Protein AF-A0A813HPD3-F1 (afdb_monomer_lite)

Foldseek 3Di:
DDDDDDDDPDDPVPCDPCVVLVVQLVVLLLDLALVSLVVSLVVCVVVVNCVPPSSVSSVVLSVLSVVLVVQLVCLLLDLFLVSLVVSLVSCVVNVLDDPCVVVPPDDDPPPPDDDDDPDPDDRPCVVSNVSSVVSSVVSVVLLVQLQVLLVDLPLVSLVVSLVVCVVSVVDDPVCVRRVSSVSSVVSSVVSVVVVVVVCVVVVVPPPPPPPDPPPPDDDDDDDDDDDDPDDDDDPVVVVVVVVVVPPVVVVVVVVVVVVVVVVVVVVVVVVVVVPPDDDDDDDDDDDDDDDDDDDDDPDPPDDPDDDDDDDDDDDDDDDDDDDDDPDDDDDDDDDDDDDDDDDPDPPPDDDFDDDPNDTDPPVVPDDPDQPPDDDDPVRVVVLVVVVVVLVVCCVPLLVVVVVCVPCVPVLVVLLVVLLVVVVVVVVVVVVVPQPLDPPCVVRVVNVVVVVVVVVLLVVLLVVLLVVQCVVHPVSSVVLVVVVVCLVVVVVCVQVDQVVVVDPDPVLSVLRWHQADPPLVVLSVSLSNLRDPDPSSSSSNSNSSSSNVNCCVVPRPDDRTDRPPCVVVVVVVVVVVVVVVD

pLDDT: mean 70.39, std 23.06, range [25.84, 97.88]

Organism: Polarella glacialis (NCBI:txid89957)

Radius of gyration: 39.76 Å; chains: 1; bounding box: 135×77×120 Å

Secondary structure (DSSP, 8-state):
-------PPP-GGGGSS-HHHHHHHHHHHHS--HHHHHHHHHHHHHTTGGG-HHHHHHHHHHHHHHHHHHHHHHGGG---HHHHHHHHHHHHHTTS--SGGGTTTS-----------S-----TTHHHHHHHHHHHHHHHHHHHHHHHHHHSS-HHHHHHHHHHHHHTT--SS-GGG-HHHHHHHHHHHHHHHHHHHHHHHTT--S---TT-----------------S--PPPPHHHHHHHHHT-HHHHHHHHHHHHHHHHHHHHHHHHHHHTT----------------------------S----------------------------SPPP-------------PPPEEETTEEE-GGGTS-----TTPPPHHHHHHHHHHHHHHHHHHHHHS-HHHHHHH-HHHHHHHHHHHHHHHHHHHHHHHHHT----S-GGG-HHHHHHHHHHHHHHHHHHHHHHHHHHHT-HHHHHHHHHHHHHHHHHHHHHHHS-HHHH-S-HHHHHTT-EE---THHHHHHHHHT--SSSHHHHHHHHHHHHHHHHHHHHH-S--SEE---THHHHHHHHHHHHTT--

Structure (mmCIF, N/CA/C/O backbone):
data_AF-A0A813HPD3-F1
#
_entry.id   AF-A0A813HPD3-F1
#
loop_
_atom_site.group_PDB
_atom_site.id
_atom_site.type_symbol
_atom_site.label_atom_id
_atom_site.label_alt_id
_atom_site.label_comp_id
_atom_site.label_asym_id
_atom_site.label_entity_id
_atom_site.label_seq_id
_atom_site.pdbx_PDB_ins_code
_atom_site.Cartn_x
_atom_site.Cartn_y
_atom_site.Cartn_z
_atom_site.occupancy
_atom_site.B_iso_or_equiv
_atom_site.auth_seq_id
_atom_site.auth_comp_id
_atom_site.auth_asym_id
_atom_site.auth_atom_id
_atom_site.pdbx_PDB_model_num
ATOM 1 N N . ALA A 1 1 ? 5.729 -23.368 -19.779 1.00 35.75 1 ALA A N 1
ATOM 2 C CA . ALA A 1 1 ? 6.103 -24.340 -20.822 1.00 35.75 1 ALA A CA 1
ATOM 3 C C . ALA A 1 1 ? 6.342 -23.584 -22.127 1.00 35.75 1 ALA A C 1
ATOM 5 O O . ALA A 1 1 ? 5.404 -23.368 -22.875 1.00 35.75 1 ALA A O 1
ATOM 6 N N . PHE A 1 2 ? 7.566 -23.107 -22.361 1.00 37.12 2 PHE A N 1
ATOM 7 C CA . PHE A 1 2 ? 7.979 -22.575 -23.664 1.00 37.12 2 PHE A CA 1
ATOM 8 C C . PHE A 1 2 ? 8.884 -23.633 -24.293 1.00 37.12 2 PHE A C 1
ATOM 10 O O . PHE A 1 2 ? 10.033 -23.792 -23.887 1.00 37.12 2 PHE A O 1
ATOM 17 N N . GLY A 1 3 ? 8.307 -24.446 -25.182 1.00 34.12 3 GLY A N 1
ATOM 18 C CA . GLY A 1 3 ? 9.034 -25.456 -25.945 1.00 34.12 3 GLY A CA 1
ATOM 19 C C . GLY A 1 3 ? 9.962 -24.782 -26.951 1.00 34.12 3 GLY A C 1
ATOM 20 O O . GLY A 1 3 ? 9.572 -23.815 -27.601 1.00 34.12 3 GLY A O 1
ATOM 21 N N . GLY A 1 4 ? 11.200 -25.267 -27.041 1.00 37.78 4 GLY A N 1
ATOM 22 C CA . GLY A 1 4 ? 12.208 -24.734 -27.950 1.00 37.78 4 GLY A CA 1
ATOM 23 C C . GLY A 1 4 ? 11.751 -24.810 -29.405 1.00 37.78 4 GLY A C 1
ATOM 24 O O . GLY A 1 4 ? 11.544 -25.900 -29.937 1.00 37.78 4 GLY A O 1
ATOM 25 N N . CYS A 1 5 ? 11.622 -23.648 -30.047 1.00 38.19 5 CYS A N 1
ATOM 26 C CA . CYS A 1 5 ? 11.426 -23.549 -31.487 1.00 38.19 5 CYS A CA 1
ATOM 27 C C . CYS A 1 5 ? 12.664 -24.095 -32.206 1.00 38.19 5 CYS A C 1
ATOM 29 O O . CYS A 1 5 ? 13.734 -23.484 -32.191 1.00 38.19 5 CYS A O 1
ATOM 31 N N . VAL A 1 6 ? 12.506 -25.246 -32.855 1.00 41.12 6 VAL A N 1
ATOM 32 C CA . VAL A 1 6 ? 13.448 -25.746 -33.857 1.00 41.12 6 VAL A CA 1
ATOM 33 C C . VAL A 1 6 ? 13.418 -24.764 -35.027 1.00 41.12 6 VAL A C 1
ATOM 35 O O . VAL A 1 6 ? 12.379 -24.577 -35.657 1.00 41.12 6 VAL A O 1
ATOM 38 N N . ALA A 1 7 ? 14.540 -24.094 -35.287 1.00 44.16 7 ALA A N 1
ATOM 39 C CA . ALA A 1 7 ? 14.651 -23.136 -36.379 1.00 44.16 7 ALA A CA 1
ATOM 40 C C . ALA A 1 7 ? 14.441 -23.853 -37.722 1.00 44.16 7 ALA A C 1
ATOM 42 O O . ALA A 1 7 ? 15.271 -24.658 -38.147 1.00 44.16 7 ALA A O 1
ATOM 43 N N . ALA A 1 8 ? 13.317 -23.570 -38.383 1.00 53.66 8 ALA A N 1
ATOM 44 C CA . ALA A 1 8 ? 13.066 -24.029 -39.741 1.00 53.66 8 ALA A CA 1
ATOM 45 C C . ALA A 1 8 ? 14.143 -23.462 -40.692 1.00 53.66 8 ALA A C 1
ATOM 47 O O . ALA A 1 8 ? 14.583 -22.322 -40.507 1.00 53.66 8 ALA A O 1
ATOM 48 N N . PRO A 1 9 ? 14.585 -24.226 -41.709 1.00 56.00 9 PRO A N 1
ATOM 49 C CA . PRO A 1 9 ? 15.618 -23.783 -42.638 1.00 56.00 9 PRO A CA 1
ATOM 50 C C . PRO A 1 9 ? 15.192 -22.484 -43.331 1.00 56.00 9 PRO A C 1
ATOM 52 O O . PRO A 1 9 ? 14.139 -22.412 -43.969 1.00 56.00 9 PRO A O 1
ATOM 55 N N . ALA A 1 10 ? 16.017 -21.446 -43.187 1.00 53.72 10 ALA A N 1
ATOM 56 C CA . ALA A 1 10 ? 15.775 -20.138 -43.774 1.00 53.72 10 ALA A CA 1
ATOM 57 C C . ALA A 1 10 ? 15.666 -20.270 -45.299 1.00 53.72 10 ALA A C 1
ATOM 59 O O . ALA A 1 10 ? 16.620 -20.685 -45.952 1.00 53.72 10 ALA A O 1
ATOM 60 N N . GLN A 1 11 ? 14.511 -19.921 -45.871 1.00 66.31 11 GLN A N 1
ATOM 61 C CA . GLN A 1 11 ? 14.329 -19.861 -47.321 1.00 66.31 11 GLN A CA 1
ATOM 62 C C . GLN A 1 11 ? 14.744 -18.471 -47.839 1.00 66.31 11 GLN A C 1
ATOM 64 O O . GLN A 1 11 ? 13.987 -17.509 -47.674 1.00 66.31 11 GLN A O 1
ATOM 69 N N . PRO A 1 12 ? 15.925 -18.321 -48.470 1.00 62.22 12 PRO A N 1
ATOM 70 C CA . PRO A 1 12 ? 16.477 -17.015 -48.839 1.00 62.22 12 PRO A CA 1
ATOM 71 C C . PRO A 1 12 ? 15.663 -16.277 -49.918 1.00 62.22 12 PRO A C 1
ATOM 73 O O . PRO A 1 12 ? 15.743 -15.056 -50.010 1.00 62.22 12 PRO A O 1
ATOM 76 N N . HIS A 1 13 ? 14.815 -16.972 -50.685 1.00 65.75 13 HIS A N 1
ATOM 77 C CA . HIS A 1 13 ? 13.970 -16.358 -51.721 1.00 65.75 13 HIS A CA 1
ATOM 78 C C . HIS A 1 13 ? 12.679 -15.705 -51.196 1.00 65.75 13 HIS A C 1
ATOM 80 O O . HIS A 1 13 ? 12.025 -14.970 -51.934 1.00 65.75 13 HIS A O 1
ATOM 86 N N . ARG A 1 14 ? 12.327 -15.909 -49.919 1.00 66.50 14 ARG A N 1
ATOM 87 C CA . ARG A 1 14 ? 11.075 -15.416 -49.315 1.00 66.50 14 ARG A CA 1
ATOM 88 C C . ARG A 1 14 ? 10.998 -13.884 -49.211 1.00 66.50 14 ARG A C 1
ATOM 90 O O . ARG A 1 14 ? 9.912 -13.317 -49.188 1.00 66.50 14 ARG A O 1
ATOM 97 N N . TRP A 1 15 ? 12.148 -13.210 -49.184 1.00 70.06 15 TRP A N 1
ATOM 98 C CA . TRP A 1 15 ? 12.265 -11.795 -48.813 1.00 70.06 15 TRP A CA 1
ATOM 99 C C . TRP A 1 15 ? 12.262 -10.813 -49.987 1.00 70.06 15 TRP A C 1
ATOM 101 O O . TRP A 1 15 ? 12.151 -9.613 -49.761 1.00 70.06 15 TRP A O 1
ATOM 111 N N . GLY A 1 16 ? 12.405 -11.285 -51.230 1.00 79.44 16 GLY A N 1
ATOM 112 C CA . GLY A 1 16 ? 12.624 -10.406 -52.385 1.00 79.44 16 GLY A CA 1
ATOM 113 C C . GLY A 1 16 ? 11.393 -9.581 -52.769 1.00 79.44 16 GLY A C 1
ATOM 114 O O . GLY A 1 16 ? 11.421 -8.356 -52.709 1.00 79.44 16 GLY A O 1
ATOM 115 N N . ALA A 1 17 ? 10.303 -10.252 -53.150 1.00 84.50 17 ALA A N 1
ATOM 116 C CA . ALA A 1 17 ? 9.098 -9.593 -53.666 1.00 84.50 17 ALA A CA 1
ATOM 117 C C . ALA A 1 17 ? 8.052 -9.258 -52.584 1.00 84.50 17 ALA A C 1
ATOM 119 O O . ALA A 1 17 ? 7.204 -8.402 -52.806 1.00 84.50 17 ALA A O 1
ATOM 120 N N . LEU A 1 18 ? 8.115 -9.912 -51.417 1.00 92.75 18 LEU A N 1
ATOM 121 C CA . LEU A 1 18 ? 7.070 -9.860 -50.380 1.00 92.75 18 LEU A CA 1
ATOM 122 C C . LEU A 1 18 ? 7.525 -9.171 -49.081 1.00 92.75 18 LEU A C 1
ATOM 124 O O . LEU A 1 18 ? 6.917 -9.339 -48.023 1.00 92.75 18 LEU A O 1
ATOM 128 N N . LYS A 1 19 ? 8.615 -8.392 -49.142 1.00 92.62 19 LYS A N 1
ATOM 129 C CA . LYS A 1 19 ? 9.214 -7.729 -47.971 1.00 92.62 19 LYS A CA 1
ATOM 130 C C . LYS A 1 19 ? 8.235 -6.800 -47.251 1.00 92.62 19 LYS A C 1
ATOM 132 O O . LYS A 1 19 ? 8.245 -6.733 -46.022 1.00 92.62 19 LYS A O 1
ATOM 137 N N . VAL A 1 20 ? 7.420 -6.078 -48.020 1.00 94.31 20 VAL A N 1
ATOM 138 C CA . VAL A 1 20 ? 6.455 -5.101 -47.497 1.00 94.31 20 VAL A CA 1
ATOM 139 C C . VAL A 1 20 ? 5.363 -5.815 -46.708 1.00 94.31 20 VAL A C 1
ATOM 141 O O . VAL A 1 20 ? 5.173 -5.503 -45.541 1.00 94.31 20 VAL A O 1
ATOM 144 N N . GLN A 1 21 ? 4.732 -6.838 -47.288 1.00 95.88 21 GLN A N 1
ATOM 145 C CA . GLN A 1 21 ? 3.676 -7.621 -46.638 1.00 95.88 21 GLN A CA 1
ATOM 146 C C . GLN A 1 21 ? 4.197 -8.326 -45.385 1.00 95.88 21 GLN A C 1
ATOM 148 O O . GLN A 1 21 ? 3.524 -8.352 -44.360 1.00 95.88 21 GLN A O 1
ATOM 153 N N . PHE A 1 22 ? 5.425 -8.845 -45.436 1.00 94.06 22 PHE A N 1
ATOM 154 C CA . PHE A 1 22 ? 6.060 -9.450 -44.271 1.00 94.06 22 PHE A CA 1
ATOM 155 C C . PHE A 1 22 ? 6.296 -8.437 -43.141 1.00 94.06 22 PHE A C 1
ATOM 157 O O . PHE A 1 22 ? 6.003 -8.718 -41.982 1.00 94.06 22 PHE A O 1
ATOM 164 N N . THR A 1 23 ? 6.788 -7.239 -43.470 1.00 94.12 23 THR A N 1
ATOM 165 C CA . THR A 1 23 ? 7.029 -6.183 -42.476 1.00 94.12 23 THR A CA 1
ATOM 166 C C . THR A 1 23 ? 5.713 -5.647 -41.911 1.00 94.12 23 THR A C 1
ATOM 168 O O . THR A 1 23 ? 5.619 -5.458 -40.704 1.00 94.12 23 THR A O 1
ATOM 171 N N . ASN A 1 24 ? 4.680 -5.489 -42.746 1.00 95.38 24 ASN A N 1
ATOM 172 C CA . ASN A 1 24 ? 3.331 -5.118 -42.313 1.00 95.38 24 ASN A CA 1
ATOM 173 C C . ASN A 1 24 ? 2.736 -6.165 -41.365 1.00 95.38 24 ASN A C 1
ATOM 175 O O . ASN A 1 24 ? 2.133 -5.799 -40.362 1.00 95.38 24 ASN A O 1
ATOM 179 N N . LEU A 1 25 ? 2.925 -7.459 -41.647 1.00 96.56 25 LEU A N 1
ATOM 180 C CA . LEU A 1 25 ? 2.464 -8.540 -40.777 1.00 96.56 25 LEU A CA 1
ATOM 181 C C . LEU A 1 25 ? 3.168 -8.505 -39.419 1.00 96.56 25 LEU A C 1
ATOM 183 O O . LEU A 1 25 ? 2.503 -8.589 -38.390 1.00 96.56 25 LEU A O 1
ATOM 187 N N . LEU A 1 26 ? 4.494 -8.334 -39.405 1.00 95.12 26 LEU A N 1
ATOM 188 C CA . LEU A 1 26 ? 5.250 -8.217 -38.158 1.00 95.12 26 LEU A CA 1
ATOM 189 C C . LEU A 1 26 ? 4.851 -6.972 -37.356 1.00 95.12 26 LEU A C 1
ATOM 191 O O . LEU A 1 26 ? 4.590 -7.078 -36.158 1.00 95.12 26 LEU A O 1
ATOM 195 N N . ASP A 1 27 ? 4.736 -5.812 -38.002 1.00 93.88 27 ASP A N 1
ATOM 196 C CA . ASP A 1 27 ? 4.286 -4.582 -37.343 1.00 93.88 27 ASP A CA 1
ATOM 197 C C . ASP A 1 27 ? 2.874 -4.762 -36.765 1.00 93.88 27 ASP A C 1
ATOM 199 O O . ASP A 1 27 ? 2.633 -4.492 -35.585 1.00 93.88 27 ASP A O 1
ATOM 203 N N . ALA A 1 28 ? 1.961 -5.357 -37.538 1.00 93.75 28 ALA A N 1
ATOM 204 C CA . ALA A 1 28 ? 0.611 -5.660 -37.086 1.00 93.75 28 ALA A CA 1
ATOM 205 C C . ALA A 1 28 ? 0.583 -6.657 -35.915 1.00 93.75 28 ALA A C 1
ATOM 207 O O . ALA A 1 28 ? -0.201 -6.464 -34.988 1.00 93.75 28 ALA A O 1
ATOM 208 N N . THR A 1 29 ? 1.451 -7.677 -35.888 1.00 93.94 29 THR A N 1
ATOM 209 C CA . THR A 1 29 ? 1.528 -8.623 -34.753 1.00 93.94 29 THR A CA 1
ATOM 210 C C . THR A 1 29 ? 1.977 -7.960 -33.454 1.00 93.94 29 THR A C 1
ATOM 212 O O . THR A 1 29 ? 1.568 -8.385 -32.373 1.00 93.94 29 THR A O 1
ATOM 215 N N . SER A 1 30 ? 2.781 -6.897 -33.556 1.00 90.44 30 SER A N 1
ATOM 216 C CA . SER A 1 30 ? 3.223 -6.102 -32.409 1.00 90.44 30 SER A CA 1
ATOM 217 C C . SER A 1 30 ? 2.186 -5.069 -31.952 1.00 90.44 30 SER A C 1
ATOM 219 O O . SER A 1 30 ? 2.256 -4.574 -30.827 1.00 90.44 30 SER A O 1
ATOM 221 N N . CYS A 1 31 ? 1.199 -4.756 -32.797 1.00 90.06 31 CYS A N 1
ATOM 222 C CA . CYS A 1 31 ? 0.155 -3.792 -32.486 1.00 90.06 31 CYS A CA 1
ATOM 223 C C . CYS A 1 31 ? -1.043 -4.442 -31.766 1.00 90.06 31 CYS A C 1
ATOM 225 O O . CYS A 1 31 ? -1.205 -5.662 -31.718 1.00 90.06 31 CYS A O 1
ATOM 227 N N . CYS A 1 32 ? -1.906 -3.603 -31.191 1.00 91.44 32 CYS A N 1
ATOM 228 C CA . CYS A 1 32 ? -3.118 -4.034 -30.482 1.00 91.44 32 CYS A CA 1
ATOM 229 C C . CYS A 1 32 ? -4.405 -3.741 -31.267 1.00 91.44 32 CYS A C 1
ATOM 231 O O . CYS A 1 32 ? -5.478 -3.692 -30.683 1.00 91.44 32 CYS A O 1
ATOM 233 N N . SER A 1 33 ? -4.313 -3.488 -32.576 1.00 94.19 33 SER A N 1
ATOM 234 C CA . SER A 1 33 ? -5.475 -3.197 -33.423 1.00 94.19 33 SER A CA 1
ATOM 235 C C . SER A 1 33 ? -5.916 -4.464 -34.151 1.00 94.19 33 SER A C 1
ATOM 237 O O . SER A 1 33 ? -5.171 -4.991 -34.980 1.00 94.19 33 SER A O 1
ATOM 239 N N . THR A 1 34 ? -7.132 -4.939 -33.864 1.00 95.88 34 THR A N 1
ATOM 240 C CA . THR A 1 34 ? -7.707 -6.102 -34.560 1.00 95.88 34 THR A CA 1
ATOM 241 C C . THR A 1 34 ? -7.888 -5.820 -36.049 1.00 95.88 34 THR A C 1
ATOM 243 O O . THR A 1 34 ? -7.606 -6.686 -36.872 1.00 95.88 34 THR A O 1
ATOM 246 N N . GLU A 1 35 ? -8.266 -4.589 -36.402 1.00 95.69 35 GLU A N 1
ATOM 247 C CA . GLU A 1 35 ? -8.422 -4.131 -37.785 1.00 95.69 35 GLU A CA 1
ATOM 248 C C . GLU A 1 35 ? -7.102 -4.189 -38.565 1.00 95.69 35 GLU A C 1
ATOM 250 O O . GLU A 1 35 ? -7.045 -4.814 -39.622 1.00 95.69 35 GLU A O 1
ATOM 255 N N . LYS A 1 36 ? -6.014 -3.615 -38.029 1.00 94.75 36 LYS A N 1
ATOM 256 C CA . LYS A 1 36 ? -4.698 -3.666 -38.692 1.00 94.75 36 LYS A CA 1
ATOM 257 C C . LYS A 1 36 ? -4.209 -5.097 -38.885 1.00 94.75 36 LYS A C 1
ATOM 259 O O . LYS A 1 36 ? -3.653 -5.419 -39.932 1.00 94.75 36 LYS A O 1
ATOM 264 N N . LEU A 1 37 ? -4.426 -5.951 -37.887 1.00 96.38 37 LEU A N 1
ATOM 265 C CA . LEU A 1 37 ? -4.032 -7.354 -37.940 1.00 96.38 37 LEU A CA 1
ATOM 266 C C . LEU A 1 37 ? -4.848 -8.132 -38.981 1.00 96.38 37 LEU A C 1
ATOM 268 O O . LEU A 1 37 ? -4.279 -8.915 -39.737 1.00 96.38 37 LEU A O 1
ATOM 272 N N . LEU A 1 38 ? -6.151 -7.862 -39.085 1.00 97.62 38 LEU A N 1
ATOM 273 C CA . LEU A 1 38 ? -7.021 -8.439 -40.108 1.00 97.62 38 LEU A CA 1
ATOM 274 C C . LEU A 1 38 ? -6.626 -7.988 -41.524 1.00 97.62 38 LEU A C 1
ATOM 276 O O . LEU A 1 38 ? -6.572 -8.820 -42.432 1.00 97.62 38 LEU A O 1
ATOM 280 N N . ILE A 1 39 ? -6.310 -6.701 -41.713 1.00 96.81 39 ILE A N 1
ATOM 281 C CA . ILE A 1 39 ? -5.826 -6.160 -42.994 1.00 96.81 39 ILE A CA 1
ATOM 282 C C . ILE A 1 39 ? -4.513 -6.845 -43.389 1.00 96.81 39 ILE A C 1
ATOM 284 O O . ILE A 1 39 ? -4.426 -7.399 -44.483 1.00 96.81 39 ILE A O 1
ATOM 288 N N . ALA A 1 40 ? -3.528 -6.896 -42.486 1.00 97.12 40 ALA A N 1
ATOM 289 C CA . ALA A 1 40 ? -2.232 -7.519 -42.760 1.00 97.12 40 ALA A CA 1
ATOM 290 C C . ALA A 1 40 ? -2.354 -9.022 -43.071 1.00 97.12 40 ALA A C 1
ATOM 292 O O . ALA A 1 40 ? -1.730 -9.513 -44.012 1.00 97.12 40 ALA A O 1
ATOM 293 N N . LEU A 1 41 ? -3.197 -9.754 -42.334 1.00 97.88 41 LEU A N 1
ATOM 294 C CA . LEU A 1 41 ? -3.502 -11.157 -42.628 1.00 97.88 41 LEU A CA 1
ATOM 295 C C . LEU A 1 41 ? -4.143 -11.313 -44.014 1.00 97.88 41 LEU A C 1
ATOM 297 O O . LEU A 1 41 ? -3.764 -12.203 -44.771 1.00 97.88 41 LEU A O 1
ATOM 301 N N . THR A 1 42 ? -5.073 -10.434 -44.386 1.00 97.69 42 THR A N 1
ATOM 302 C CA . THR A 1 42 ? -5.733 -10.483 -45.701 1.00 97.69 42 THR A CA 1
ATOM 303 C C . THR A 1 42 ? -4.743 -10.210 -46.838 1.00 97.69 42 THR A C 1
ATOM 305 O O . THR A 1 42 ? -4.726 -10.946 -47.825 1.00 97.69 42 THR A O 1
ATOM 308 N N . GLU A 1 43 ? -3.868 -9.211 -46.685 1.00 96.88 43 GLU A N 1
ATOM 309 C CA . GLU A 1 43 ? -2.805 -8.894 -47.650 1.00 96.88 43 GLU A CA 1
ATOM 310 C C . GLU A 1 43 ? -1.826 -10.062 -47.832 1.00 96.88 43 GLU A C 1
ATOM 312 O O . GLU A 1 43 ? -1.483 -10.417 -48.962 1.00 96.88 43 GLU A O 1
ATOM 317 N N . VAL A 1 44 ? -1.399 -10.692 -46.733 1.00 96.50 44 VAL A N 1
ATOM 318 C CA . VAL A 1 44 ? -0.486 -11.844 -46.769 1.00 96.50 44 VAL A CA 1
ATOM 319 C C . VAL A 1 44 ? -1.163 -13.073 -47.376 1.00 96.50 44 VAL A C 1
ATOM 321 O O . VAL A 1 44 ? -0.539 -13.798 -48.152 1.00 96.50 44 VAL A O 1
ATOM 324 N N . HIS A 1 45 ? -2.444 -13.299 -47.084 1.00 96.81 45 HIS A N 1
ATOM 325 C CA . HIS A 1 45 ? -3.210 -14.383 -47.693 1.00 96.81 45 HIS A CA 1
ATOM 326 C C . HIS A 1 45 ? -3.335 -14.202 -49.214 1.00 96.81 45 HIS A C 1
ATOM 328 O O . HIS A 1 45 ? -3.110 -15.152 -49.963 1.00 96.81 45 HIS A O 1
ATOM 334 N N . ALA A 1 46 ? -3.597 -12.975 -49.679 1.00 96.75 46 ALA A N 1
ATOM 335 C CA . ALA A 1 46 ? -3.743 -12.655 -51.100 1.00 96.75 46 ALA A CA 1
ATOM 336 C C . ALA A 1 46 ? -2.468 -12.917 -51.925 1.00 96.75 46 ALA A C 1
ATOM 338 O O . ALA A 1 46 ? -2.559 -13.262 -53.102 1.00 96.75 46 ALA A O 1
ATOM 339 N N . VAL A 1 47 ? -1.283 -12.801 -51.317 1.00 95.69 47 VAL A N 1
ATOM 340 C CA . VAL A 1 47 ? 0.008 -13.108 -51.966 1.00 95.69 47 VAL A CA 1
ATOM 341 C C . VAL A 1 47 ? 0.465 -14.562 -51.770 1.00 95.69 47 VAL A C 1
ATOM 343 O O . VAL A 1 47 ? 1.605 -14.896 -52.087 1.00 95.69 47 VAL A O 1
ATOM 346 N N . GLY A 1 48 ? -0.399 -15.436 -51.238 1.00 95.06 48 GLY A N 1
ATOM 347 C CA . GLY A 1 48 ? -0.092 -16.850 -50.996 1.00 95.06 48 GLY A CA 1
ATOM 348 C C . GLY A 1 48 ? 0.800 -17.106 -49.775 1.00 95.06 48 GLY A C 1
ATOM 349 O O . GLY A 1 48 ? 1.404 -18.170 -49.661 1.00 95.06 48 GLY A O 1
ATOM 350 N N . GLY A 1 49 ? 0.901 -16.149 -48.848 1.00 94.31 49 GLY A N 1
ATOM 351 C CA . GLY A 1 49 ? 1.717 -16.242 -47.636 1.00 94.31 49 GLY A CA 1
ATOM 352 C C . GLY A 1 49 ? 1.063 -16.984 -46.466 1.00 94.31 49 GLY A C 1
ATOM 353 O O . GLY A 1 49 ? 1.529 -16.865 -45.341 1.00 94.31 49 GLY A O 1
ATOM 354 N N . SER A 1 50 ? -0.009 -17.752 -46.677 1.00 96.12 50 SER A N 1
ATOM 355 C CA . SER A 1 50 ? -0.703 -18.464 -45.589 1.00 96.12 50 SER A CA 1
ATOM 356 C C . SER A 1 50 ? 0.115 -19.593 -44.956 1.00 96.12 50 SER A C 1
ATOM 358 O O . SER A 1 50 ? -0.184 -20.012 -43.846 1.00 96.12 50 SER A O 1
ATOM 360 N N . SER A 1 51 ? 1.149 -20.095 -45.638 1.00 94.06 51 SER A N 1
ATOM 361 C CA . SER A 1 51 ? 2.059 -21.124 -45.110 1.00 94.06 51 SER A CA 1
ATOM 362 C C . SER A 1 51 ? 3.196 -20.551 -44.251 1.00 94.06 51 SER A C 1
ATOM 364 O O . SER A 1 51 ? 4.163 -21.247 -43.946 1.00 94.06 51 SER A O 1
ATOM 366 N N . TRP A 1 52 ? 3.155 -19.254 -43.955 1.00 93.50 52 TRP A N 1
ATOM 367 C CA . TRP A 1 52 ? 4.170 -18.555 -43.180 1.00 93.50 52 TRP A CA 1
ATOM 368 C C . TRP A 1 52 ? 3.977 -18.816 -41.680 1.00 93.50 52 TRP A C 1
ATOM 370 O O . TRP A 1 52 ? 2.861 -18.646 -41.197 1.00 93.50 52 TRP A O 1
ATOM 38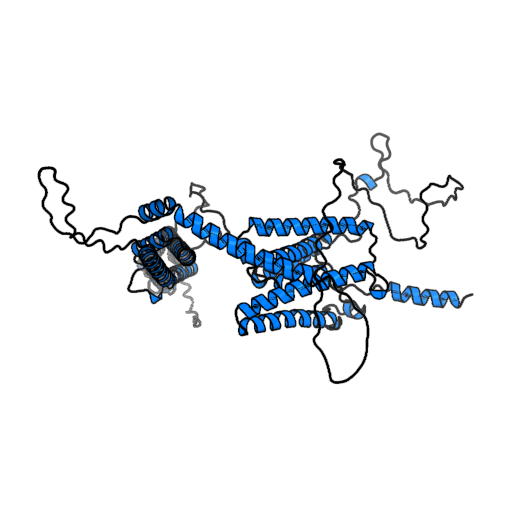0 N N . PRO A 1 53 ? 5.028 -19.145 -40.906 1.00 94.31 53 PRO A N 1
ATOM 381 C CA . PRO A 1 53 ? 4.878 -19.322 -39.459 1.00 94.31 53 PRO A CA 1
ATOM 382 C C . PRO A 1 53 ? 4.394 -18.037 -38.767 1.00 94.31 53 PRO A C 1
ATOM 384 O O . PRO A 1 53 ? 3.601 -18.081 -37.835 1.00 94.31 53 PRO A O 1
ATOM 387 N N . GLU A 1 54 ? 4.794 -16.867 -39.268 1.00 95.19 54 GLU A N 1
ATOM 388 C CA . GLU A 1 54 ? 4.344 -15.568 -38.765 1.00 95.19 54 GLU A CA 1
ATOM 389 C C . GLU A 1 54 ? 2.851 -15.314 -39.040 1.00 95.19 54 GLU A C 1
ATOM 391 O O . GLU A 1 54 ? 2.219 -14.559 -38.304 1.00 95.19 54 GLU A O 1
ATOM 396 N N . PHE A 1 55 ? 2.272 -15.950 -40.068 1.00 96.25 55 PHE A N 1
ATOM 397 C CA . PHE A 1 55 ? 0.838 -15.856 -40.360 1.00 96.25 55 PHE A CA 1
ATOM 398 C C . PHE A 1 55 ? 0.013 -16.579 -39.293 1.00 96.25 55 PHE A C 1
ATOM 400 O O . PHE A 1 55 ? -0.976 -16.027 -38.818 1.00 96.25 55 PHE A O 1
ATOM 407 N N . GLU A 1 56 ? 0.445 -17.769 -38.866 1.00 96.50 56 GLU A N 1
ATOM 408 C CA . GLU A 1 56 ? -0.194 -18.514 -37.774 1.00 96.50 56 GLU A CA 1
ATOM 409 C C . GLU A 1 56 ? -0.124 -17.726 -36.458 1.00 96.50 56 GLU A C 1
ATOM 411 O O . GLU A 1 56 ? -1.149 -17.507 -35.813 1.00 96.50 56 GLU A O 1
ATOM 416 N N . VAL A 1 57 ? 1.049 -17.168 -36.129 1.00 95.69 57 VAL A N 1
ATOM 417 C CA . VAL A 1 57 ? 1.233 -16.301 -34.950 1.00 95.69 57 VAL A CA 1
ATOM 418 C C . VAL A 1 57 ? 0.317 -15.071 -35.001 1.00 95.69 57 VAL A C 1
ATOM 420 O O . VAL A 1 57 ? -0.309 -14.716 -34.000 1.00 95.69 57 VAL A O 1
ATOM 423 N N . ALA A 1 58 ? 0.202 -14.420 -36.162 1.00 96.44 58 ALA A N 1
ATOM 424 C CA . ALA A 1 58 ? -0.704 -13.291 -36.359 1.00 96.44 58 ALA A CA 1
ATOM 425 C C . ALA A 1 58 ? -2.179 -13.692 -36.212 1.00 96.44 58 ALA A C 1
ATOM 427 O O . ALA A 1 58 ? -2.969 -12.946 -35.632 1.00 96.44 58 ALA A O 1
ATOM 428 N N . GLN A 1 59 ? -2.560 -14.876 -36.690 1.00 97.81 59 GLN A N 1
ATOM 429 C CA . GLN A 1 59 ? -3.922 -15.380 -36.579 1.00 97.81 59 GLN A CA 1
ATOM 430 C C . GLN A 1 59 ? -4.287 -15.722 -35.128 1.00 97.81 59 GLN A C 1
ATOM 432 O O . GLN A 1 59 ? -5.360 -15.339 -34.660 1.00 97.81 59 GLN A O 1
ATOM 437 N N . ASP A 1 60 ? -3.389 -16.375 -34.393 1.00 97.12 60 ASP A N 1
ATOM 438 C CA . ASP A 1 60 ? -3.560 -16.663 -32.966 1.00 97.12 60 ASP A CA 1
ATOM 439 C C . ASP A 1 60 ? -3.689 -15.375 -32.154 1.00 97.12 60 ASP A C 1
ATOM 441 O O . ASP A 1 60 ? -4.572 -15.241 -31.301 1.00 97.12 60 ASP A O 1
ATOM 445 N N . ARG A 1 61 ? -2.855 -14.382 -32.477 1.00 95.75 61 ARG A N 1
ATOM 446 C CA . ARG A 1 61 ? -2.916 -13.055 -31.871 1.00 95.75 61 ARG A CA 1
ATOM 447 C C . ARG A 1 61 ? -4.254 -12.363 -32.134 1.00 95.75 61 ARG A C 1
ATOM 449 O O . ARG A 1 61 ? -4.805 -11.767 -31.209 1.00 95.75 61 ARG A O 1
ATOM 456 N N . LEU A 1 62 ? -4.797 -12.467 -33.349 1.00 97.31 62 LEU A N 1
ATOM 457 C CA . LEU A 1 62 ? -6.108 -11.910 -33.693 1.00 97.31 62 LEU A CA 1
ATOM 458 C C . LEU A 1 62 ? -7.222 -12.561 -32.870 1.00 97.31 62 LEU A C 1
ATOM 460 O O . LEU A 1 62 ? -8.026 -11.840 -32.281 1.00 97.31 62 LEU A O 1
ATOM 464 N N . ARG A 1 63 ? -7.232 -13.898 -32.766 1.00 97.75 63 ARG A N 1
ATOM 465 C CA . ARG A 1 63 ? -8.218 -14.623 -31.943 1.00 97.75 63 ARG A CA 1
ATOM 466 C C . ARG A 1 63 ? -8.130 -14.211 -30.475 1.00 97.75 63 ARG A C 1
ATOM 468 O O . ARG A 1 63 ? -9.155 -13.978 -29.841 1.00 97.75 63 ARG A O 1
ATOM 475 N N . ALA A 1 64 ? -6.916 -14.062 -29.945 1.00 96.12 64 ALA A N 1
ATOM 476 C CA . ALA A 1 64 ? -6.710 -13.621 -28.570 1.00 96.12 64 ALA A CA 1
ATOM 477 C C . ALA A 1 64 ? -7.224 -12.188 -28.334 1.00 96.12 64 ALA A C 1
ATOM 479 O O . ALA A 1 64 ? -7.850 -11.927 -27.310 1.00 96.12 64 ALA A O 1
ATOM 480 N N . LEU A 1 65 ? -6.997 -11.262 -29.276 1.00 96.19 65 LEU A N 1
ATOM 481 C CA . LEU A 1 65 ? -7.490 -9.883 -29.169 1.00 96.19 65 LEU A CA 1
ATOM 482 C C . LEU A 1 65 ? -9.020 -9.811 -29.301 1.00 96.19 65 LEU A C 1
ATOM 484 O O . LEU A 1 65 ? -9.656 -9.038 -28.590 1.00 96.19 65 LEU A O 1
ATOM 488 N N . GLN A 1 66 ? -9.625 -10.632 -30.162 1.00 97.00 66 GLN A N 1
ATOM 489 C CA . GLN A 1 66 ? -11.084 -10.741 -30.279 1.00 97.00 66 GLN A CA 1
ATOM 490 C C . GLN A 1 66 ? -11.713 -11.293 -28.993 1.00 97.00 66 GLN A C 1
ATOM 492 O O . GLN A 1 66 ? -12.631 -10.676 -28.460 1.00 97.00 66 GLN A O 1
ATOM 497 N N . SER A 1 67 ? -11.150 -12.368 -28.433 1.00 96.69 67 SER A N 1
ATOM 498 C CA . SER A 1 67 ? -11.556 -12.905 -27.127 1.00 96.69 67 SER A CA 1
ATOM 499 C C . SER A 1 67 ? -11.423 -11.858 -26.017 1.00 96.69 67 SER A C 1
ATOM 501 O O . SER A 1 67 ? -12.345 -11.683 -25.227 1.00 96.69 67 SER A O 1
ATOM 503 N N . LEU A 1 68 ? -10.323 -11.098 -25.985 1.00 96.25 68 LEU A N 1
ATOM 504 C CA . LEU A 1 68 ? -10.147 -10.015 -25.017 1.00 96.25 68 LEU A CA 1
ATOM 505 C C . LEU A 1 68 ? -11.211 -8.916 -25.181 1.00 96.25 68 LEU A C 1
ATOM 507 O O . LEU A 1 68 ? -11.684 -8.361 -24.193 1.00 96.25 68 LEU A O 1
ATOM 511 N N . LYS A 1 69 ? -11.589 -8.584 -26.420 1.00 96.00 69 LYS A N 1
ATOM 512 C CA . LYS A 1 69 ? -12.616 -7.575 -26.712 1.00 96.00 69 LYS A CA 1
ATOM 513 C C . LYS A 1 69 ? -13.984 -8.018 -26.200 1.00 96.00 69 LYS A C 1
ATOM 515 O O . LYS A 1 69 ? -14.695 -7.211 -25.603 1.00 96.00 69 LYS A O 1
ATOM 520 N N . GLU A 1 70 ? -14.334 -9.283 -26.406 1.00 96.25 70 GLU A N 1
ATOM 521 C CA . GLU A 1 70 ? -15.561 -9.888 -25.882 1.00 96.25 70 GLU A CA 1
ATOM 522 C C . GLU A 1 70 ? -15.561 -9.900 -24.347 1.00 96.25 70 GLU A C 1
ATOM 524 O O . GLU A 1 70 ? -16.516 -9.420 -23.741 1.00 96.25 70 GLU A O 1
ATOM 529 N N . GLU A 1 71 ? -14.461 -10.327 -23.715 1.00 96.25 71 GLU A N 1
ATOM 530 C CA . GLU A 1 71 ? -14.305 -10.322 -22.252 1.00 96.25 71 GLU A CA 1
ATOM 531 C C . GLU A 1 71 ? -14.422 -8.909 -21.658 1.00 96.25 71 GLU A C 1
ATOM 533 O O . GLU A 1 71 ? -15.165 -8.694 -20.702 1.00 96.25 71 GLU A O 1
ATOM 538 N N . LEU A 1 72 ? -13.749 -7.914 -22.245 1.00 95.00 72 LEU A N 1
ATOM 539 C CA . LEU A 1 72 ? -13.836 -6.520 -21.796 1.00 95.00 72 LEU A CA 1
ATOM 540 C C . LEU A 1 72 ? -15.228 -5.911 -22.005 1.00 95.00 72 LEU A C 1
ATOM 542 O O . LEU A 1 72 ? -15.635 -5.035 -21.243 1.00 95.00 72 LEU A O 1
ATOM 546 N N . THR A 1 73 ? -15.961 -6.362 -23.023 1.00 94.88 73 THR A N 1
ATOM 547 C CA . THR A 1 73 ? -17.348 -5.932 -23.249 1.00 94.88 73 THR A CA 1
ATOM 548 C C . THR A 1 73 ? -18.281 -6.572 -22.220 1.00 94.88 73 THR A C 1
ATOM 550 O O . THR A 1 73 ? -19.143 -5.888 -21.670 1.00 94.88 73 THR A O 1
ATOM 553 N N . ALA A 1 74 ? -18.068 -7.851 -21.895 1.00 94.06 74 ALA A N 1
ATOM 554 C CA . ALA A 1 74 ? -18.823 -8.571 -20.871 1.00 94.06 74 ALA A CA 1
ATOM 555 C C . ALA A 1 74 ? -18.578 -8.018 -19.454 1.00 94.06 74 ALA A C 1
ATOM 557 O O . ALA A 1 74 ? -19.500 -7.973 -18.644 1.00 94.06 74 ALA A O 1
ATOM 558 N N . ILE A 1 75 ? -17.372 -7.517 -19.162 1.00 91.44 75 ILE A N 1
ATOM 559 C CA . ILE A 1 75 ? -17.017 -6.910 -17.864 1.00 91.44 75 ILE A CA 1
ATOM 560 C C . ILE A 1 75 ? -17.933 -5.773 -17.439 1.00 91.44 75 ILE A C 1
ATOM 562 O O . ILE A 1 75 ? -18.140 -5.587 -16.242 1.00 91.44 75 ILE A O 1
ATOM 566 N N . ALA A 1 76 ? -18.507 -5.024 -18.382 1.00 81.50 76 ALA A N 1
ATOM 567 C CA . ALA A 1 76 ? -19.458 -3.971 -18.042 1.00 81.50 76 ALA A CA 1
ATOM 568 C C . ALA A 1 76 ? -20.655 -4.496 -17.221 1.00 81.50 76 ALA A C 1
ATOM 570 O O . ALA A 1 76 ? -21.298 -3.712 -16.529 1.00 81.50 76 ALA A O 1
ATOM 571 N N . GLN A 1 77 ? -20.922 -5.804 -17.283 1.00 86.12 77 GLN A N 1
ATOM 572 C CA . GLN A 1 77 ? -21.986 -6.503 -16.565 1.00 86.12 77 GLN A CA 1
ATOM 573 C C . GLN A 1 77 ? -21.468 -7.383 -15.414 1.00 86.12 77 GLN A C 1
ATOM 575 O O . GLN A 1 77 ? -22.268 -7.935 -14.666 1.00 86.12 77 GLN A O 1
ATOM 580 N N . LEU A 1 78 ? -20.149 -7.537 -15.244 1.00 85.69 78 LEU A N 1
ATOM 581 C CA . LEU A 1 78 ? -19.598 -8.347 -14.157 1.00 85.69 78 LEU A CA 1
ATOM 582 C C . LEU A 1 78 ? -19.647 -7.593 -12.822 1.00 85.69 78 LEU A C 1
ATOM 584 O O . LEU A 1 78 ? -19.361 -6.396 -12.732 1.00 85.69 78 LEU A O 1
ATOM 588 N N . THR A 1 79 ? -19.957 -8.335 -11.761 1.00 87.19 79 THR A N 1
ATOM 589 C CA . THR A 1 79 ? -20.049 -7.845 -10.374 1.00 87.19 79 THR A CA 1
ATOM 590 C C . THR A 1 79 ? -18.833 -8.224 -9.522 1.00 87.19 79 THR A C 1
ATOM 592 O O . THR A 1 79 ? -18.718 -7.803 -8.372 1.00 87.19 79 THR A O 1
ATOM 595 N N . SER A 1 80 ? -17.900 -9.005 -10.069 1.00 91.69 80 SER A N 1
ATOM 596 C CA . SER A 1 80 ? -16.705 -9.487 -9.372 1.00 91.69 80 SER A CA 1
ATOM 597 C C . SER A 1 80 ? -15.510 -8.568 -9.622 1.00 91.69 80 SER A C 1
ATOM 599 O O . SER A 1 80 ? -15.026 -8.443 -10.746 1.00 91.69 80 SER A O 1
ATOM 601 N N . VAL A 1 81 ? -14.997 -7.935 -8.562 1.00 91.38 81 VAL A N 1
ATOM 602 C CA . VAL A 1 81 ? -13.808 -7.062 -8.632 1.00 91.38 81 VAL A CA 1
ATOM 603 C C . VAL A 1 81 ? -12.577 -7.828 -9.126 1.00 91.38 81 VAL A C 1
ATOM 605 O O . VAL A 1 81 ? -11.770 -7.278 -9.880 1.00 91.38 81 VAL A O 1
ATOM 608 N N . GLU A 1 82 ? -12.438 -9.091 -8.720 1.00 91.50 82 GLU A N 1
ATOM 609 C CA . GLU A 1 82 ? -11.286 -9.918 -9.074 1.00 91.50 82 GLU A CA 1
ATOM 610 C C . GLU A 1 82 ? -11.316 -10.322 -10.551 1.00 91.50 82 GLU A C 1
ATOM 612 O O . GLU A 1 82 ? -10.291 -10.218 -11.221 1.00 91.50 82 GLU A O 1
ATOM 617 N N . ASP A 1 83 ? -12.483 -10.659 -11.104 1.00 92.75 83 ASP A N 1
ATOM 618 C CA . ASP A 1 83 ? -12.599 -10.998 -12.529 1.00 92.75 83 ASP A CA 1
ATOM 619 C C . ASP A 1 83 ? -12.272 -9.789 -13.414 1.00 92.75 83 ASP A C 1
ATOM 621 O O . ASP A 1 83 ? -11.521 -9.900 -14.386 1.00 92.75 83 ASP A O 1
ATOM 625 N N . ILE A 1 84 ? -12.742 -8.596 -13.023 1.00 94.00 84 ILE A N 1
ATOM 626 C CA . ILE A 1 84 ? -12.387 -7.344 -13.706 1.00 94.00 84 ILE A CA 1
ATOM 627 C C . ILE A 1 84 ? -10.871 -7.114 -13.652 1.00 94.00 84 ILE A C 1
ATOM 629 O O . ILE A 1 84 ? -10.261 -6.737 -14.656 1.00 94.00 84 ILE A O 1
ATOM 633 N N . ARG A 1 85 ? -10.238 -7.367 -12.499 1.00 94.19 85 ARG A N 1
ATOM 634 C CA . ARG A 1 85 ? -8.783 -7.245 -12.333 1.00 94.19 85 ARG A CA 1
ATOM 635 C C . ARG A 1 85 ? -8.029 -8.220 -13.239 1.00 94.19 85 ARG A C 1
ATOM 637 O O . ARG A 1 85 ? -7.069 -7.805 -13.886 1.00 94.19 85 ARG A O 1
ATOM 644 N N . GLN A 1 86 ? -8.458 -9.478 -13.312 1.00 94.75 86 GLN A N 1
ATOM 645 C CA . GLN A 1 86 ? -7.810 -10.503 -14.134 1.00 94.75 86 GLN A CA 1
ATOM 646 C C . GLN A 1 86 ? -7.864 -10.166 -15.626 1.00 94.75 86 GLN A C 1
ATOM 648 O O . GLN A 1 86 ? -6.847 -10.264 -16.314 1.00 94.75 86 GLN A O 1
ATOM 653 N N . VAL A 1 87 ? -9.004 -9.690 -16.134 1.00 95.56 87 VAL A N 1
ATOM 654 C CA . VAL A 1 87 ? -9.089 -9.303 -17.549 1.00 95.56 87 VAL A CA 1
ATOM 655 C C . VAL A 1 87 ? -8.299 -8.024 -17.837 1.00 95.56 87 VAL A C 1
ATOM 657 O O . VAL A 1 87 ? -7.665 -7.928 -18.886 1.00 95.56 87 VAL A O 1
ATOM 660 N N . LEU A 1 88 ? -8.248 -7.060 -16.909 1.00 94.38 88 LEU A N 1
ATOM 661 C CA . LEU A 1 88 ? -7.378 -5.886 -17.058 1.00 94.38 88 LEU A CA 1
ATOM 662 C C . LEU A 1 88 ? -5.888 -6.272 -17.103 1.00 94.38 88 LEU A C 1
ATOM 664 O O . LEU A 1 88 ? -5.146 -5.712 -17.911 1.00 94.38 88 LEU A O 1
ATOM 668 N N . LEU A 1 89 ? -5.458 -7.255 -16.303 1.00 92.88 89 LEU A N 1
ATOM 669 C CA . LEU A 1 89 ? -4.101 -7.815 -16.369 1.00 92.88 89 LEU A CA 1
ATOM 670 C C . LEU A 1 89 ? -3.849 -8.555 -17.688 1.00 92.88 89 LEU A C 1
ATOM 672 O O . LEU A 1 89 ? -2.779 -8.413 -18.279 1.00 92.88 89 LEU A O 1
ATOM 676 N N . LYS A 1 90 ? -4.836 -9.303 -18.192 1.00 94.56 90 LYS A N 1
ATOM 677 C CA . LYS A 1 90 ? -4.766 -9.938 -19.516 1.00 94.56 90 LYS A CA 1
ATOM 678 C C . LYS A 1 90 ? -4.636 -8.888 -20.626 1.00 94.56 90 LYS A C 1
ATOM 680 O O . LYS A 1 90 ? -3.807 -9.051 -21.517 1.00 94.56 90 LYS A O 1
ATOM 685 N N . ALA A 1 91 ? -5.379 -7.783 -20.545 1.00 94.44 91 ALA A N 1
ATOM 686 C CA . ALA A 1 91 ? -5.274 -6.669 -21.486 1.00 94.44 91 ALA A CA 1
ATOM 687 C C . ALA A 1 91 ? -3.881 -6.021 -21.466 1.00 94.44 91 ALA A C 1
ATOM 689 O O . ALA A 1 91 ? -3.319 -5.719 -22.519 1.00 94.44 91 ALA A O 1
ATOM 690 N N . GLU A 1 92 ? -3.300 -5.847 -20.280 1.00 92.81 92 GLU A N 1
ATOM 691 C CA . GLU A 1 92 ? -1.945 -5.322 -20.092 1.00 92.81 92 GLU A CA 1
ATOM 692 C C . GLU A 1 92 ? -0.871 -6.266 -20.642 1.00 92.81 92 GLU A C 1
ATOM 694 O O . GLU A 1 92 ? -0.016 -5.834 -21.413 1.00 92.81 92 GLU A O 1
ATOM 699 N N . ALA A 1 93 ? -0.970 -7.568 -20.359 1.00 91.94 93 ALA A N 1
ATOM 700 C CA . ALA A 1 93 ? -0.081 -8.583 -20.927 1.00 91.94 93 ALA A CA 1
ATOM 701 C C . ALA A 1 93 ? -0.156 -8.633 -22.463 1.00 91.94 93 ALA A C 1
ATOM 703 O O . ALA A 1 93 ? 0.811 -8.986 -23.139 1.00 91.94 93 ALA A O 1
ATOM 704 N N . MET A 1 94 ? -1.301 -8.248 -23.031 1.00 92.81 94 MET A N 1
ATOM 705 C CA . MET A 1 94 ? -1.485 -8.102 -24.469 1.00 92.81 94 MET A CA 1
ATOM 706 C 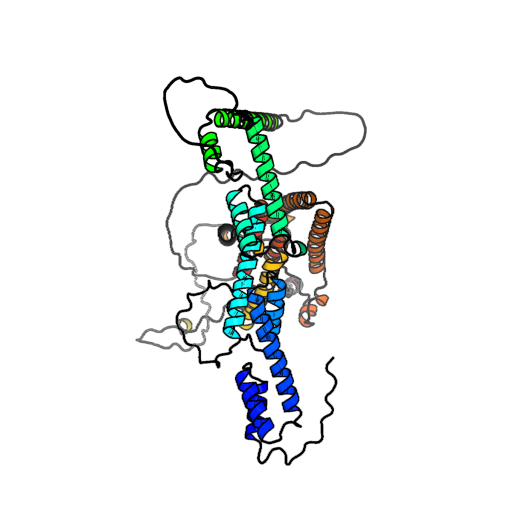C . MET A 1 94 ? -1.093 -6.718 -25.000 1.00 92.81 94 MET A C 1
ATOM 708 O O . MET A 1 94 ? -1.259 -6.488 -26.190 1.00 92.81 94 MET A O 1
ATOM 712 N N . GLY A 1 95 ? -0.568 -5.799 -24.190 1.00 91.19 95 GLY A N 1
ATOM 713 C CA . GLY A 1 95 ? -0.204 -4.445 -24.626 1.00 91.19 95 GLY A CA 1
ATOM 714 C C . GLY A 1 95 ? -1.401 -3.550 -24.970 1.00 91.19 95 GLY A C 1
ATOM 715 O O . GLY A 1 95 ? -1.220 -2.436 -25.452 1.00 91.19 95 GLY A O 1
ATOM 716 N N . ALA A 1 96 ? -2.631 -4.004 -24.707 1.00 89.38 96 ALA A N 1
ATOM 717 C CA . ALA A 1 96 ? -3.850 -3.232 -24.938 1.00 89.38 96 ALA A CA 1
ATOM 718 C C . ALA A 1 96 ? -4.062 -2.138 -23.868 1.00 89.38 96 ALA A C 1
ATOM 720 O O . ALA A 1 96 ? -4.902 -1.252 -24.043 1.00 89.38 96 ALA A O 1
ATOM 721 N N . ARG A 1 97 ? -3.287 -2.183 -22.773 1.00 82.69 97 ARG A N 1
ATOM 722 C CA . ARG A 1 97 ? -3.292 -1.235 -21.650 1.00 82.69 97 ARG A CA 1
ATOM 723 C C . ARG A 1 97 ? -1.855 -0.778 -21.360 1.00 82.69 97 ARG A C 1
ATOM 725 O O . ARG A 1 97 ? -1.126 -1.482 -20.678 1.00 82.69 97 ARG A O 1
ATOM 732 N N . THR A 1 98 ? -1.440 0.376 -21.890 1.00 69.88 98 THR A N 1
ATOM 733 C CA . THR A 1 98 ? -0.048 0.873 -21.764 1.00 69.88 98 THR A CA 1
ATOM 734 C C . THR A 1 98 ? 0.143 2.077 -20.837 1.00 69.88 98 THR A C 1
ATOM 736 O O . THR A 1 98 ? 1.276 2.352 -20.466 1.00 69.88 98 THR A O 1
ATOM 739 N N . ASP A 1 99 ? -0.919 2.783 -20.421 1.00 64.31 99 ASP A N 1
ATOM 740 C CA . ASP A 1 99 ? -0.760 4.144 -19.861 1.00 64.31 99 ASP A CA 1
ATOM 741 C C . ASP A 1 99 ? -1.471 4.435 -18.524 1.00 64.31 99 ASP A C 1
ATOM 743 O O . ASP A 1 99 ? -1.387 5.555 -18.025 1.00 64.31 99 ASP A O 1
ATOM 747 N N . LEU A 1 100 ? -2.161 3.473 -17.903 1.00 57.06 100 LEU A N 1
ATOM 748 C CA . LEU A 1 100 ? -2.975 3.761 -16.703 1.00 57.06 100 LEU A CA 1
ATOM 749 C C . LEU A 1 100 ? -2.207 3.659 -15.379 1.00 57.06 100 LEU A C 1
ATOM 751 O O . LEU A 1 100 ? -2.633 4.226 -14.377 1.00 57.06 100 LEU A O 1
ATOM 755 N N . GLN A 1 101 ? -1.024 3.040 -15.382 1.00 51.81 101 GLN A N 1
ATOM 756 C CA . GLN A 1 101 ? -0.211 2.854 -14.174 1.00 51.81 101 GLN A CA 1
ATOM 757 C C . GLN A 1 101 ? 0.309 4.171 -13.570 1.00 51.81 101 GLN A C 1
ATOM 759 O O . GLN A 1 101 ? 0.662 4.208 -12.399 1.00 51.81 101 GLN A O 1
ATOM 764 N N . LYS A 1 102 ? 0.320 5.271 -14.339 1.00 54.25 102 LYS A N 1
ATOM 765 C CA . LYS A 1 102 ? 0.716 6.603 -13.847 1.00 54.25 102 LYS A CA 1
ATOM 766 C C . LYS A 1 102 ? -0.414 7.396 -13.184 1.00 54.25 102 LYS A C 1
ATOM 768 O O . LYS A 1 102 ? -0.146 8.464 -12.651 1.00 54.25 102 LYS A O 1
ATOM 773 N N . VAL A 1 103 ? -1.657 6.913 -13.224 1.00 51.22 103 VAL A N 1
ATOM 774 C CA . VAL A 1 103 ? -2.825 7.632 -12.674 1.00 51.22 103 VAL A CA 1
ATOM 775 C C . VAL A 1 103 ? -3.187 7.146 -11.261 1.00 51.22 103 VAL A C 1
ATOM 777 O O . VAL A 1 103 ? -3.840 7.866 -10.513 1.00 51.22 103 VAL A O 1
ATOM 780 N N . GLU A 1 104 ? -2.723 5.964 -10.842 1.00 48.31 104 GLU A N 1
ATOM 781 C CA . GLU A 1 104 ? -3.047 5.395 -9.520 1.00 48.31 104 GLU A CA 1
ATOM 782 C C . GLU A 1 104 ? -2.320 6.081 -8.331 1.00 48.31 104 GLU A C 1
ATOM 784 O O . GLU A 1 104 ? -2.647 5.789 -7.184 1.00 48.31 104 GLU A O 1
ATOM 789 N N . GLU A 1 105 ? -1.411 7.044 -8.556 1.00 47.00 105 GLU A N 1
ATOM 790 C CA . GLU A 1 105 ? -0.640 7.733 -7.492 1.00 47.00 105 GLU A CA 1
ATOM 791 C C . GLU A 1 105 ? -1.317 8.978 -6.864 1.00 47.00 105 GLU A C 1
ATOM 793 O O . GLU A 1 105 ? -0.678 9.738 -6.139 1.00 47.00 105 GLU A O 1
ATOM 798 N N . GLY A 1 106 ? -2.631 9.164 -7.034 1.00 40.09 106 GLY A N 1
ATOM 799 C CA . GLY A 1 106 ? -3.409 10.042 -6.141 1.00 40.09 106 GLY A CA 1
ATOM 800 C C . GLY A 1 106 ? -3.776 11.434 -6.664 1.00 40.09 106 GLY A C 1
ATOM 801 O O . GLY A 1 106 ? -4.204 12.277 -5.876 1.00 40.09 106 GLY A O 1
ATOM 802 N N . GLU A 1 107 ? -3.704 11.682 -7.972 1.00 39.62 107 GLU A N 1
ATOM 803 C CA . GLU A 1 107 ? -4.401 12.834 -8.555 1.00 39.62 107 GLU A CA 1
ATOM 804 C C . GLU A 1 107 ? -5.877 12.481 -8.787 1.00 39.62 107 GLU A C 1
ATOM 806 O O . GLU A 1 107 ? -6.214 11.536 -9.504 1.00 39.62 107 GLU A O 1
ATOM 811 N N . ALA A 1 108 ? -6.776 13.234 -8.143 1.00 44.38 108 ALA A N 1
ATOM 812 C CA . ALA A 1 108 ? -8.209 13.182 -8.409 1.00 44.38 108 ALA A CA 1
ATOM 813 C C . ALA A 1 108 ? -8.439 13.265 -9.922 1.00 44.38 108 ALA A C 1
ATOM 815 O O . ALA A 1 108 ? -7.894 14.176 -10.537 1.00 44.38 108 ALA A O 1
ATOM 816 N N . TRP A 1 109 ? -9.225 12.334 -10.489 1.00 44.06 109 TRP A N 1
ATOM 817 C CA . TRP A 1 109 ? -9.593 12.286 -11.911 1.00 44.06 109 TRP A CA 1
ATOM 818 C C . TRP A 1 109 ? -9.768 13.709 -12.463 1.00 44.06 109 TRP A C 1
ATOM 820 O O . TRP A 1 109 ? -10.801 14.330 -12.189 1.00 44.06 109 TRP A O 1
ATOM 830 N N . PRO A 1 110 ? -8.785 14.263 -13.199 1.00 38.88 110 PRO A N 1
ATOM 831 C CA . PRO A 1 110 ? -8.961 15.584 -13.753 1.00 38.88 110 PRO A CA 1
ATOM 832 C C . PRO A 1 110 ? -10.086 15.473 -14.775 1.00 38.88 110 PRO A C 1
ATOM 834 O O . PRO A 1 110 ? -10.163 14.500 -15.536 1.00 38.88 110 PRO A O 1
ATOM 837 N N . HIS A 1 111 ? -10.987 16.454 -14.765 1.00 41.50 111 HIS A N 1
ATOM 838 C CA . HIS A 1 111 ? -11.921 16.659 -15.861 1.00 41.50 111 HIS A CA 1
ATOM 839 C C . HIS A 1 111 ? -11.134 16.532 -17.169 1.00 41.50 111 HIS A C 1
ATOM 841 O O . HIS A 1 111 ? -10.169 17.257 -17.394 1.00 41.50 111 HIS A O 1
ATOM 847 N N . PHE A 1 112 ? -11.488 15.522 -17.962 1.00 42.97 112 PHE A N 1
ATOM 848 C CA . PHE A 1 112 ? -10.758 15.085 -19.147 1.00 42.97 112 PHE A CA 1
ATOM 849 C C . PHE A 1 112 ? -10.953 16.120 -20.274 1.00 42.97 112 PHE A C 1
ATOM 851 O O . PHE A 1 112 ? -11.646 15.864 -21.253 1.00 42.97 112 PHE A O 1
ATOM 858 N N . GLU A 1 113 ? -10.383 17.316 -20.127 1.00 40.09 113 GLU A N 1
ATOM 859 C CA . GLU A 1 113 ? -10.307 18.335 -21.174 1.00 40.09 113 GLU A CA 1
ATOM 860 C C . GLU A 1 113 ? -8.899 18.370 -21.780 1.00 40.09 113 GLU A C 1
ATOM 862 O O . GLU A 1 113 ? -7.920 18.777 -21.161 1.00 40.09 113 GLU A O 1
ATOM 867 N N . LEU A 1 114 ? -8.838 17.882 -23.024 1.00 43.34 114 LEU A N 1
ATOM 868 C CA . LEU A 1 114 ? -7.924 18.256 -24.107 1.00 43.34 114 LEU A CA 1
ATOM 869 C C . LEU A 1 114 ? -6.530 18.793 -23.723 1.00 43.34 114 LEU A C 1
ATOM 871 O O . LEU A 1 114 ? -6.207 19.953 -23.964 1.00 43.34 114 LEU A O 1
ATOM 875 N N . VAL A 1 115 ? -5.621 17.906 -23.324 1.00 39.56 115 VAL A N 1
ATOM 876 C CA . VAL A 1 115 ? -4.198 18.090 -23.654 1.00 39.56 115 VAL A CA 1
ATOM 877 C C . VAL A 1 115 ? -3.768 16.896 -24.488 1.00 39.56 115 VAL A C 1
ATOM 879 O O . VAL A 1 115 ? -3.583 15.800 -23.971 1.00 39.56 115 VAL A O 1
ATOM 882 N N . ALA A 1 116 ? -3.695 17.100 -25.805 1.00 38.66 116 ALA A N 1
ATOM 883 C CA . ALA A 1 116 ? -3.373 16.076 -26.791 1.00 38.66 116 ALA A CA 1
ATOM 884 C C . ALA A 1 116 ? -1.941 15.540 -26.577 1.00 38.66 116 ALA A C 1
ATOM 886 O O . ALA A 1 116 ? -0.976 16.249 -26.882 1.00 38.66 116 ALA A O 1
ATOM 887 N N . PRO A 1 117 ? -1.758 14.296 -26.095 1.00 41.78 117 PRO A N 1
ATOM 888 C CA . PRO A 1 117 ? -0.451 13.660 -26.105 1.00 41.78 117 PRO A CA 1
ATOM 889 C C . PRO A 1 117 ? -0.101 13.321 -27.556 1.00 41.78 117 PRO A C 1
ATOM 891 O O . PRO A 1 117 ? -0.993 13.042 -28.363 1.00 41.78 117 PRO A O 1
ATOM 894 N N . LYS A 1 118 ? 1.197 13.314 -27.889 1.00 43.19 118 LYS A N 1
ATOM 895 C CA . LYS A 1 118 ? 1.704 12.770 -29.160 1.00 43.19 118 LYS A CA 1
ATOM 896 C C . LYS A 1 118 ? 0.999 11.442 -29.433 1.00 43.19 118 LYS A C 1
ATOM 898 O O . LYS A 1 118 ? 1.109 10.518 -28.634 1.00 43.19 118 LYS A O 1
ATOM 903 N N . VAL A 1 119 ? 0.223 11.429 -30.513 1.00 43.22 119 VAL A N 1
ATOM 904 C CA . VAL A 1 119 ? -0.810 10.442 -30.827 1.00 43.22 119 VAL A CA 1
ATOM 905 C C . VAL A 1 119 ? -0.190 9.049 -30.904 1.00 43.22 119 VAL A C 1
ATOM 907 O O . VAL A 1 119 ? 0.286 8.626 -31.955 1.00 43.22 119 VAL A O 1
ATOM 910 N N . LEU A 1 120 ? -0.194 8.326 -29.784 1.00 54.56 120 LEU A N 1
ATOM 911 C CA . LEU A 1 120 ? -0.172 6.875 -29.838 1.00 54.56 120 LEU A CA 1
ATOM 912 C C . LEU A 1 120 ? -1.426 6.471 -30.627 1.00 54.56 120 LEU A C 1
ATOM 914 O O . LEU A 1 120 ? -2.506 7.008 -30.347 1.00 54.56 120 LEU A O 1
ATOM 918 N N . PRO A 1 121 ? -1.294 5.621 -31.660 1.00 59.28 121 PRO A N 1
ATOM 919 C CA . PRO A 1 121 ? -2.414 5.250 -32.511 1.00 59.28 121 PRO A CA 1
ATOM 920 C C . PRO A 1 121 ? -3.581 4.774 -31.645 1.00 59.28 121 PRO A C 1
ATOM 922 O O . PRO A 1 121 ? -3.389 3.987 -30.720 1.00 59.28 121 PRO A O 1
ATOM 925 N N . TYR A 1 122 ? -4.772 5.308 -31.931 1.00 66.44 122 TYR A N 1
ATOM 926 C CA . TYR A 1 122 ? -6.019 5.015 -31.227 1.00 66.44 122 TYR A CA 1
ATOM 927 C C . TYR A 1 122 ? -6.172 3.495 -31.064 1.00 66.44 122 TYR A C 1
ATOM 929 O O . TYR A 1 122 ? -6.420 2.776 -32.029 1.00 66.44 122 TYR A O 1
ATOM 937 N N . CYS A 1 123 ? -5.965 2.993 -29.847 1.00 82.31 123 CYS A N 1
ATOM 938 C CA . CYS A 1 123 ? -6.193 1.592 -29.529 1.00 82.31 123 CYS A CA 1
ATOM 939 C C . CYS A 1 123 ? -7.681 1.426 -29.213 1.00 82.31 123 CYS A C 1
ATOM 941 O O . CYS A 1 123 ? -8.179 2.032 -28.262 1.00 82.31 123 CYS A O 1
ATOM 943 N N . GLU A 1 124 ? -8.395 0.616 -29.997 1.00 91.38 124 GLU A N 1
ATOM 944 C CA . GLU A 1 124 ? -9.835 0.353 -29.820 1.00 91.38 124 GLU A CA 1
ATOM 945 C C . GLU A 1 124 ? -10.185 -0.217 -28.431 1.00 91.38 124 GLU A C 1
ATOM 947 O O . GLU A 1 124 ? -11.311 -0.074 -27.963 1.00 91.38 124 GLU A O 1
ATOM 952 N N . PHE A 1 125 ? -9.204 -0.805 -27.738 1.00 92.81 125 PHE A N 1
ATOM 953 C CA . PHE A 1 125 ? -9.348 -1.349 -26.388 1.00 92.81 125 PHE A CA 1
ATOM 954 C C . PHE A 1 125 ? -9.336 -0.279 -25.294 1.00 92.81 125 PHE A C 1
ATOM 956 O O . PHE A 1 125 ? -9.855 -0.514 -24.206 1.00 92.81 125 PHE A O 1
ATOM 963 N N . ARG A 1 126 ? -8.797 0.917 -25.562 1.00 91.88 126 ARG A N 1
ATOM 964 C CA . ARG A 1 126 ? -8.696 1.997 -24.570 1.00 91.88 126 ARG A CA 1
ATOM 965 C C . ARG A 1 126 ? -10.043 2.369 -23.925 1.00 91.88 126 ARG A C 1
ATOM 967 O O . ARG A 1 126 ? -10.090 2.412 -22.695 1.00 91.88 126 ARG A O 1
ATOM 974 N N . PRO A 1 127 ? -11.136 2.628 -24.676 1.00 92.00 127 PRO A N 1
ATOM 975 C CA . PRO A 1 127 ? -12.434 2.927 -24.066 1.00 92.00 127 PRO A CA 1
ATOM 976 C C . PRO A 1 127 ? -13.003 1.754 -23.257 1.00 92.00 127 PRO A C 1
ATOM 978 O O . PRO A 1 127 ? -13.639 1.991 -22.231 1.00 92.00 127 PRO A O 1
ATOM 981 N N . LEU A 1 128 ? -12.745 0.510 -23.675 1.00 94.31 128 LEU A N 1
ATOM 982 C CA . LEU A 1 128 ? -13.208 -0.690 -22.974 1.00 94.31 128 LEU A CA 1
ATOM 983 C C . LEU A 1 128 ? -12.463 -0.887 -21.646 1.00 94.31 128 LEU A C 1
ATOM 985 O O . LEU A 1 128 ? -13.100 -1.047 -20.609 1.00 94.31 128 LEU A O 1
ATOM 989 N N . CYS A 1 129 ? -11.133 -0.766 -21.644 1.00 93.62 129 CYS A N 1
ATOM 990 C CA . CYS A 1 129 ? -10.327 -0.795 -20.420 1.00 93.62 129 CYS A CA 1
ATOM 991 C C . CYS A 1 129 ? -10.744 0.317 -19.444 1.00 93.62 129 CYS A C 1
ATOM 993 O O . CYS A 1 129 ? -10.913 0.064 -18.255 1.00 93.62 129 CYS A O 1
ATOM 995 N N . ALA A 1 130 ? -10.995 1.534 -19.940 1.00 90.69 130 ALA A N 1
ATOM 996 C CA . ALA A 1 130 ? -11.471 2.641 -19.109 1.00 90.69 130 ALA A CA 1
ATOM 997 C C . ALA A 1 130 ? -12.894 2.416 -18.558 1.00 90.69 130 ALA A C 1
ATOM 999 O O . ALA A 1 130 ? -13.236 2.899 -17.477 1.00 90.69 130 ALA A O 1
ATOM 1000 N N . ALA A 1 131 ? -13.765 1.711 -19.286 1.00 91.94 131 ALA A N 1
ATOM 1001 C CA . ALA A 1 131 ? -15.074 1.305 -18.774 1.00 91.94 131 ALA A CA 1
ATOM 1002 C C . ALA A 1 131 ? -14.938 0.244 -17.669 1.00 91.94 131 ALA A C 1
ATOM 1004 O O . ALA A 1 131 ? -15.528 0.409 -16.602 1.00 91.94 131 ALA A O 1
ATOM 1005 N N . ALA A 1 132 ? -14.100 -0.773 -17.888 1.00 93.62 132 ALA A N 1
ATOM 1006 C CA . ALA A 1 132 ? -13.796 -1.818 -16.914 1.00 93.62 132 ALA A CA 1
ATOM 1007 C C . ALA A 1 132 ? -13.203 -1.254 -15.611 1.00 93.62 132 ALA A C 1
ATOM 1009 O O . ALA A 1 132 ? -13.656 -1.596 -14.521 1.00 93.62 132 ALA A O 1
ATOM 1010 N N . GLU A 1 133 ? -12.249 -0.325 -15.696 1.00 92.88 133 GLU A N 1
ATOM 1011 C CA . GLU A 1 133 ? -11.678 0.333 -14.514 1.00 92.88 133 GLU A CA 1
ATOM 1012 C C . GLU A 1 133 ? -12.706 1.164 -13.747 1.00 92.88 133 GLU A C 1
ATOM 1014 O O . GLU A 1 133 ? -12.768 1.090 -12.518 1.00 92.88 133 GLU A O 1
ATOM 1019 N N . ARG A 1 134 ? -13.557 1.923 -14.450 1.00 91.94 134 ARG A N 1
ATOM 1020 C CA . ARG A 1 134 ? -14.649 2.667 -13.807 1.00 91.94 134 ARG A CA 1
ATOM 1021 C C . ARG A 1 134 ? -15.608 1.733 -13.079 1.00 91.94 134 ARG A C 1
ATOM 1023 O O . ARG A 1 134 ? -16.025 2.059 -11.969 1.00 91.94 134 ARG A O 1
ATOM 1030 N N . GLN A 1 135 ? -15.916 0.575 -13.659 1.00 93.50 135 GLN A N 1
ATOM 1031 C CA . GLN A 1 135 ? -16.742 -0.431 -12.999 1.00 93.50 135 GLN A CA 1
ATOM 1032 C C . GLN A 1 135 ? -16.045 -1.006 -11.759 1.00 93.50 135 GLN A C 1
ATOM 1034 O O . GLN A 1 135 ? -16.648 -1.034 -10.688 1.00 93.50 135 GLN A O 1
ATOM 1039 N N . ARG A 1 136 ? -14.749 -1.344 -11.849 1.00 93.50 136 ARG A N 1
ATOM 1040 C CA . ARG A 1 136 ? -13.938 -1.766 -10.691 1.00 93.50 136 ARG A CA 1
ATOM 1041 C C . ARG A 1 136 ? -14.006 -0.747 -9.552 1.00 93.50 136 ARG A C 1
ATOM 1043 O O . ARG A 1 136 ? -14.243 -1.118 -8.407 1.00 93.50 136 ARG A O 1
ATOM 1050 N N . HIS A 1 137 ? -13.823 0.537 -9.859 1.00 91.88 137 HIS A N 1
ATOM 1051 C CA . HIS A 1 137 ? -13.865 1.604 -8.858 1.00 91.88 137 HIS A CA 1
ATOM 1052 C C . HIS A 1 137 ? -15.247 1.773 -8.224 1.00 91.88 137 HIS A C 1
ATOM 1054 O O . HIS A 1 137 ? -15.325 1.974 -7.014 1.00 91.88 137 HIS A O 1
ATOM 1060 N N . ARG A 1 138 ? -16.331 1.653 -9.003 1.00 93.25 138 ARG A N 1
ATOM 1061 C CA . ARG A 1 138 ? -17.703 1.677 -8.469 1.00 93.25 138 ARG A CA 1
ATOM 1062 C C . ARG A 1 138 ? -17.944 0.540 -7.480 1.00 93.25 138 ARG A C 1
ATOM 1064 O O . ARG A 1 138 ? -18.472 0.788 -6.401 1.00 93.25 138 ARG A O 1
ATOM 1071 N N . LEU A 1 139 ? -17.508 -0.674 -7.817 1.00 94.19 139 LEU A N 1
ATOM 1072 C CA . LEU A 1 139 ? -17.637 -1.839 -6.942 1.00 94.19 139 LEU A CA 1
ATOM 1073 C C . LEU A 1 139 ? -16.800 -1.685 -5.661 1.00 94.19 139 LEU A C 1
ATOM 1075 O O . LEU A 1 139 ? -17.307 -1.914 -4.567 1.00 94.19 139 LEU A O 1
ATOM 1079 N N . LEU A 1 140 ? -15.552 -1.217 -5.762 1.00 93.94 140 LEU A N 1
ATOM 1080 C CA . LEU A 1 140 ? -14.709 -0.955 -4.586 1.00 93.94 140 LEU A CA 1
ATOM 1081 C C . LEU A 1 140 ? -15.298 0.126 -3.667 1.00 93.94 140 LEU A C 1
ATOM 1083 O O . LEU A 1 140 ? -15.287 -0.032 -2.447 1.00 93.94 140 LEU A O 1
ATOM 1087 N N . ALA A 1 141 ? -15.834 1.209 -4.238 1.00 93.75 141 ALA A N 1
ATOM 1088 C CA . ALA A 1 141 ? -16.498 2.258 -3.468 1.00 93.75 141 ALA A CA 1
ATOM 1089 C C . ALA A 1 141 ? -17.735 1.718 -2.736 1.00 93.75 141 ALA A C 1
ATOM 1091 O O . ALA A 1 141 ? -17.900 1.979 -1.547 1.00 93.75 141 ALA A O 1
ATOM 1092 N N . LEU A 1 142 ? -18.554 0.906 -3.412 1.00 95.56 142 LEU A N 1
ATOM 1093 C CA . LEU A 1 142 ? -19.719 0.271 -2.801 1.00 95.56 142 LEU A CA 1
ATOM 1094 C C . LEU A 1 142 ? -19.330 -0.706 -1.680 1.00 95.56 142 LEU A C 1
ATOM 1096 O O . LEU A 1 142 ? -19.936 -0.671 -0.614 1.00 95.56 142 LEU A O 1
ATOM 1100 N N . SER A 1 143 ? -18.308 -1.545 -1.889 1.00 95.19 143 SER A N 1
ATOM 1101 C CA . SER A 1 143 ? -17.781 -2.447 -0.851 1.00 95.19 143 SER A CA 1
ATOM 1102 C C . SER A 1 143 ? -17.376 -1.660 0.399 1.00 95.19 143 SER A C 1
ATOM 1104 O O . SER A 1 143 ? -17.823 -1.968 1.505 1.00 95.19 143 SER A O 1
ATOM 1106 N N . LYS A 1 144 ? -16.632 -0.561 0.219 1.00 94.81 144 LYS A N 1
ATOM 1107 C CA . LYS A 1 144 ? -16.249 0.334 1.316 1.00 94.81 144 LYS A CA 1
ATOM 1108 C C . LYS A 1 144 ? -17.465 0.925 2.034 1.00 94.81 144 LYS A C 1
ATOM 1110 O O . LYS A 1 144 ? -17.519 0.903 3.261 1.00 94.81 144 LYS A O 1
ATOM 1115 N N . GLU A 1 145 ? -18.451 1.428 1.291 1.00 95.62 145 GLU A N 1
ATOM 1116 C CA . GLU A 1 145 ? -19.681 1.988 1.861 1.00 95.62 145 GLU A CA 1
ATOM 1117 C C . GLU A 1 145 ? -20.490 0.960 2.661 1.00 95.62 145 GLU A C 1
ATOM 1119 O O . GLU A 1 145 ? -21.055 1.315 3.695 1.00 95.62 145 GLU A O 1
ATOM 1124 N N . LEU A 1 146 ? -20.538 -0.298 2.214 1.00 95.25 146 LEU A N 1
ATOM 1125 C CA . LEU A 1 146 ? -21.206 -1.391 2.926 1.00 95.25 146 LEU A CA 1
ATOM 1126 C C . LEU A 1 146 ? -20.471 -1.756 4.221 1.00 95.25 146 LEU A C 1
ATOM 1128 O O . LEU A 1 146 ? -21.116 -1.913 5.258 1.00 95.25 146 LEU A O 1
ATOM 1132 N N . ILE A 1 147 ? -19.135 -1.827 4.188 1.00 94.75 147 ILE A N 1
ATOM 1133 C CA . ILE A 1 147 ? -18.307 -2.072 5.380 1.00 94.75 147 ILE A CA 1
ATOM 1134 C C . ILE A 1 147 ? -18.511 -0.951 6.398 1.00 94.75 147 ILE A C 1
ATOM 1136 O O . ILE A 1 147 ? -18.887 -1.224 7.539 1.00 94.75 147 ILE A O 1
ATOM 1140 N N . GLU A 1 148 ? -18.330 0.307 5.989 1.00 92.94 148 GLU A N 1
ATOM 1141 C CA . GLU A 1 148 ? -18.539 1.461 6.867 1.00 92.94 148 GLU A CA 1
ATOM 1142 C C . GLU A 1 148 ? -19.983 1.501 7.384 1.00 92.94 148 GLU A C 1
ATOM 1144 O O . GLU A 1 148 ? -20.213 1.671 8.580 1.00 92.94 148 GLU A O 1
ATOM 1149 N N . GLY A 1 149 ? -20.963 1.278 6.504 1.00 92.94 149 GLY A N 1
ATOM 1150 C CA . GLY A 1 149 ? -22.380 1.229 6.850 1.00 92.94 149 GLY A CA 1
ATOM 1151 C C . GLY A 1 149 ? -22.682 0.186 7.926 1.00 92.94 149 GLY A C 1
ATOM 1152 O O . GLY A 1 149 ? -23.379 0.506 8.889 1.00 92.94 149 GLY A O 1
ATOM 1153 N N . SER A 1 150 ? -22.114 -1.020 7.811 1.00 94.50 150 SER A N 1
ATOM 1154 C CA . SER A 1 150 ? -22.301 -2.120 8.770 1.00 94.50 150 SER A CA 1
ATOM 1155 C C . SER A 1 150 ? -21.744 -1.818 10.169 1.00 94.50 150 SER A C 1
ATOM 1157 O O . SER A 1 150 ? -22.221 -2.359 11.166 1.00 94.50 150 SER A O 1
ATOM 1159 N N . GLN A 1 151 ? -20.770 -0.911 10.266 1.00 93.50 151 GLN A N 1
ATOM 1160 C CA . GLN A 1 151 ? -20.192 -0.470 11.537 1.00 93.50 151 GLN A CA 1
ATOM 1161 C C . GLN A 1 151 ? -20.961 0.707 12.152 1.00 93.50 151 GLN A C 1
ATOM 1163 O O . GLN A 1 151 ? -20.821 0.991 13.343 1.00 93.50 151 GLN A O 1
ATOM 1168 N N . THR A 1 152 ? -21.792 1.395 11.366 1.00 91.94 152 THR A N 1
ATOM 1169 C CA . THR A 1 152 ? -22.588 2.531 11.839 1.00 91.94 152 THR A CA 1
ATOM 1170 C C . THR A 1 152 ? -23.935 2.095 12.433 1.00 91.94 152 THR A C 1
ATOM 1172 O O . THR A 1 152 ? -24.406 0.975 12.237 1.00 91.94 152 THR A O 1
ATOM 1175 N N . ALA A 1 153 ? -24.576 3.000 13.177 1.00 92.50 153 ALA A N 1
ATOM 1176 C CA . ALA A 1 153 ? -25.979 2.869 13.585 1.00 92.50 153 ALA A CA 1
ATOM 1177 C C . ALA A 1 153 ? -26.943 3.607 12.629 1.00 92.50 153 ALA A C 1
ATOM 1179 O O . ALA A 1 153 ? -28.140 3.685 12.900 1.00 92.50 153 ALA A O 1
ATOM 1180 N N . ASP A 1 154 ? -26.437 4.177 11.527 1.00 95.75 154 ASP A N 1
ATOM 1181 C CA . ASP A 1 154 ? -27.241 4.933 10.567 1.00 95.75 154 ASP A CA 1
ATOM 1182 C C . ASP A 1 154 ? -27.934 3.985 9.578 1.00 95.75 154 ASP A C 1
ATOM 1184 O O . ASP A 1 154 ? -27.392 3.600 8.538 1.00 95.75 154 ASP A O 1
ATOM 1188 N N . MET A 1 155 ? -29.174 3.626 9.911 1.00 95.31 155 MET A N 1
ATOM 1189 C CA . MET A 1 155 ? -30.015 2.754 9.089 1.00 95.31 155 MET A CA 1
ATOM 1190 C C . MET A 1 155 ? -30.279 3.320 7.685 1.00 95.31 155 MET A C 1
ATOM 1192 O O . MET A 1 155 ? -30.444 2.543 6.746 1.00 95.31 155 MET A O 1
ATOM 1196 N N . THR A 1 156 ? -30.300 4.648 7.510 1.00 94.25 156 THR A N 1
ATOM 1197 C CA . THR A 1 156 ? -30.590 5.283 6.210 1.00 94.25 156 THR A CA 1
ATOM 1198 C C . THR A 1 156 ? -29.415 5.105 5.261 1.00 94.25 156 THR A C 1
ATOM 1200 O O . THR A 1 156 ? -29.595 4.734 4.096 1.00 94.25 156 THR A O 1
ATOM 1203 N N . ARG A 1 157 ? -28.196 5.326 5.767 1.00 93.25 157 ARG A N 1
ATOM 1204 C CA . ARG A 1 157 ? -26.961 5.115 5.005 1.00 93.25 157 ARG A CA 1
ATOM 1205 C C . ARG A 1 157 ? -26.805 3.649 4.608 1.00 93.25 157 ARG A C 1
ATOM 1207 O O . ARG A 1 157 ? -26.522 3.369 3.443 1.00 93.25 157 ARG A O 1
ATOM 1214 N N . LEU A 1 158 ? -27.055 2.736 5.547 1.00 95.56 158 LEU A N 1
ATOM 1215 C CA . LEU A 1 158 ? -26.977 1.293 5.326 1.00 95.56 158 LEU A CA 1
ATOM 1216 C C . LEU A 1 158 ? -28.007 0.809 4.293 1.00 95.56 158 LEU A C 1
ATOM 1218 O O . LEU A 1 158 ? -27.645 0.133 3.334 1.00 95.56 158 LEU A O 1
ATOM 1222 N N . SER A 1 159 ? -29.268 1.233 4.426 1.00 95.62 159 SER A N 1
ATOM 1223 C CA . SER A 1 159 ? -30.328 0.923 3.458 1.00 95.62 159 SER A CA 1
ATOM 1224 C C . SER A 1 159 ? -30.021 1.476 2.064 1.00 95.62 159 SER A C 1
ATOM 1226 O O . SER A 1 159 ? -30.267 0.795 1.074 1.00 95.62 159 SER A O 1
ATOM 1228 N N . SER A 1 160 ? -29.454 2.683 1.969 1.00 95.88 160 SER A N 1
ATOM 1229 C CA . SER A 1 160 ? -29.092 3.289 0.681 1.00 95.88 160 SER A CA 1
ATOM 1230 C C . SER A 1 160 ? -27.937 2.553 -0.007 1.00 95.88 160 SER A C 1
ATOM 1232 O O . SER A 1 160 ? -27.934 2.424 -1.230 1.00 95.88 160 SER A O 1
ATOM 1234 N N . ALA A 1 161 ? -26.951 2.074 0.759 1.00 95.56 161 ALA A N 1
ATOM 1235 C CA . ALA A 1 161 ? -25.848 1.270 0.231 1.00 95.56 161 ALA A CA 1
ATOM 1236 C C . ALA A 1 161 ? -26.337 -0.104 -0.257 1.00 95.56 161 ALA A C 1
ATOM 1238 O O . ALA A 1 161 ? -25.980 -0.528 -1.353 1.00 95.56 161 ALA A O 1
ATOM 1239 N N . LEU A 1 162 ? -27.217 -0.761 0.506 1.00 95.19 162 LEU A N 1
ATOM 1240 C CA . LEU A 1 162 ? -27.847 -2.020 0.096 1.00 95.19 162 LEU A CA 1
ATOM 1241 C C . LEU A 1 162 ? -28.719 -1.853 -1.157 1.00 95.19 162 LEU A C 1
ATOM 1243 O O . LEU A 1 162 ? -28.672 -2.706 -2.039 1.00 95.19 162 LEU A O 1
ATOM 1247 N N . GLN A 1 163 ? -29.438 -0.733 -1.292 1.00 95.06 163 GLN A N 1
ATOM 1248 C CA . GLN A 1 163 ? -30.190 -0.428 -2.512 1.00 95.06 163 GLN A CA 1
ATOM 1249 C C . GLN A 1 163 ? -29.265 -0.279 -3.726 1.00 95.06 163 GLN A C 1
ATOM 1251 O O . GLN A 1 163 ? -29.522 -0.889 -4.756 1.00 95.06 163 GLN A O 1
ATOM 1256 N N . ARG A 1 164 ? -28.141 0.445 -3.602 1.00 94.94 164 ARG A N 1
ATOM 1257 C CA . ARG A 1 164 ? -27.144 0.538 -4.686 1.00 94.94 164 ARG A CA 1
ATOM 1258 C C . ARG A 1 164 ? -26.565 -0.825 -5.067 1.00 94.94 164 ARG A C 1
ATOM 1260 O O . ARG A 1 164 ? -26.296 -1.061 -6.240 1.00 94.94 164 ARG A O 1
ATOM 1267 N N . ALA A 1 165 ? -26.367 -1.716 -4.096 1.00 94.06 165 ALA A N 1
ATOM 1268 C CA . ALA A 1 165 ? -25.937 -3.084 -4.371 1.00 94.06 165 ALA A CA 1
ATOM 1269 C C . ALA A 1 165 ? -27.002 -3.870 -5.152 1.00 94.06 165 ALA A C 1
ATOM 1271 O O . ALA A 1 165 ? -26.662 -4.597 -6.084 1.00 94.06 165 ALA A O 1
ATOM 1272 N N . ALA A 1 166 ? -28.283 -3.689 -4.819 1.00 92.19 166 ALA A N 1
ATOM 1273 C CA . ALA A 1 166 ? -29.392 -4.281 -5.561 1.00 92.19 166 ALA A CA 1
ATOM 1274 C C . ALA A 1 166 ? -29.505 -3.721 -6.990 1.00 92.19 166 ALA A C 1
ATOM 1276 O O . ALA A 1 166 ? -29.684 -4.498 -7.923 1.00 92.19 166 ALA A O 1
ATOM 1277 N N . ASP A 1 167 ? -29.318 -2.410 -7.175 1.00 92.06 167 ASP A N 1
ATOM 1278 C CA . ASP A 1 167 ? -29.347 -1.748 -8.489 1.00 92.06 167 ASP A CA 1
ATOM 1279 C C . ASP A 1 167 ? -28.205 -2.219 -9.413 1.00 92.06 167 ASP A C 1
ATOM 1281 O O . ASP A 1 167 ? -28.324 -2.163 -10.634 1.00 92.06 167 ASP A O 1
ATOM 1285 N N . LEU A 1 168 ? -27.096 -2.695 -8.835 1.00 90.88 168 LEU A N 1
ATOM 1286 C CA . LEU A 1 168 ? -25.988 -3.337 -9.552 1.00 90.88 168 LEU A CA 1
ATOM 1287 C C . LEU A 1 168 ? -26.167 -4.857 -9.708 1.00 90.88 168 LEU A C 1
ATOM 1289 O O . LEU A 1 168 ? -25.214 -5.544 -10.070 1.00 90.88 168 LEU A O 1
ATOM 1293 N N . GLU A 1 169 ? -27.354 -5.385 -9.402 1.00 91.12 169 GLU A N 1
ATOM 1294 C CA . GLU A 1 169 ? -27.691 -6.812 -9.464 1.00 91.12 169 GLU A CA 1
ATOM 1295 C C . GLU A 1 169 ? -26.777 -7.709 -8.600 1.00 91.12 169 GLU A C 1
ATOM 1297 O O . GLU A 1 169 ? -26.648 -8.907 -8.835 1.00 91.12 169 GLU A O 1
ATOM 1302 N N . ILE A 1 170 ? -26.187 -7.171 -7.525 1.00 88.44 170 ILE A N 1
ATOM 1303 C CA . ILE A 1 170 ? -25.314 -7.923 -6.594 1.00 88.44 170 ILE A CA 1
ATOM 1304 C C . ILE A 1 170 ? -26.151 -8.823 -5.644 1.00 88.44 170 ILE A C 1
ATOM 1306 O O . ILE A 1 170 ? -25.638 -9.469 -4.732 1.00 88.44 170 ILE A O 1
ATOM 1310 N N . SER A 1 171 ? -27.471 -8.909 -5.840 1.00 71.88 171 SER A N 1
ATOM 1311 C CA . SER A 1 171 ? -28.391 -9.535 -4.885 1.00 71.88 171 SER A CA 1
ATOM 1312 C C . SER A 1 171 ? -28.586 -11.057 -5.057 1.00 71.88 171 SER A C 1
ATOM 1314 O O . SER A 1 171 ? -28.774 -11.596 -6.147 1.00 71.88 171 SER A O 1
ATOM 1316 N N . GLY A 1 172 ? -28.592 -11.763 -3.920 1.00 57.62 172 GLY A N 1
ATOM 1317 C CA . GLY A 1 172 ? -29.397 -12.969 -3.676 1.00 57.62 172 GLY A CA 1
ATOM 1318 C C . GLY A 1 172 ? -28.855 -14.332 -4.122 1.00 57.62 172 GLY A C 1
ATOM 1319 O O . GLY A 1 172 ? -28.961 -15.281 -3.352 1.00 57.62 172 GLY A O 1
ATOM 1320 N N . SER A 1 173 ? -28.270 -14.470 -5.314 1.00 53.91 173 SER A N 1
ATOM 1321 C CA . SER A 1 173 ? -27.876 -15.799 -5.846 1.00 53.91 173 SER A CA 1
ATOM 1322 C C . SER A 1 173 ? -26.363 -16.043 -5.907 1.00 53.91 173 SER A C 1
ATOM 1324 O O . SER A 1 173 ? -25.924 -17.190 -5.873 1.00 53.91 173 SER A O 1
ATOM 1326 N N . PHE A 1 174 ? -25.564 -14.971 -5.889 1.00 58.94 174 PHE A N 1
ATOM 1327 C CA . PHE A 1 174 ? -24.092 -14.992 -5.908 1.00 58.94 174 PHE A CA 1
ATOM 1328 C C . PHE A 1 174 ? -23.466 -14.445 -4.609 1.00 58.94 174 PHE A C 1
ATOM 1330 O O . PHE A 1 174 ? -22.334 -13.964 -4.592 1.00 58.94 174 PHE A O 1
ATOM 1337 N N . LEU A 1 175 ? -24.189 -14.548 -3.485 1.00 54.44 175 LEU A N 1
ATOM 1338 C CA . LEU A 1 175 ? -23.771 -14.052 -2.160 1.00 54.44 175 LEU A CA 1
ATOM 1339 C C . LEU A 1 175 ? -22.430 -14.618 -1.657 1.00 54.44 175 LEU A C 1
ATOM 1341 O O . LEU A 1 175 ? -21.843 -14.052 -0.740 1.00 54.44 175 LEU A O 1
ATOM 1345 N N . GLY A 1 176 ? -21.911 -15.686 -2.270 1.00 65.25 176 GLY A N 1
ATOM 1346 C CA . GLY A 1 176 ? -20.572 -16.197 -1.972 1.00 65.25 176 GLY A CA 1
ATOM 1347 C C . GLY A 1 176 ? -19.442 -15.204 -2.275 1.00 65.25 176 GLY A C 1
ATOM 1348 O O . GLY A 1 176 ? -18.366 -15.336 -1.701 1.00 65.25 176 GLY A O 1
ATOM 1349 N N . CYS A 1 177 ? -19.671 -14.209 -3.138 1.00 72.50 177 CYS A N 1
ATOM 1350 C CA . CYS A 1 177 ? -18.630 -13.274 -3.573 1.00 72.50 177 CYS A CA 1
ATOM 1351 C C . CYS A 1 177 ? -18.618 -11.939 -2.807 1.00 72.50 177 CYS A C 1
ATOM 1353 O O . CYS A 1 177 ? -17.625 -11.224 -2.890 1.00 72.50 177 CYS A O 1
ATOM 1355 N N . TRP A 1 178 ? -19.689 -11.596 -2.080 1.00 90.00 178 TRP A N 1
ATOM 1356 C CA . TRP A 1 178 ? -19.860 -10.290 -1.422 1.00 90.00 178 TRP A CA 1
ATOM 1357 C C . TRP A 1 178 ? -20.328 -10.450 0.029 1.00 90.00 178 TRP A C 1
ATOM 1359 O O . TRP A 1 178 ? -21.493 -10.222 0.372 1.00 90.00 178 TRP A O 1
ATOM 1369 N N . GLN A 1 179 ? -19.401 -10.845 0.903 1.00 91.19 179 GLN A N 1
ATOM 1370 C CA . GLN A 1 179 ? -19.654 -11.022 2.337 1.00 91.19 179 GLN A CA 1
ATOM 1371 C C . GLN A 1 179 ? -20.099 -9.712 3.017 1.00 91.19 179 GLN A C 1
ATOM 1373 O O . GLN A 1 179 ? -20.850 -9.727 3.995 1.00 91.19 179 GLN A O 1
ATOM 1378 N N . GLU A 1 180 ? -19.677 -8.570 2.480 1.00 93.62 180 GLU A N 1
ATOM 1379 C CA . GLU A 1 180 ? -20.004 -7.230 2.959 1.00 93.62 180 GLU A CA 1
ATOM 1380 C C . GLU A 1 180 ? -21.500 -6.932 2.831 1.00 93.62 180 GLU A C 1
ATOM 1382 O O . GLU A 1 180 ? -22.084 -6.373 3.755 1.00 93.62 180 GLU A O 1
ATOM 1387 N N . VAL A 1 181 ? -22.144 -7.356 1.734 1.00 94.31 181 VAL A N 1
ATOM 1388 C CA . VAL A 1 181 ? -23.596 -7.192 1.534 1.00 94.31 181 VAL A CA 1
ATOM 1389 C C . VAL A 1 181 ? -24.362 -8.008 2.570 1.00 94.31 181 VAL A C 1
ATOM 1391 O O . VAL A 1 181 ? -25.268 -7.484 3.212 1.00 94.31 181 VAL A O 1
ATOM 1394 N N . ALA A 1 182 ? -23.968 -9.268 2.786 1.00 92.19 182 ALA A N 1
ATOM 1395 C CA . ALA A 1 182 ? -24.599 -10.131 3.785 1.00 92.19 182 ALA A CA 1
ATOM 1396 C C . ALA A 1 182 ? -24.454 -9.564 5.208 1.00 92.19 182 ALA A C 1
ATOM 1398 O O . ALA A 1 182 ? -25.405 -9.578 5.988 1.00 92.19 182 ALA A O 1
ATOM 1399 N N . THR A 1 183 ? -23.275 -9.025 5.530 1.00 93.56 183 THR A N 1
ATOM 1400 C CA . THR A 1 183 ? -22.988 -8.405 6.832 1.00 93.56 183 THR A CA 1
ATOM 1401 C C . THR A 1 183 ? -23.800 -7.123 7.028 1.00 93.56 183 THR A C 1
ATOM 1403 O O . THR A 1 183 ? -24.400 -6.921 8.084 1.00 93.56 183 THR A O 1
ATOM 1406 N N . ALA A 1 184 ? -23.863 -6.273 6.002 1.00 94.44 184 ALA A N 1
ATOM 1407 C CA . ALA A 1 184 ? -24.653 -5.048 5.998 1.00 94.44 184 ALA A CA 1
ATOM 1408 C C . ALA A 1 184 ? -26.159 -5.329 6.136 1.00 94.44 184 ALA A C 1
ATOM 1410 O O . ALA A 1 184 ? -26.836 -4.677 6.929 1.00 94.44 184 ALA A O 1
ATOM 1411 N N . ASP A 1 185 ? -26.680 -6.322 5.417 1.00 94.94 185 ASP A N 1
ATOM 1412 C CA . ASP A 1 185 ? -28.088 -6.720 5.484 1.00 94.94 185 ASP A CA 1
ATOM 1413 C C . ASP A 1 185 ? -28.461 -7.320 6.850 1.00 94.94 185 ASP A C 1
ATOM 1415 O O . ASP A 1 185 ? -29.467 -6.934 7.451 1.00 94.94 185 ASP A O 1
ATOM 1419 N N . ALA A 1 186 ? -27.622 -8.208 7.395 1.00 94.31 186 ALA A N 1
ATOM 1420 C CA . ALA A 1 186 ? -27.806 -8.741 8.745 1.00 94.31 186 ALA A CA 1
ATOM 1421 C C . ALA A 1 186 ? -27.830 -7.613 9.788 1.00 94.31 186 ALA A C 1
ATOM 1423 O O . ALA A 1 186 ? -28.732 -7.549 10.624 1.00 94.31 186 ALA A O 1
ATOM 1424 N N . ARG A 1 187 ? -26.901 -6.655 9.678 1.00 95.81 187 ARG A N 1
ATOM 1425 C CA . ARG A 1 187 ? -26.855 -5.493 10.565 1.00 95.81 187 ARG A CA 1
ATOM 1426 C C . ARG A 1 187 ? -28.109 -4.628 10.465 1.00 95.81 187 ARG A C 1
ATOM 1428 O O . ARG A 1 187 ? -28.596 -4.154 11.492 1.00 95.81 187 ARG A O 1
ATOM 1435 N N . LEU A 1 188 ? -28.630 -4.401 9.258 1.00 96.31 188 LEU A N 1
ATOM 1436 C CA . LEU A 1 188 ? -29.850 -3.617 9.070 1.00 96.31 188 LEU A CA 1
ATOM 1437 C C . LEU A 1 188 ? -31.044 -4.296 9.752 1.00 96.31 188 LEU A C 1
ATOM 1439 O O . LEU A 1 188 ? -31.801 -3.620 10.450 1.00 96.31 188 LEU A O 1
ATOM 1443 N N . ARG A 1 189 ? -31.169 -5.623 9.617 1.00 96.06 189 ARG A N 1
ATOM 1444 C CA . ARG A 1 189 ? -32.204 -6.418 10.295 1.00 96.06 189 ARG A CA 1
ATOM 1445 C C . ARG A 1 189 ? -32.083 -6.357 11.818 1.00 96.06 189 ARG A C 1
ATOM 1447 O O . ARG A 1 189 ? -33.092 -6.157 12.495 1.00 96.06 189 ARG A O 1
ATOM 1454 N N . ASP A 1 190 ? -30.869 -6.435 12.359 1.00 96.12 190 ASP A N 1
ATOM 1455 C CA . ASP A 1 190 ? -30.632 -6.289 13.801 1.00 96.12 190 ASP A CA 1
ATOM 1456 C C . ASP A 1 190 ? -31.053 -4.903 14.311 1.00 96.12 190 ASP A C 1
ATOM 1458 O O . ASP A 1 190 ? -31.731 -4.789 15.334 1.00 96.12 190 ASP A O 1
ATOM 1462 N N . LEU A 1 191 ? -30.699 -3.835 13.585 1.00 94.81 191 LEU A N 1
ATOM 1463 C CA . LEU A 1 191 ? -31.086 -2.465 13.939 1.00 94.81 191 LEU A CA 1
ATOM 1464 C C . LEU A 1 191 ? -32.608 -2.262 13.869 1.00 94.81 191 LEU A C 1
ATOM 1466 O O . LEU A 1 191 ? -33.177 -1.627 14.757 1.00 94.81 191 LEU A O 1
ATOM 1470 N N . GLN A 1 192 ? -33.279 -2.832 12.863 1.00 95.88 192 GLN A N 1
ATOM 1471 C CA . GLN A 1 192 ? -34.744 -2.819 12.757 1.00 95.88 192 GLN A CA 1
ATOM 1472 C C . GLN A 1 192 ? -35.407 -3.564 13.923 1.00 95.88 192 GLN A C 1
ATOM 1474 O O . GLN A 1 192 ? -36.364 -3.056 14.509 1.00 95.88 192 GLN A O 1
ATOM 1479 N N . SER A 1 193 ? -34.873 -4.728 14.303 1.00 95.44 193 SER A N 1
ATOM 1480 C CA . SER A 1 193 ? -35.355 -5.508 15.448 1.00 95.44 193 SER A CA 1
ATOM 1481 C C . SER A 1 193 ? -35.216 -4.731 16.761 1.00 95.44 193 SER A C 1
ATOM 1483 O O . SER A 1 193 ? -36.180 -4.611 17.518 1.00 95.44 193 SER A O 1
ATOM 1485 N N . LEU A 1 194 ? -34.053 -4.113 17.000 1.00 95.06 194 LEU A N 1
ATOM 1486 C CA . LEU A 1 194 ? -33.820 -3.275 18.181 1.00 95.06 194 LEU A CA 1
ATOM 1487 C C . LEU A 1 194 ? -34.761 -2.068 18.231 1.00 95.06 194 LEU A C 1
ATOM 1489 O O . LEU A 1 194 ? -35.289 -1.742 19.294 1.00 95.06 194 LEU A O 1
ATOM 1493 N N . LEU A 1 195 ? -34.998 -1.414 17.091 1.00 94.06 195 LEU A N 1
ATOM 1494 C CA . LEU A 1 195 ? -35.938 -0.300 17.007 1.00 94.06 195 LEU A CA 1
ATOM 1495 C C . LEU A 1 195 ? -37.371 -0.748 17.324 1.00 94.06 195 LEU A C 1
ATOM 1497 O O . LEU A 1 195 ? -38.076 -0.053 18.057 1.00 94.06 195 LEU A O 1
ATOM 1501 N N . SER A 1 196 ? -37.787 -1.915 16.825 1.00 91.81 196 SER A N 1
ATOM 1502 C CA . SER A 1 196 ? -39.096 -2.503 17.127 1.00 91.81 196 SER A CA 1
ATOM 1503 C C . SER A 1 196 ? -39.251 -2.782 18.625 1.00 91.81 196 SER A C 1
ATOM 1505 O O . SER A 1 196 ? -40.219 -2.332 19.233 1.00 91.81 196 SER A O 1
ATOM 1507 N N . GLN A 1 197 ? -38.261 -3.433 19.249 1.00 93.38 197 GLN A N 1
ATOM 1508 C CA . GLN A 1 197 ? -38.266 -3.726 20.690 1.00 93.38 197 GLN A CA 1
ATOM 1509 C C . GLN A 1 197 ? -38.289 -2.452 21.545 1.00 93.38 197 GLN A C 1
ATOM 1511 O O . GLN A 1 197 ? -38.983 -2.383 22.562 1.00 93.38 197 GLN A O 1
ATOM 1516 N N . LEU A 1 198 ? -37.546 -1.415 21.143 1.00 91.62 198 LEU A N 1
ATOM 1517 C CA . LEU A 1 198 ? -37.531 -0.130 21.843 1.00 91.62 198 LEU A CA 1
ATOM 1518 C C . LEU A 1 198 ? -38.883 0.586 21.732 1.00 91.62 198 LEU A C 1
ATOM 1520 O O . LEU A 1 198 ? -39.350 1.167 22.710 1.00 91.62 198 LEU A O 1
ATOM 1524 N N . THR A 1 199 ? -39.526 0.509 20.567 1.00 90.06 199 THR A N 1
ATOM 1525 C CA . THR A 1 199 ? -40.861 1.077 20.327 1.00 90.06 199 THR A CA 1
ATOM 1526 C C . THR A 1 199 ? -41.910 0.395 21.213 1.00 90.06 199 THR A C 1
ATOM 1528 O O . THR A 1 199 ? -42.661 1.082 21.909 1.00 90.06 199 THR A O 1
ATOM 1531 N N . GLU A 1 200 ? -41.873 -0.938 21.294 1.00 90.69 200 GLU A N 1
ATOM 1532 C CA . GLU A 1 200 ? -42.730 -1.736 22.179 1.00 90.69 200 GLU A CA 1
ATOM 1533 C C . GLU A 1 200 ? -42.492 -1.407 23.664 1.00 90.69 200 GLU A C 1
ATOM 1535 O O . GLU A 1 200 ? -43.432 -1.116 24.403 1.00 90.69 200 GLU A O 1
ATOM 1540 N N . THR A 1 201 ? -41.227 -1.349 24.096 1.00 90.06 201 THR A N 1
ATOM 1541 C CA . THR A 1 201 ? -40.852 -1.049 25.493 1.00 90.06 201 THR A CA 1
ATOM 1542 C C . THR A 1 201 ? -41.280 0.357 25.923 1.00 90.06 201 THR A C 1
ATOM 1544 O O . THR A 1 201 ? -41.591 0.596 27.091 1.00 90.06 201 THR A O 1
ATOM 1547 N N . LEU A 1 202 ? -41.303 1.310 24.988 1.00 88.94 202 LEU A N 1
ATOM 1548 C CA . LEU A 1 202 ? -41.774 2.673 25.237 1.00 88.94 202 LEU A CA 1
ATOM 1549 C C . LEU A 1 202 ? -43.307 2.788 25.280 1.00 88.94 202 LEU A C 1
ATOM 1551 O O . LEU A 1 202 ? -43.817 3.886 25.496 1.00 88.94 202 LEU A O 1
ATOM 1555 N N . GLY A 1 203 ? -44.039 1.681 25.123 1.00 87.25 203 GLY A N 1
ATOM 1556 C CA . GLY A 1 203 ? -45.499 1.661 25.164 1.00 87.25 203 GLY A CA 1
ATOM 1557 C C . GLY A 1 203 ? -46.152 2.183 23.886 1.00 87.25 203 GLY A C 1
ATOM 1558 O O . GLY A 1 203 ? -47.369 2.357 23.856 1.00 87.25 203 GLY A O 1
ATOM 1559 N N . TYR A 1 204 ? -45.375 2.398 22.820 1.00 79.19 204 TYR A N 1
ATOM 1560 C CA . TYR A 1 204 ? -45.916 2.576 21.477 1.00 79.19 204 TYR A CA 1
ATOM 1561 C C . TYR A 1 204 ? -46.256 1.190 20.931 1.00 79.19 204 TYR A C 1
ATOM 1563 O O . TYR A 1 204 ? -45.561 0.638 20.083 1.00 79.19 204 TYR A O 1
ATOM 1571 N N . SER A 1 205 ? -47.316 0.596 21.476 1.00 64.31 205 SER A N 1
ATOM 1572 C CA . SER A 1 205 ? -47.922 -0.590 20.887 1.00 64.31 205 SER A CA 1
ATOM 1573 C C . SER A 1 205 ? -48.350 -0.239 19.462 1.00 64.31 205 SER A C 1
ATOM 1575 O O . SER A 1 205 ? -49.242 0.586 19.268 1.00 64.31 205 SER A O 1
ATOM 1577 N N . THR A 1 206 ? -47.724 -0.856 18.459 1.00 59.56 206 THR A N 1
ATOM 1578 C CA . THR A 1 206 ? -48.233 -0.838 17.079 1.00 59.56 206 THR A CA 1
ATOM 1579 C C . THR A 1 206 ? -49.533 -1.636 16.946 1.00 59.56 206 THR A C 1
ATOM 1581 O O . THR A 1 206 ? -50.212 -1.506 15.934 1.00 59.56 206 THR A O 1
ATOM 1584 N N . ASN A 1 207 ? -49.928 -2.385 17.984 1.00 52.53 207 ASN A N 1
ATOM 1585 C CA . ASN A 1 207 ? -51.233 -3.035 18.102 1.00 52.53 207 ASN A CA 1
ATOM 1586 C C . ASN A 1 207 ? -52.275 -2.055 18.658 1.00 52.53 207 ASN A C 1
ATOM 1588 O O . ASN A 1 207 ? -52.954 -2.343 19.645 1.00 52.53 207 ASN A O 1
ATOM 1592 N N . ALA A 1 208 ? -52.389 -0.867 18.063 1.00 52.97 208 ALA A N 1
ATOM 1593 C CA . ALA A 1 208 ? -53.673 -0.192 18.103 1.00 52.97 208 ALA A CA 1
ATOM 1594 C C . ALA A 1 208 ? -54.581 -0.987 17.161 1.00 52.97 208 ALA A C 1
ATOM 1596 O O . ALA A 1 208 ? -54.580 -0.747 15.957 1.00 52.97 208 ALA A O 1
ATOM 1597 N N . ASP A 1 209 ? -55.290 -1.975 17.712 1.00 47.38 209 ASP A N 1
ATOM 1598 C CA . ASP A 1 209 ? -56.469 -2.547 17.073 1.00 47.38 209 ASP A CA 1
ATOM 1599 C C . ASP A 1 209 ? -57.363 -1.383 16.635 1.00 47.38 209 ASP A C 1
ATOM 1601 O O . ASP A 1 209 ? -57.931 -0.653 17.454 1.00 47.38 209 ASP A O 1
ATOM 1605 N N . VAL A 1 210 ? -57.460 -1.195 15.322 1.00 49.72 210 VAL A N 1
ATOM 1606 C CA . VAL A 1 210 ? -58.307 -0.202 14.648 1.00 49.72 210 VAL A CA 1
ATOM 1607 C C . VAL A 1 210 ? -59.774 -0.666 14.654 1.00 49.72 210 VAL A C 1
ATOM 1609 O O . VAL A 1 210 ? -60.505 -0.431 13.706 1.00 49.72 210 VAL A O 1
ATOM 1612 N N . ASP A 1 211 ? -60.231 -1.283 15.747 1.00 45.28 211 ASP A N 1
ATOM 1613 C CA . ASP A 1 211 ? -61.635 -1.682 15.940 1.00 45.28 211 ASP A CA 1
ATOM 1614 C C . ASP A 1 211 ? -62.312 -0.942 17.114 1.00 45.28 211 ASP A C 1
ATOM 1616 O O . ASP A 1 211 ? -63.472 -1.183 17.445 1.00 45.28 211 ASP A O 1
ATOM 1620 N N . GLY A 1 212 ? -61.628 0.022 17.738 1.00 43.28 212 GLY A N 1
ATOM 1621 C CA . GLY A 1 212 ? -62.234 0.916 18.725 1.00 43.28 212 GLY A CA 1
ATOM 1622 C C . GLY A 1 212 ? -62.986 2.077 18.072 1.00 43.28 212 GLY A C 1
ATOM 1623 O O . GLY A 1 212 ? -62.385 3.116 17.801 1.00 43.28 212 GLY A O 1
ATOM 1624 N N . GLU A 1 213 ? -64.297 1.921 17.867 1.00 41.53 213 GLU A N 1
ATOM 1625 C CA . GLU A 1 213 ? -65.249 2.989 17.528 1.00 41.53 213 GLU A CA 1
ATOM 1626 C C . GLU A 1 213 ? -65.092 4.215 18.454 1.00 41.53 213 GLU A C 1
ATOM 1628 O O . GLU A 1 213 ? -65.707 4.329 19.517 1.00 41.53 213 GLU A O 1
ATOM 1633 N N . LEU A 1 214 ? -64.303 5.197 18.021 1.00 37.38 214 LEU A N 1
ATOM 1634 C CA . LEU A 1 214 ? -64.392 6.566 18.512 1.00 37.38 214 LEU A CA 1
ATOM 1635 C C . LEU A 1 214 ? -65.607 7.211 17.845 1.00 37.38 214 LEU A C 1
ATOM 1637 O O . LEU A 1 214 ? -65.531 7.811 16.774 1.00 37.38 214 LEU A O 1
ATOM 1641 N N . ASN A 1 215 ? -66.750 7.041 18.503 1.00 39.47 215 ASN A N 1
ATOM 1642 C CA . ASN A 1 215 ? -68.011 7.693 18.190 1.00 39.47 215 ASN A CA 1
ATOM 1643 C C . ASN A 1 215 ? -67.879 9.213 18.416 1.00 39.47 215 ASN A C 1
ATOM 1645 O O . ASN A 1 215 ? -68.237 9.747 19.465 1.00 39.47 215 ASN A O 1
ATOM 1649 N N . VAL A 1 216 ? -67.312 9.914 17.433 1.00 38.44 216 VAL A N 1
ATOM 1650 C CA . VAL A 1 216 ? -67.409 11.368 17.293 1.00 38.44 216 VAL A CA 1
ATOM 1651 C C . VAL A 1 216 ? -68.428 11.622 16.192 1.00 38.44 216 VAL A C 1
ATOM 1653 O O . VAL A 1 216 ? -68.139 11.499 15.003 1.00 38.44 216 VAL A O 1
ATOM 1656 N N . GLY A 1 217 ? -69.657 11.927 16.605 1.00 41.03 217 GLY A N 1
ATOM 1657 C CA . GLY A 1 217 ? -70.734 12.292 15.698 1.00 41.03 217 GLY A CA 1
ATOM 1658 C C . GLY A 1 217 ? -70.361 13.504 14.842 1.00 41.03 217 GLY A C 1
ATOM 1659 O O . GLY A 1 217 ? -69.930 14.532 15.363 1.00 41.03 217 GLY A O 1
ATOM 1660 N N . GLY A 1 218 ? -70.564 13.387 13.529 1.00 35.88 218 GLY A N 1
ATOM 1661 C CA . GLY A 1 218 ? -70.391 14.509 12.610 1.00 35.88 218 GLY A CA 1
ATOM 1662 C C . GLY A 1 218 ? -70.258 14.125 11.138 1.00 35.88 218 GLY A C 1
ATOM 1663 O O . GLY A 1 218 ? -69.175 14.209 10.586 1.00 35.88 218 GLY A O 1
ATOM 1664 N N . ASN A 1 219 ? -71.381 13.749 10.521 1.00 36.91 219 ASN A N 1
ATOM 1665 C CA . ASN A 1 219 ? -71.734 13.901 9.102 1.00 36.91 219 ASN A CA 1
ATOM 1666 C C . ASN A 1 219 ? -70.700 13.620 7.981 1.00 36.91 219 ASN A C 1
ATOM 1668 O O . ASN A 1 219 ? -69.874 14.453 7.633 1.00 36.91 219 ASN A O 1
ATOM 1672 N N . SER A 1 220 ? -71.049 12.576 7.219 1.00 36.28 220 SER A N 1
ATOM 1673 C CA . SER A 1 220 ? -71.260 12.612 5.761 1.00 36.28 220 SER A CA 1
ATOM 1674 C C . SER A 1 220 ? -70.059 12.502 4.803 1.00 36.28 220 SER A C 1
ATOM 1676 O O . SER A 1 220 ? -69.447 13.491 4.416 1.00 36.28 220 SER A O 1
ATOM 1678 N N . ALA A 1 221 ? -69.997 11.294 4.229 1.00 37.75 221 ALA A N 1
ATOM 1679 C CA . ALA A 1 221 ? -69.913 10.969 2.798 1.00 37.75 221 ALA A CA 1
ATOM 1680 C C . ALA A 1 221 ? -68.545 10.654 2.160 1.00 37.75 221 ALA A C 1
ATOM 1682 O O . ALA A 1 221 ? -67.698 11.513 1.958 1.00 37.75 221 ALA A O 1
ATOM 1683 N N . ASN A 1 222 ? -68.502 9.405 1.672 1.00 38.50 222 ASN A N 1
ATOM 1684 C CA . ASN A 1 222 ? -67.757 8.869 0.531 1.00 38.50 222 ASN A CA 1
ATOM 1685 C C . ASN A 1 222 ? -66.228 8.760 0.638 1.00 38.50 222 ASN A C 1
ATOM 1687 O O . ASN A 1 222 ? -65.514 9.712 0.356 1.00 38.50 222 ASN A O 1
ATOM 1691 N N . ALA A 1 223 ? -65.731 7.531 0.816 1.00 33.56 223 ALA A N 1
ATOM 1692 C CA . ALA A 1 223 ? -65.059 6.802 -0.270 1.00 33.56 223 ALA A CA 1
ATOM 1693 C C . ALA A 1 223 ? -64.737 5.355 0.143 1.00 33.56 223 ALA A C 1
ATOM 1695 O O . ALA A 1 223 ? -64.308 5.082 1.260 1.00 33.56 223 ALA A O 1
ATOM 1696 N N . GLN A 1 224 ? -64.985 4.441 -0.793 1.00 32.78 224 GLN A N 1
ATOM 1697 C CA . GLN A 1 224 ? -64.778 3.002 -0.697 1.00 32.78 224 GLN A CA 1
ATOM 1698 C C . GLN A 1 224 ? -63.308 2.617 -0.503 1.00 32.78 224 GLN A C 1
ATOM 1700 O O . GLN A 1 224 ? -62.411 3.127 -1.171 1.00 32.78 224 GLN A O 1
ATOM 1705 N N . VAL A 1 225 ? -63.126 1.623 0.360 1.00 33.12 225 VAL A N 1
ATOM 1706 C CA . VAL A 1 225 ? -61.928 0.806 0.532 1.00 33.12 225 VAL A CA 1
ATOM 1707 C C . VAL A 1 225 ? -61.805 -0.170 -0.643 1.00 33.12 225 VAL A C 1
ATOM 1709 O O . VAL A 1 225 ? -62.729 -0.933 -0.921 1.00 33.12 225 VAL A O 1
ATOM 1712 N N . LEU A 1 226 ? -60.641 -0.179 -1.289 1.00 35.59 226 LEU A N 1
ATOM 1713 C CA . LEU A 1 226 ? -60.131 -1.304 -2.071 1.00 35.59 226 LEU A CA 1
ATOM 1714 C C . LEU A 1 226 ? -58.736 -1.603 -1.512 1.00 35.59 226 LEU A C 1
ATOM 1716 O O . LEU A 1 226 ? -57.873 -0.727 -1.491 1.00 35.59 226 LEU A O 1
ATOM 1720 N N . GLY A 1 227 ? -58.578 -2.802 -0.951 1.00 41.97 227 GLY A N 1
ATOM 1721 C CA . GLY A 1 227 ? -57.375 -3.231 -0.247 1.00 41.97 227 GLY A CA 1
ATOM 1722 C C . GLY A 1 227 ? -56.162 -3.337 -1.167 1.00 41.97 227 GLY A C 1
ATOM 1723 O O . GLY A 1 227 ? -56.258 -3.876 -2.266 1.00 41.97 227 GLY A O 1
ATOM 1724 N N . ASN A 1 228 ? -55.023 -2.837 -0.688 1.00 33.44 228 ASN A N 1
ATOM 1725 C CA . ASN A 1 228 ? -53.703 -3.148 -1.223 1.00 33.44 228 ASN A CA 1
ATOM 1726 C C . ASN A 1 228 ? -52.683 -3.132 -0.070 1.00 33.44 228 ASN A C 1
ATOM 1728 O O . ASN A 1 228 ? -52.487 -2.107 0.583 1.00 33.44 228 ASN A O 1
ATOM 1732 N N . GLU A 1 229 ? -52.051 -4.280 0.180 1.00 38.72 229 GLU A N 1
ATOM 1733 C CA . GLU A 1 229 ? -51.033 -4.539 1.214 1.00 38.72 229 GLU A CA 1
ATOM 1734 C C . GLU A 1 229 ? -49.654 -3.931 0.873 1.00 38.72 229 GLU A C 1
ATOM 1736 O O . GLU A 1 229 ? -48.626 -4.599 0.932 1.00 38.72 229 GLU A O 1
ATOM 1741 N N . THR A 1 230 ? -49.588 -2.652 0.496 1.00 39.84 230 THR A N 1
ATOM 1742 C CA . THR A 1 230 ? -48.312 -1.992 0.148 1.00 39.84 230 THR A CA 1
ATOM 1743 C C . THR A 1 230 ? -48.190 -0.590 0.732 1.00 39.84 230 THR A C 1
ATOM 1745 O O . THR A 1 230 ? -47.785 0.342 0.038 1.00 39.84 230 THR A O 1
ATOM 1748 N N . ASN A 1 231 ? -48.531 -0.412 2.008 1.00 31.91 231 ASN A N 1
ATOM 1749 C CA . ASN A 1 231 ? -48.146 0.806 2.715 1.00 31.91 231 ASN A CA 1
ATOM 1750 C C . ASN A 1 231 ? -46.795 0.575 3.406 1.00 31.91 231 ASN A C 1
ATOM 1752 O O . ASN A 1 231 ? -46.729 -0.247 4.323 1.00 31.91 231 ASN A O 1
ATOM 1756 N N . PRO A 1 232 ? -45.709 1.257 2.987 1.00 40.88 232 PRO A N 1
ATOM 1757 C CA . PRO A 1 232 ? -44.463 1.221 3.738 1.00 40.88 232 PRO A CA 1
ATOM 1758 C C . PRO A 1 232 ? -44.706 1.787 5.148 1.00 40.88 232 PRO A C 1
ATOM 1760 O O . PRO A 1 232 ? -45.541 2.686 5.310 1.00 40.88 232 PRO A O 1
ATOM 1763 N N . PRO A 1 233 ? -43.995 1.289 6.176 1.00 40.31 233 PRO A N 1
ATOM 1764 C CA . PRO A 1 233 ? -44.092 1.847 7.519 1.00 40.31 233 PRO A CA 1
ATOM 1765 C C . PRO A 1 233 ? -43.781 3.354 7.486 1.00 40.31 233 PRO A C 1
ATOM 1767 O O . PRO A 1 233 ? -43.022 3.807 6.619 1.00 40.31 233 PRO A O 1
ATOM 1770 N N . PRO A 1 234 ? -44.363 4.154 8.400 1.00 41.12 234 PRO A N 1
ATOM 1771 C CA . PRO A 1 234 ? -44.164 5.597 8.403 1.00 41.12 234 PRO A CA 1
ATOM 1772 C C . PRO A 1 234 ? -42.662 5.926 8.435 1.00 41.12 234 PRO A C 1
ATOM 1774 O O . PRO A 1 234 ? -41.900 5.243 9.125 1.00 41.12 234 PRO A O 1
ATOM 1777 N N . PRO A 1 235 ? -42.209 6.954 7.694 1.00 49.44 235 PRO A N 1
ATOM 1778 C CA . PRO A 1 235 ? -40.791 7.260 7.576 1.00 49.44 235 PRO A CA 1
ATOM 1779 C C . PRO A 1 235 ? -40.179 7.490 8.960 1.00 49.44 235 PRO A C 1
ATOM 1781 O O . PRO A 1 235 ? -40.728 8.236 9.772 1.00 49.44 235 PRO A O 1
ATOM 1784 N N . LEU A 1 236 ? -39.012 6.882 9.198 1.00 50.88 236 LEU A N 1
ATOM 1785 C CA . LEU A 1 236 ? -38.219 6.936 10.437 1.00 50.88 236 LEU A CA 1
ATOM 1786 C C . LEU A 1 236 ? -38.093 8.361 11.017 1.00 50.88 236 LEU A C 1
ATOM 1788 O O . LEU A 1 236 ? -38.043 8.555 12.230 1.00 50.88 236 LEU A O 1
ATOM 1792 N N . GLY A 1 237 ? -38.102 9.376 10.145 1.00 47.38 237 GLY A N 1
ATOM 1793 C CA . GLY A 1 237 ? -38.078 10.790 10.519 1.00 47.38 237 GLY A CA 1
ATOM 1794 C C . GLY A 1 237 ? -39.280 11.258 11.350 1.00 47.38 237 GLY A C 1
ATOM 1795 O O . GLY A 1 237 ? -39.142 12.209 12.115 1.00 47.38 237 GLY A O 1
ATOM 1796 N N . LEU A 1 238 ? -40.439 10.597 11.258 1.00 48.00 238 LEU A N 1
ATOM 1797 C CA . LEU A 1 238 ? -41.625 10.914 12.059 1.00 48.00 238 LEU A CA 1
ATOM 1798 C C . LEU A 1 238 ? -41.521 10.313 13.471 1.00 48.00 238 LEU A C 1
ATOM 1800 O O . LEU A 1 238 ? -41.823 10.994 14.447 1.00 48.00 238 LEU A O 1
ATOM 1804 N N . ALA A 1 239 ? -40.989 9.091 13.589 1.00 46.78 239 ALA A N 1
ATOM 1805 C CA . ALA A 1 239 ? -40.685 8.458 14.875 1.00 46.78 239 ALA A CA 1
ATOM 1806 C C . ALA A 1 239 ? -39.548 9.185 15.622 1.00 46.78 239 ALA A C 1
ATOM 1808 O O . ALA A 1 239 ? -39.641 9.413 16.827 1.00 46.78 239 ALA A O 1
ATOM 1809 N N . LEU A 1 240 ? -38.512 9.638 14.904 1.00 47.66 240 LEU A N 1
ATOM 1810 C CA . LEU A 1 240 ? -37.418 10.432 15.477 1.00 47.66 240 LEU A CA 1
ATOM 1811 C C . LEU A 1 240 ? -37.862 11.845 15.892 1.00 47.66 240 LEU A C 1
ATOM 1813 O O . LEU A 1 240 ? -37.460 12.307 16.958 1.00 47.66 240 LEU A O 1
ATOM 1817 N N . LYS A 1 241 ? -38.756 12.500 15.134 1.00 46.59 241 LYS A N 1
ATOM 1818 C CA . LYS A 1 241 ? -39.382 13.770 15.557 1.00 46.59 241 LYS A CA 1
ATOM 1819 C C . LYS A 1 241 ? -40.265 13.613 16.798 1.00 46.59 241 LYS A C 1
ATOM 1821 O O . LYS A 1 241 ? -40.297 14.510 17.638 1.00 46.59 241 LYS A O 1
ATOM 1826 N N . LEU A 1 242 ? -40.960 12.483 16.939 1.00 48.50 242 LEU A N 1
ATOM 1827 C CA . LEU A 1 242 ? -41.733 12.166 18.145 1.00 48.50 242 LEU A CA 1
ATOM 1828 C C . LEU A 1 242 ? -40.818 11.873 19.353 1.00 48.50 242 LEU A C 1
ATOM 1830 O O . LEU A 1 242 ? -41.140 12.270 20.473 1.00 48.50 242 LEU A O 1
ATOM 1834 N N . LEU A 1 243 ? -39.639 11.282 19.129 1.00 46.47 243 LEU A N 1
ATOM 1835 C CA . LEU A 1 243 ? -38.585 11.108 20.140 1.00 46.47 243 LEU A CA 1
ATOM 1836 C C . LEU A 1 243 ? -37.916 12.432 20.554 1.00 46.47 243 LEU A C 1
ATOM 1838 O O . LEU A 1 243 ? -37.628 12.616 21.737 1.00 46.47 243 LEU A O 1
ATOM 1842 N N . GLU A 1 244 ? -37.725 13.383 19.633 1.00 47.19 244 GLU A N 1
ATOM 1843 C CA . GLU A 1 244 ? -37.237 14.739 19.949 1.00 47.19 244 GLU A CA 1
ATOM 1844 C C . GLU A 1 244 ? -38.220 15.539 20.823 1.00 47.19 244 GLU A C 1
ATOM 1846 O O . GLU A 1 244 ? -37.794 16.359 21.641 1.00 47.19 244 GLU A O 1
ATOM 1851 N N . GLY A 1 245 ? -39.524 15.266 20.707 1.00 46.31 245 GLY A N 1
ATOM 1852 C CA . GLY A 1 245 ? -40.573 15.861 21.543 1.00 46.31 245 GLY A CA 1
ATOM 1853 C C . GLY A 1 245 ? -40.706 15.250 22.946 1.00 46.31 245 GLY A C 1
ATOM 1854 O O . GLY A 1 245 ? -41.338 15.848 23.821 1.00 46.31 245 GLY A O 1
ATOM 1855 N N . ALA A 1 246 ? -40.098 14.088 23.208 1.00 49.00 246 ALA A N 1
ATOM 1856 C CA . ALA A 1 246 ? -40.241 13.365 24.469 1.00 49.00 246 ALA A CA 1
ATOM 1857 C C . ALA A 1 246 ? -39.314 13.931 25.563 1.00 49.00 246 ALA A C 1
ATOM 1859 O O . ALA A 1 246 ? -38.237 13.409 25.867 1.00 49.00 246 ALA A O 1
ATOM 1860 N N . THR A 1 247 ? -39.769 14.996 26.225 1.00 48.19 247 THR A N 1
ATOM 1861 C CA . THR A 1 247 ? -39.120 15.632 27.391 1.00 48.19 247 THR A CA 1
ATOM 1862 C C . THR A 1 247 ? -38.766 14.647 28.522 1.00 48.19 247 THR A C 1
ATOM 1864 O O . THR A 1 247 ? -37.816 14.886 29.274 1.00 48.19 247 THR A O 1
ATOM 1867 N N . GLY A 1 248 ? -39.455 13.502 28.598 1.00 55.97 248 GLY A N 1
ATOM 1868 C CA . GLY A 1 248 ? -39.182 12.410 29.539 1.00 55.97 248 GLY A CA 1
ATOM 1869 C C . GLY A 1 248 ? -37.893 11.614 29.277 1.00 55.97 248 GLY A C 1
ATOM 1870 O O . GLY A 1 248 ? -37.307 11.075 30.217 1.00 55.97 248 GLY A O 1
ATOM 1871 N N . LEU A 1 249 ? -37.391 11.564 28.036 1.00 48.75 249 LEU A N 1
ATOM 1872 C CA . LEU A 1 249 ? -36.145 10.849 27.727 1.00 48.75 249 LEU A CA 1
ATOM 1873 C C . LEU A 1 249 ? -34.925 11.649 28.203 1.00 48.75 249 LEU A C 1
ATOM 1875 O O . LEU A 1 249 ? -34.009 11.095 28.809 1.00 48.75 249 LEU A O 1
ATOM 1879 N N . ARG A 1 250 ? -34.952 12.978 28.026 1.00 51.72 250 ARG A N 1
ATOM 1880 C CA . ARG A 1 250 ? -33.919 13.883 28.559 1.00 51.72 250 ARG A CA 1
ATOM 1881 C C . ARG A 1 250 ? -33.835 13.823 30.081 1.00 51.72 250 ARG A C 1
ATOM 1883 O O . ARG A 1 250 ? -32.730 13.872 30.613 1.00 51.72 250 ARG A O 1
ATOM 1890 N N . SER A 1 251 ? -34.960 13.715 30.792 1.00 51.84 251 SER A N 1
ATOM 1891 C CA . SER A 1 251 ? -34.947 13.631 32.258 1.00 51.84 251 SER A CA 1
ATOM 1892 C C . SER A 1 251 ? -34.410 12.284 32.756 1.00 51.84 251 SER A C 1
ATOM 1894 O O . SER A 1 251 ? -33.600 12.277 33.683 1.00 51.84 251 SER A O 1
ATOM 1896 N N . ARG A 1 252 ? -34.753 11.164 32.100 1.00 54.88 252 ARG A N 1
ATOM 1897 C CA . ARG A 1 252 ? -34.177 9.838 32.402 1.00 54.88 252 ARG A CA 1
ATOM 1898 C C . ARG A 1 252 ? -32.683 9.748 32.082 1.00 54.88 252 ARG A C 1
ATOM 1900 O O . ARG A 1 252 ? -31.920 9.299 32.930 1.00 54.88 252 ARG A O 1
ATOM 1907 N N . LEU A 1 253 ? -32.242 10.245 30.924 1.00 50.34 253 LEU A N 1
ATOM 1908 C CA . LEU A 1 253 ? -30.821 10.247 30.551 1.00 50.34 253 LEU A CA 1
ATOM 1909 C C . LEU A 1 253 ? -29.992 11.125 31.503 1.00 50.34 253 LEU A C 1
ATOM 1911 O O . LEU A 1 253 ? -28.902 10.748 31.927 1.00 50.34 253 LEU A O 1
ATOM 1915 N N . ARG A 1 254 ? -30.541 12.281 31.903 1.00 57.25 254 ARG A N 1
ATOM 1916 C CA . ARG A 1 254 ? -29.929 13.163 32.905 1.00 57.25 254 ARG A CA 1
ATOM 1917 C C . ARG A 1 254 ? -29.864 12.488 34.276 1.00 57.25 254 ARG A C 1
ATOM 1919 O O . ARG A 1 254 ? -28.862 12.656 34.964 1.00 57.25 254 ARG A O 1
ATOM 1926 N N . ALA A 1 255 ? -30.873 11.706 34.662 1.00 59.84 255 ALA A N 1
ATOM 1927 C CA . ALA A 1 255 ? -30.866 10.948 35.913 1.00 59.84 255 ALA A CA 1
ATOM 1928 C C . ALA A 1 255 ? -29.789 9.847 35.925 1.00 59.84 255 ALA A C 1
ATOM 1930 O O . ALA A 1 255 ? -29.067 9.728 36.914 1.00 59.84 255 ALA A O 1
ATOM 1931 N N . GLU A 1 256 ? -29.608 9.107 34.828 1.00 62.00 256 GLU A N 1
ATOM 1932 C CA . GLU A 1 256 ? -28.562 8.073 34.739 1.00 62.00 256 GLU A CA 1
ATOM 1933 C C . GLU A 1 256 ? -27.148 8.669 34.667 1.00 62.00 256 GLU A C 1
ATOM 1935 O O . GLU A 1 256 ? -26.253 8.226 35.387 1.00 62.00 256 GLU A O 1
ATOM 1940 N N . LEU A 1 257 ? -26.950 9.759 33.915 1.00 54.72 257 LEU A N 1
ATOM 1941 C CA . LEU A 1 257 ? -25.685 10.509 33.923 1.00 54.72 257 LEU A CA 1
ATOM 1942 C C . LEU A 1 257 ? -25.360 11.079 35.314 1.00 54.72 257 LEU A C 1
ATOM 1944 O O . LEU A 1 257 ? -24.198 11.113 35.720 1.00 54.72 257 LEU A O 1
ATOM 1948 N N . SER A 1 258 ? -26.383 11.475 36.080 1.00 62.84 258 SER A N 1
ATOM 1949 C CA . SER A 1 258 ? -26.223 11.934 37.466 1.00 62.84 258 SER A CA 1
ATOM 1950 C C . SER A 1 258 ? -25.793 10.801 38.403 1.00 62.84 258 SER A C 1
ATOM 1952 O O . SER A 1 258 ? -24.937 11.020 39.262 1.00 62.84 258 SER A O 1
ATOM 1954 N N . ARG A 1 259 ? -26.330 9.584 38.225 1.00 57.97 259 ARG A N 1
ATOM 1955 C CA . ARG A 1 259 ? -25.909 8.394 38.988 1.00 57.97 259 ARG A CA 1
ATOM 1956 C C . ARG A 1 259 ? -24.484 7.972 38.643 1.00 57.97 259 ARG A C 1
ATOM 1958 O O . ARG A 1 259 ? -23.696 7.732 39.554 1.00 57.97 259 ARG A O 1
ATOM 1965 N N . ALA A 1 260 ? -24.121 7.967 37.361 1.00 46.16 260 ALA A N 1
ATOM 1966 C CA . ALA A 1 260 ? -22.755 7.682 36.922 1.00 46.16 260 ALA A CA 1
ATOM 1967 C C . ALA A 1 260 ? -21.748 8.700 37.493 1.00 46.16 260 ALA A C 1
ATOM 1969 O O . ALA A 1 260 ? -20.706 8.320 38.025 1.00 46.16 260 ALA A O 1
ATOM 1970 N N . ALA A 1 261 ? -22.091 9.994 37.489 1.00 53.09 261 ALA A N 1
ATOM 1971 C CA . ALA A 1 261 ? -21.263 11.046 38.080 1.00 53.09 261 ALA A CA 1
ATOM 1972 C C . ALA A 1 261 ? -21.170 10.970 39.619 1.00 53.09 261 ALA A C 1
ATOM 1974 O O . ALA A 1 261 ? -20.177 11.419 40.198 1.00 53.09 261 ALA A O 1
ATOM 1975 N N . ALA A 1 262 ? -22.188 10.429 40.297 1.00 59.88 262 ALA A N 1
ATOM 1976 C CA . ALA A 1 262 ? -22.164 10.185 41.740 1.00 59.88 262 ALA A CA 1
ATOM 1977 C C . ALA A 1 262 ? -21.259 8.996 42.101 1.00 59.88 262 ALA A C 1
ATOM 1979 O O . ALA A 1 262 ? -20.460 9.104 43.030 1.00 59.88 262 ALA A O 1
ATOM 1980 N N . LEU A 1 263 ? -21.313 7.910 41.321 1.00 53.47 263 LEU A N 1
ATOM 1981 C CA . LEU A 1 263 ? -20.417 6.758 41.470 1.00 53.47 263 LEU A CA 1
ATOM 1982 C C . LEU A 1 263 ? -18.955 7.147 41.226 1.00 53.47 263 LEU A C 1
ATOM 1984 O O . LEU A 1 263 ? -18.087 6.786 42.018 1.00 53.47 263 LEU A O 1
ATOM 1988 N N . LEU A 1 264 ? -18.690 7.964 40.201 1.00 46.69 264 LEU A N 1
ATOM 1989 C CA . LEU A 1 264 ? -17.347 8.467 39.907 1.00 46.69 264 LEU A CA 1
ATOM 1990 C C . LEU A 1 264 ? -16.796 9.342 41.048 1.00 46.69 264 LEU A C 1
ATOM 1992 O O . LEU A 1 264 ? -15.639 9.200 41.434 1.00 46.69 264 LEU A O 1
ATOM 1996 N N . ARG A 1 265 ? -17.633 10.210 41.638 1.00 59.22 265 ARG A N 1
ATOM 1997 C CA . ARG A 1 265 ? -17.269 11.026 42.813 1.00 59.22 265 ARG A CA 1
ATOM 1998 C C . ARG A 1 265 ? -16.990 10.182 44.050 1.00 59.22 265 ARG A C 1
ATOM 2000 O O . ARG A 1 265 ? -16.052 10.482 44.783 1.00 59.22 265 ARG A O 1
ATOM 2007 N N . HIS A 1 266 ? -17.785 9.141 44.281 1.00 52.88 266 HIS A N 1
ATOM 2008 C CA . HIS A 1 266 ? -17.586 8.238 45.409 1.00 52.88 266 HIS A CA 1
ATOM 2009 C C . HIS A 1 266 ? -16.272 7.458 45.269 1.00 52.88 266 HIS A C 1
ATOM 2011 O O . HIS A 1 266 ? -15.499 7.373 46.222 1.00 52.88 266 HIS A O 1
ATOM 2017 N N . PHE A 1 267 ? -15.961 7.002 44.053 1.00 44.44 267 PHE A N 1
ATOM 2018 C CA . PHE A 1 267 ? -14.694 6.349 43.730 1.00 44.44 267 PHE A CA 1
ATOM 2019 C C . PHE A 1 267 ? -13.491 7.290 43.924 1.00 44.44 267 PHE A C 1
ATOM 2021 O O . PHE A 1 267 ? -12.495 6.905 44.533 1.00 44.44 267 PHE A O 1
ATOM 2028 N N . LEU A 1 268 ? -13.608 8.554 43.494 1.00 45.44 268 LEU A N 1
ATOM 2029 C CA . LEU A 1 268 ? -12.574 9.580 43.689 1.00 45.44 268 LEU A CA 1
ATOM 2030 C C . LEU A 1 268 ? -12.335 9.896 45.175 1.00 45.44 268 LEU A C 1
ATOM 2032 O O . LEU A 1 268 ? -11.200 10.091 45.597 1.00 45.44 268 LEU A O 1
ATOM 2036 N N . HIS A 1 269 ? -13.398 9.939 45.978 1.00 51.41 269 HIS A N 1
ATOM 2037 C CA . HIS A 1 269 ? -13.320 10.229 47.410 1.00 51.41 269 HIS A CA 1
ATOM 2038 C C . HIS A 1 269 ? -12.676 9.085 48.208 1.00 51.41 269 HIS A C 1
ATOM 2040 O O . HIS A 1 269 ? -11.912 9.337 49.139 1.00 51.41 269 HIS A O 1
ATOM 2046 N N . ILE A 1 270 ? -12.952 7.832 47.831 1.00 48.28 270 ILE A N 1
ATOM 2047 C CA . ILE A 1 270 ? -12.268 6.658 48.393 1.00 48.28 270 ILE A CA 1
ATOM 2048 C C . ILE A 1 270 ? -10.776 6.718 48.045 1.00 48.28 270 ILE A C 1
ATOM 2050 O O . ILE A 1 270 ? -9.943 6.581 48.933 1.00 48.28 270 ILE A O 1
ATOM 2054 N N . TYR A 1 271 ? -10.449 7.025 46.788 1.00 40.38 271 TYR A N 1
ATOM 2055 C CA . TYR A 1 271 ? -9.073 7.113 46.299 1.00 40.38 271 TYR A CA 1
ATOM 2056 C C . TYR A 1 271 ? -8.244 8.213 46.993 1.00 40.38 271 TYR A C 1
ATOM 2058 O O . TYR A 1 271 ? -7.082 7.990 47.327 1.00 40.38 271 TYR A O 1
ATOM 2066 N N . LEU A 1 272 ? -8.839 9.382 47.257 1.00 46.12 272 LEU A N 1
ATOM 2067 C CA . LEU A 1 272 ? -8.155 10.532 47.866 1.00 46.12 272 LEU A CA 1
ATOM 2068 C C . LEU A 1 272 ? -7.953 10.416 49.387 1.00 46.12 272 LEU A C 1
ATOM 2070 O O . LEU A 1 272 ? -7.032 11.027 49.923 1.00 46.12 272 LEU A O 1
ATOM 2074 N N . ASN A 1 273 ? -8.783 9.642 50.091 1.00 43.72 273 ASN A N 1
ATOM 2075 C CA . ASN A 1 273 ? -8.683 9.511 51.551 1.00 43.72 273 ASN A CA 1
ATOM 2076 C C . ASN A 1 273 ? -7.815 8.332 52.010 1.00 43.72 273 ASN A C 1
ATOM 2078 O O . ASN A 1 273 ? -7.391 8.302 53.162 1.00 43.72 273 ASN A O 1
ATOM 2082 N N . THR A 1 274 ? -7.487 7.390 51.124 1.00 41.31 274 THR A N 1
ATOM 2083 C CA . THR A 1 274 ? -6.573 6.279 51.437 1.00 41.31 274 THR A CA 1
ATOM 2084 C C . THR A 1 274 ? -5.084 6.646 51.395 1.00 41.31 274 THR A C 1
ATOM 2086 O O . THR A 1 274 ? -4.253 5.821 51.758 1.00 41.31 274 THR A O 1
ATOM 2089 N N . SER A 1 275 ? -4.715 7.871 50.999 1.00 37.00 275 SER A N 1
ATOM 2090 C CA . SER A 1 275 ? -3.312 8.310 50.871 1.00 37.00 275 SER A CA 1
ATOM 2091 C C . SER A 1 275 ? -2.740 9.071 52.080 1.00 37.00 275 SER A C 1
ATOM 2093 O O . SER A 1 275 ? -1.605 9.538 52.015 1.00 37.00 275 SER A O 1
ATOM 2095 N N . SER A 1 276 ? -3.473 9.173 53.192 1.00 35.69 276 SER A N 1
ATOM 2096 C CA . SER A 1 276 ? -3.069 9.961 54.370 1.00 35.69 276 SER A CA 1
ATOM 2097 C C . SER A 1 276 ? -3.069 9.114 55.646 1.00 35.69 276 SER A C 1
ATOM 2099 O O . SER A 1 276 ? -3.956 9.236 56.485 1.00 35.69 276 SER A O 1
ATOM 2101 N N . GLY A 1 277 ? -2.078 8.236 55.806 1.00 33.31 277 GLY A N 1
ATOM 2102 C CA . GLY A 1 277 ? -1.904 7.464 57.040 1.00 33.31 277 GLY A CA 1
ATOM 2103 C C . GLY A 1 277 ? -0.578 6.712 57.078 1.00 33.31 277 GLY A C 1
ATOM 2104 O O . GLY A 1 277 ? -0.507 5.562 56.658 1.00 33.31 277 GLY A O 1
ATOM 2105 N N . ALA A 1 278 ? 0.476 7.365 57.573 1.00 34.69 278 ALA A N 1
ATOM 2106 C CA . ALA A 1 278 ? 1.792 6.766 57.773 1.00 34.69 278 ALA A CA 1
ATOM 2107 C C . ALA A 1 278 ? 1.986 6.271 59.223 1.00 34.69 278 ALA A C 1
ATOM 2109 O O . ALA A 1 278 ? 1.861 7.042 60.166 1.00 34.69 278 ALA A O 1
ATOM 2110 N N . ILE A 1 279 ? 2.319 4.980 59.336 1.00 34.66 279 ILE A N 1
ATOM 2111 C CA . ILE A 1 279 ? 3.416 4.360 60.111 1.00 34.66 279 ILE A CA 1
ATOM 2112 C C . ILE A 1 279 ? 3.594 4.749 61.599 1.00 34.66 279 ILE A C 1
ATOM 2114 O O . ILE A 1 279 ? 4.107 5.815 61.925 1.00 34.66 279 ILE A O 1
ATOM 2118 N N . ALA A 1 280 ? 3.380 3.764 62.484 1.00 31.23 280 ALA A N 1
ATOM 2119 C CA . ALA A 1 280 ? 4.106 3.578 63.750 1.00 31.23 280 ALA A CA 1
ATOM 2120 C C . ALA A 1 280 ? 4.343 2.066 64.008 1.00 31.23 280 ALA A C 1
ATOM 2122 O O . ALA A 1 280 ? 3.614 1.226 63.489 1.00 31.23 280 ALA A O 1
ATOM 2123 N N . ALA A 1 281 ? 5.413 1.728 64.732 1.00 33.59 281 ALA A N 1
ATOM 2124 C CA . ALA A 1 281 ? 6.242 0.523 64.574 1.00 33.59 281 ALA A CA 1
ATOM 2125 C C . ALA A 1 281 ? 5.951 -0.707 65.488 1.00 33.59 281 ALA A C 1
ATOM 2127 O O . ALA A 1 281 ? 5.666 -0.511 66.660 1.00 33.59 281 ALA A O 1
ATOM 2128 N N . SER A 1 282 ? 6.182 -1.922 64.928 1.00 29.75 282 SER A N 1
ATOM 2129 C CA . SER A 1 282 ? 6.831 -3.187 65.430 1.00 29.75 282 SER A CA 1
ATOM 2130 C C . SER A 1 282 ? 6.448 -3.858 66.784 1.00 29.75 282 SER A C 1
ATOM 2132 O O . SER A 1 282 ? 5.996 -3.145 67.671 1.00 29.75 282 SER A O 1
ATOM 2134 N N . PRO A 1 283 ? 6.769 -5.159 67.076 1.00 51.47 283 PRO A N 1
ATOM 2135 C CA . PRO A 1 283 ? 7.200 -6.310 66.241 1.00 51.47 283 PRO A CA 1
ATOM 2136 C C . PRO A 1 283 ? 6.418 -7.645 66.473 1.00 51.47 283 PRO A C 1
ATOM 2138 O O . PRO A 1 283 ? 5.685 -7.800 67.444 1.00 51.47 283 PRO A O 1
ATOM 2141 N N . ALA A 1 284 ? 6.756 -8.647 65.641 1.00 29.58 284 ALA A N 1
ATOM 2142 C CA . ALA A 1 284 ? 6.903 -10.091 65.939 1.00 29.58 284 ALA A CA 1
ATOM 2143 C C . ALA A 1 284 ? 5.894 -11.107 65.347 1.00 29.58 284 ALA A C 1
ATOM 2145 O O . ALA A 1 284 ? 4.683 -10.968 65.453 1.00 29.58 284 ALA A O 1
ATOM 2146 N N . ALA A 1 285 ? 6.508 -12.192 64.849 1.00 31.06 285 ALA A N 1
ATOM 2147 C CA . ALA A 1 285 ? 6.011 -13.537 64.534 1.00 31.06 285 ALA A CA 1
ATOM 2148 C C . ALA A 1 285 ? 5.442 -13.837 63.123 1.00 31.06 285 ALA A C 1
ATOM 2150 O O . ALA A 1 285 ? 4.296 -13.566 62.796 1.00 31.06 285 ALA A O 1
ATOM 2151 N N . GLU A 1 286 ? 6.314 -14.519 62.369 1.00 29.84 286 GLU A N 1
ATOM 2152 C CA . GLU A 1 286 ? 6.086 -15.712 61.535 1.00 29.84 286 GLU A CA 1
ATOM 2153 C C . GLU A 1 286 ? 5.375 -15.658 60.164 1.00 29.84 286 GLU A C 1
ATOM 2155 O O . GLU A 1 286 ? 4.210 -15.319 59.999 1.00 29.84 286 GLU A O 1
ATOM 2160 N N . SER A 1 287 ? 6.120 -16.231 59.206 1.00 29.61 287 SER A N 1
ATOM 2161 C CA . SER A 1 287 ? 5.733 -16.837 57.923 1.00 29.61 287 SER A CA 1
ATOM 2162 C C . SER A 1 287 ? 5.553 -15.937 56.683 1.00 29.61 287 SER A C 1
ATOM 2164 O O . SER A 1 287 ? 4.488 -15.432 56.367 1.00 29.61 287 SER A O 1
ATOM 2166 N N . SER A 1 288 ? 6.664 -15.867 55.941 1.00 29.16 288 SER A N 1
ATOM 2167 C CA . SER A 1 288 ? 6.843 -15.951 54.474 1.00 29.16 288 SER A CA 1
ATOM 2168 C C . SER A 1 288 ? 6.104 -15.009 53.484 1.00 29.16 288 SER A C 1
ATOM 2170 O O . SER A 1 288 ? 4.883 -14.915 53.523 1.00 29.16 288 SER A O 1
ATOM 2172 N N . PRO A 1 289 ? 6.815 -14.399 52.499 1.00 35.12 289 PRO A N 1
ATOM 2173 C CA . PRO A 1 289 ? 6.372 -13.220 51.723 1.00 35.12 289 PRO A CA 1
ATOM 2174 C C . PRO A 1 289 ? 6.392 -13.463 50.174 1.00 35.12 289 PRO A C 1
ATOM 2176 O O . PRO A 1 289 ? 6.595 -14.602 49.758 1.00 35.12 289 PRO A O 1
ATOM 2179 N N . PRO A 1 290 ? 6.346 -12.445 49.275 1.00 44.16 290 PRO A N 1
ATOM 2180 C CA . PRO A 1 290 ? 5.561 -11.203 49.276 1.00 44.16 290 PRO A CA 1
ATOM 2181 C C . PRO A 1 290 ? 4.848 -10.886 47.935 1.00 44.16 290 PRO A C 1
ATOM 2183 O O . PRO A 1 290 ? 5.196 -11.361 46.855 1.00 44.16 290 PRO A O 1
ATOM 2186 N N . ALA A 1 291 ? 3.922 -9.930 48.025 1.00 39.53 291 ALA A N 1
ATOM 2187 C CA . ALA A 1 291 ? 3.552 -9.018 46.948 1.00 39.53 291 ALA A CA 1
ATOM 2188 C C . ALA A 1 291 ? 4.655 -7.969 46.670 1.00 39.53 291 ALA A C 1
ATOM 2190 O O . ALA A 1 291 ? 5.287 -7.465 47.596 1.00 39.53 291 ALA A O 1
ATOM 2191 N N . ALA A 1 292 ? 4.823 -7.573 45.407 1.00 28.66 292 ALA A N 1
ATOM 2192 C CA . ALA A 1 292 ? 5.547 -6.377 44.955 1.00 28.66 292 ALA A CA 1
ATOM 2193 C C . ALA A 1 292 ? 5.072 -6.069 43.515 1.00 28.66 292 ALA A C 1
ATOM 2195 O O . ALA A 1 292 ? 4.918 -6.993 42.730 1.00 28.66 292 ALA A O 1
ATOM 2196 N N . LEU A 1 293 ? 4.808 -4.845 43.058 1.00 28.66 293 LEU A N 1
ATOM 2197 C CA . LEU A 1 293 ? 5.030 -3.526 43.630 1.00 28.66 293 LEU A CA 1
ATOM 2198 C C . LEU A 1 293 ? 4.130 -2.530 42.871 1.00 28.66 293 LEU A C 1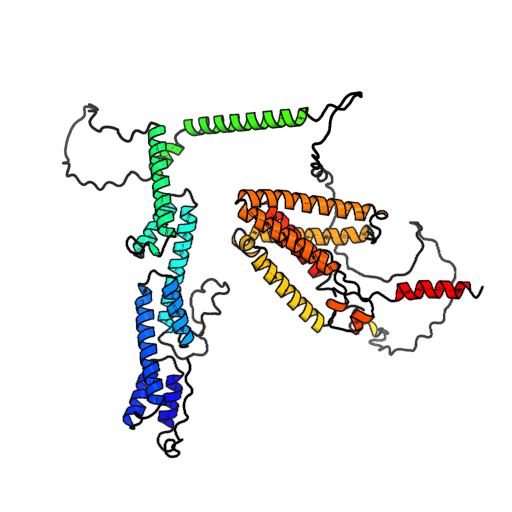
ATOM 2200 O O . LEU A 1 293 ? 4.087 -2.534 41.640 1.00 28.66 293 LEU A O 1
ATOM 2204 N N . ALA A 1 294 ? 3.441 -1.661 43.606 1.00 34.06 294 ALA A N 1
ATOM 2205 C CA . ALA A 1 294 ? 2.902 -0.417 43.082 1.00 34.06 294 ALA A CA 1
ATOM 2206 C C . ALA A 1 294 ? 4.053 0.593 42.951 1.00 34.06 294 ALA A C 1
ATOM 2208 O O . ALA A 1 294 ? 4.740 0.865 43.934 1.00 34.06 294 ALA A O 1
ATOM 2209 N N . ALA A 1 295 ? 4.260 1.157 41.759 1.00 27.64 295 ALA A N 1
ATOM 2210 C CA . ALA A 1 295 ? 5.121 2.318 41.559 1.00 27.64 295 ALA A CA 1
ATOM 2211 C C . ALA A 1 295 ? 4.664 3.134 40.340 1.00 27.64 295 ALA A C 1
ATOM 2213 O O . ALA A 1 295 ? 4.541 2.601 39.241 1.00 27.64 295 ALA A O 1
ATOM 2214 N N . GLY A 1 296 ? 4.486 4.442 40.548 1.00 26.62 296 GLY A N 1
ATOM 2215 C CA . GLY A 1 296 ? 4.655 5.448 39.498 1.00 26.62 296 GLY A CA 1
ATOM 2216 C C . GLY A 1 296 ? 3.387 6.139 38.998 1.00 26.62 296 GLY A C 1
ATOM 2217 O O . GLY A 1 296 ? 2.916 5.869 37.900 1.00 26.62 296 GLY A O 1
ATOM 2218 N N . SER A 1 297 ? 2.874 7.119 39.741 1.00 28.47 297 SER A N 1
ATOM 2219 C CA . SER A 1 297 ? 2.038 8.188 39.169 1.00 28.47 297 SER A CA 1
ATOM 2220 C C . SER A 1 297 ? 2.364 9.509 39.856 1.00 28.47 297 SER A C 1
ATOM 2222 O O . SER A 1 297 ? 1.665 9.959 40.756 1.00 28.47 297 SER A O 1
ATOM 2224 N N . ALA A 1 298 ? 3.481 10.101 39.435 1.00 31.95 298 ALA A N 1
ATOM 2225 C CA . ALA A 1 298 ? 3.892 11.456 39.780 1.00 31.95 298 ALA A CA 1
ATOM 2226 C C . ALA A 1 298 ? 4.674 12.054 38.597 1.00 31.95 298 ALA A C 1
ATOM 2228 O O . ALA A 1 298 ? 5.895 11.966 38.557 1.00 31.95 298 ALA A O 1
ATOM 2229 N N . ALA A 1 299 ? 3.965 12.606 37.605 1.00 30.14 299 ALA A N 1
ATOM 2230 C CA . ALA A 1 299 ? 4.550 13.436 36.539 1.00 30.14 299 ALA A CA 1
ATOM 2231 C C . ALA A 1 299 ? 3.471 14.234 35.780 1.00 30.14 299 ALA A C 1
ATOM 2233 O O . ALA A 1 299 ? 3.368 14.155 34.560 1.00 30.14 299 ALA A O 1
ATOM 2234 N N . LEU A 1 300 ? 2.610 14.972 36.489 1.00 29.61 300 LEU A N 1
ATOM 2235 C CA . LEU A 1 300 ? 1.608 15.825 35.837 1.00 29.61 300 LEU A CA 1
ATOM 2236 C C . LEU A 1 300 ? 1.240 17.012 36.732 1.00 29.61 300 LEU A C 1
ATOM 2238 O O . LEU A 1 300 ? 0.109 17.116 37.182 1.00 29.61 300 LEU A O 1
ATOM 2242 N N . LEU A 1 301 ? 2.222 17.863 37.061 1.00 28.70 301 LEU A N 1
ATOM 2243 C CA . LEU A 1 301 ? 1.998 19.151 37.744 1.00 28.70 301 LEU A CA 1
ATOM 2244 C C . LEU A 1 301 ? 3.262 20.040 37.742 1.00 28.70 301 LEU A C 1
ATOM 2246 O O . LEU A 1 301 ? 3.792 20.387 38.788 1.00 28.70 301 LEU A O 1
ATOM 2250 N N . LEU A 1 302 ? 3.763 20.414 36.559 1.00 28.36 302 LEU A N 1
ATOM 2251 C CA . LEU A 1 302 ? 4.745 21.503 36.403 1.00 28.36 302 LEU A CA 1
ATOM 2252 C C . LEU A 1 302 ? 4.654 22.074 34.979 1.00 28.36 302 LEU A C 1
ATOM 2254 O O . LEU A 1 302 ? 5.400 21.703 34.082 1.00 28.36 302 LEU A O 1
ATOM 2258 N N . GLY A 1 303 ? 3.668 22.943 34.757 1.00 28.08 303 GLY A N 1
ATOM 2259 C CA . GLY A 1 303 ? 3.459 23.596 33.459 1.00 28.08 303 GLY A CA 1
ATOM 2260 C C . GLY A 1 303 ? 2.424 24.720 33.468 1.00 28.08 303 GLY A C 1
ATOM 2261 O O . GLY A 1 303 ? 1.879 25.055 32.424 1.00 28.08 303 GLY A O 1
ATOM 2262 N N . ALA A 1 304 ? 2.117 25.290 34.635 1.00 27.84 304 ALA A N 1
ATOM 2263 C CA . ALA A 1 304 ? 1.131 26.359 34.766 1.00 27.84 304 ALA A CA 1
ATOM 2264 C C . ALA A 1 304 ? 1.613 27.432 35.751 1.00 27.84 304 ALA A C 1
ATOM 2266 O O . ALA A 1 304 ? 1.002 27.633 36.792 1.00 27.84 304 ALA A O 1
ATOM 2267 N N . ALA A 1 305 ? 2.739 28.084 35.442 1.00 26.19 305 ALA A N 1
ATOM 2268 C CA . ALA A 1 305 ? 3.116 29.385 36.005 1.00 26.19 305 ALA A CA 1
ATOM 2269 C C . ALA A 1 305 ? 4.382 29.929 35.318 1.00 26.19 305 ALA A C 1
ATOM 2271 O O . ALA A 1 305 ? 5.483 29.680 35.793 1.00 26.19 305 ALA A O 1
ATOM 2272 N N . ALA A 1 306 ? 4.223 30.651 34.203 1.00 28.39 306 ALA A N 1
ATOM 2273 C CA . ALA A 1 306 ? 5.068 31.795 33.821 1.00 28.39 306 ALA A CA 1
ATOM 2274 C C . ALA A 1 306 ? 4.622 32.337 32.453 1.00 28.39 306 ALA A C 1
ATOM 2276 O O . ALA A 1 306 ? 5.131 31.953 31.404 1.00 28.39 306 ALA A O 1
ATOM 2277 N N . ALA A 1 307 ? 3.661 33.256 32.473 1.00 31.89 307 ALA A N 1
ATOM 2278 C CA . ALA A 1 307 ? 3.512 34.238 31.412 1.00 31.89 307 ALA A CA 1
ATOM 2279 C C . ALA A 1 307 ? 4.389 35.445 31.769 1.00 31.89 307 ALA A C 1
ATOM 2281 O O . ALA A 1 307 ? 4.229 35.972 32.866 1.00 31.89 307 ALA A O 1
ATOM 2282 N N . ALA A 1 308 ? 5.273 35.878 30.865 1.00 27.39 308 ALA A N 1
ATOM 2283 C CA . ALA A 1 308 ? 5.573 37.292 30.605 1.00 27.39 308 ALA A CA 1
ATOM 2284 C C . ALA A 1 308 ? 6.725 37.452 29.596 1.00 27.39 308 ALA A C 1
ATOM 2286 O O . ALA A 1 308 ? 7.879 37.201 29.916 1.00 27.39 308 ALA A O 1
ATOM 2287 N N . GLY A 1 309 ? 6.404 38.013 28.428 1.00 25.84 309 GLY A N 1
ATOM 2288 C CA . GLY A 1 309 ? 7.246 39.033 27.804 1.00 25.84 309 GLY A CA 1
ATOM 2289 C C . GLY A 1 309 ? 8.368 38.601 26.848 1.00 25.84 309 GLY A C 1
ATOM 2290 O O . GLY A 1 309 ? 9.283 37.880 27.205 1.00 25.84 309 GLY A O 1
ATOM 2291 N N . HIS A 1 310 ? 8.340 39.268 25.688 1.00 27.56 310 HIS A N 1
ATOM 2292 C CA . HIS A 1 310 ? 9.469 39.725 24.860 1.00 27.56 310 HIS A CA 1
ATOM 2293 C C . HIS A 1 310 ? 9.775 39.031 23.519 1.00 27.56 310 HIS A C 1
ATOM 2295 O O . HIS A 1 310 ? 10.382 37.976 23.429 1.00 27.56 310 HIS A O 1
ATOM 2301 N N . ARG A 1 311 ? 9.403 39.804 22.483 1.00 27.89 311 ARG A N 1
ATOM 2302 C CA . ARG A 1 311 ? 10.160 40.237 21.294 1.00 27.89 311 ARG A CA 1
ATOM 2303 C C . ARG A 1 311 ? 10.862 39.185 20.432 1.00 27.89 311 ARG A C 1
ATOM 2305 O O . ARG A 1 311 ? 11.901 38.638 20.772 1.00 27.89 311 ARG A O 1
ATOM 2312 N N . VAL A 1 312 ? 10.368 39.140 19.195 1.00 34.84 312 VAL A N 1
ATOM 2313 C CA . VAL A 1 312 ? 11.089 38.761 17.979 1.00 34.84 312 VAL A CA 1
ATOM 2314 C C . VAL A 1 312 ? 12.429 39.503 17.912 1.00 34.84 312 VAL A C 1
ATOM 2316 O O . VAL A 1 312 ? 12.468 40.719 17.722 1.00 34.84 312 VAL A O 1
ATOM 2319 N N . LEU A 1 313 ? 13.523 38.758 18.036 1.00 27.22 313 LEU A N 1
ATOM 2320 C CA . LEU A 1 313 ? 14.842 39.155 17.562 1.00 27.22 313 LEU A CA 1
ATOM 2321 C C . LEU A 1 313 ? 15.293 38.103 16.552 1.00 27.22 313 LEU A C 1
ATOM 2323 O O . LEU A 1 313 ? 15.619 36.975 16.911 1.00 27.22 313 LEU A O 1
ATOM 2327 N N . MET A 1 314 ? 15.303 38.486 15.275 1.00 31.59 314 MET A N 1
ATOM 2328 C CA . MET A 1 314 ? 16.106 37.788 14.281 1.00 31.59 314 MET A CA 1
ATOM 2329 C C . MET A 1 314 ? 17.571 37.989 14.654 1.00 31.59 314 MET A C 1
ATOM 2331 O O . MET A 1 314 ? 18.075 39.112 14.614 1.00 31.59 314 MET A O 1
ATOM 2335 N N . SER A 1 315 ? 18.233 36.904 15.043 1.00 29.53 315 SER A N 1
ATOM 2336 C CA . SER A 1 315 ? 19.655 36.898 15.351 1.00 29.53 315 SER A CA 1
ATOM 2337 C C . SER A 1 315 ? 20.396 36.018 14.356 1.00 29.53 315 SER A C 1
ATOM 2339 O O . SER A 1 315 ? 20.094 34.846 14.145 1.00 29.53 315 SER A O 1
ATOM 2341 N N . LYS A 1 316 ? 21.358 36.667 13.720 1.00 32.06 316 LYS A N 1
ATOM 2342 C CA . LYS A 1 316 ? 22.300 36.198 12.720 1.00 32.06 316 LYS A CA 1
ATOM 2343 C C . LYS A 1 316 ? 23.301 35.262 13.411 1.00 32.06 316 LYS A C 1
ATOM 2345 O O . LYS A 1 316 ? 24.038 35.709 14.283 1.00 32.06 316 LYS A O 1
ATOM 2350 N N . ALA A 1 317 ? 23.327 33.980 13.047 1.00 28.41 317 ALA A N 1
ATOM 2351 C CA . ALA A 1 317 ? 24.271 33.024 13.624 1.00 28.41 317 ALA A CA 1
ATOM 2352 C C . ALA A 1 317 ? 25.677 33.219 13.026 1.00 28.41 317 ALA A C 1
ATOM 2354 O O . ALA A 1 317 ? 26.018 32.692 11.965 1.00 28.41 317 ALA A O 1
ATOM 2355 N N . GLU A 1 318 ? 26.488 34.015 13.716 1.00 28.70 318 GLU A N 1
ATOM 2356 C CA . GLU A 1 318 ? 27.947 33.971 13.651 1.00 28.70 318 GLU A CA 1
ATOM 2357 C C . GLU A 1 318 ? 28.432 32.841 14.579 1.00 28.70 318 GLU A C 1
ATOM 2359 O O . GLU A 1 318 ? 28.039 32.777 15.740 1.00 28.70 318 GLU A O 1
ATOM 2364 N N . GLY A 1 319 ? 29.255 31.920 14.067 1.00 34.69 319 GLY A N 1
ATOM 2365 C CA . GLY A 1 319 ? 29.989 30.957 14.903 1.00 34.69 319 GLY A CA 1
ATOM 2366 C C . GLY A 1 319 ? 31.281 31.572 15.451 1.00 34.69 319 GLY A C 1
ATOM 2367 O O . GLY A 1 319 ? 31.793 32.520 14.847 1.00 34.69 319 GLY A O 1
ATOM 2368 N N . PRO A 1 320 ? 31.848 31.022 16.543 1.00 46.84 320 PRO A N 1
ATOM 2369 C CA . PRO A 1 320 ? 33.203 30.459 16.406 1.00 46.84 320 PRO A CA 1
ATOM 2370 C C . PRO A 1 320 ? 33.556 29.229 17.290 1.00 46.84 320 PRO A C 1
ATOM 2372 O O . PRO A 1 320 ? 33.122 29.137 18.428 1.00 46.84 320 PRO A O 1
ATOM 2375 N N . PHE A 1 321 ? 34.401 28.357 16.701 1.00 32.00 321 PHE A N 1
ATOM 2376 C CA . PHE A 1 321 ? 35.569 27.583 17.208 1.00 32.00 321 PHE A CA 1
ATOM 2377 C C . PHE A 1 321 ? 35.493 26.756 18.516 1.00 32.00 321 PHE A C 1
ATOM 2379 O O . PHE A 1 321 ? 35.044 27.233 19.544 1.00 32.00 321 PHE A O 1
ATOM 2386 N N . SER A 1 322 ? 35.822 25.456 18.448 1.00 32.28 322 SER A N 1
ATOM 2387 C CA . SER A 1 322 ? 37.155 24.815 18.619 1.00 32.28 322 SER A CA 1
ATOM 2388 C C . SER A 1 322 ? 37.367 24.392 20.062 1.00 32.28 322 SER A C 1
ATOM 2390 O O . SER A 1 322 ? 37.454 25.242 20.942 1.00 32.28 322 SER A O 1
ATOM 2392 N N . ASP A 1 323 ? 37.480 23.080 20.251 1.00 40.56 323 ASP A N 1
ATOM 2393 C CA . ASP A 1 323 ? 38.028 22.472 21.453 1.00 40.56 323 ASP A CA 1
ATOM 2394 C C . ASP A 1 323 ? 39.415 23.055 21.739 1.00 40.56 323 ASP A C 1
ATOM 2396 O O . ASP A 1 323 ? 40.204 23.257 20.812 1.00 40.56 323 ASP A O 1
ATOM 2400 N N . ASP A 1 324 ? 39.597 23.422 23.006 1.00 40.56 324 ASP A N 1
ATOM 2401 C CA . ASP A 1 324 ? 40.831 23.519 23.793 1.00 40.56 324 ASP A CA 1
ATOM 2402 C C . ASP A 1 324 ? 40.631 24.625 24.835 1.00 40.56 324 ASP A C 1
ATOM 2404 O O . ASP A 1 324 ? 40.713 25.817 24.535 1.00 40.56 324 ASP A O 1
ATOM 2408 N N . ASN A 1 325 ? 40.283 24.214 26.058 1.00 34.91 325 ASN A N 1
ATOM 2409 C CA . ASN A 1 325 ? 40.917 24.667 27.300 1.00 34.91 325 ASN A CA 1
ATOM 2410 C C . ASN A 1 325 ? 40.239 23.992 28.499 1.00 34.91 325 ASN A C 1
ATOM 2412 O O . ASN A 1 325 ? 39.194 24.413 29.000 1.00 34.91 325 ASN A O 1
ATOM 2416 N N . GLU A 1 326 ? 40.897 22.939 28.977 1.00 43.53 326 GLU A N 1
ATOM 2417 C CA . GLU A 1 326 ? 40.787 22.451 30.343 1.00 43.53 326 GLU A CA 1
ATOM 2418 C C . GLU A 1 326 ? 41.205 23.567 31.307 1.00 43.53 326 GLU A C 1
ATOM 2420 O O . GLU A 1 326 ? 42.353 24.003 31.313 1.00 43.53 326 GLU A O 1
ATOM 2425 N N . THR A 1 327 ? 40.252 24.075 32.083 1.00 39.62 327 THR A N 1
ATOM 2426 C CA . THR A 1 327 ? 40.352 24.488 33.498 1.00 39.62 327 THR A CA 1
ATOM 2427 C C . THR A 1 327 ? 39.147 25.370 33.799 1.00 39.62 327 THR A C 1
ATOM 2429 O O . THR A 1 327 ? 39.071 26.539 33.428 1.00 39.62 327 THR A O 1
ATOM 2432 N N . GLY A 1 328 ? 38.154 24.787 34.466 1.00 39.47 328 GLY A N 1
ATOM 2433 C CA . GLY A 1 328 ? 37.022 25.546 34.972 1.00 39.47 328 GLY A CA 1
ATOM 2434 C C . GLY A 1 328 ? 37.479 26.547 36.028 1.00 39.47 328 GLY A C 1
ATOM 2435 O O . GLY A 1 328 ? 38.136 26.155 36.985 1.00 39.47 328 GLY A O 1
ATOM 2436 N N . LEU A 1 329 ? 37.093 27.813 35.866 1.00 33.81 329 LEU A N 1
ATOM 2437 C CA . LEU A 1 329 ? 36.802 28.752 36.951 1.00 33.81 329 LEU A CA 1
ATOM 2438 C C . LEU A 1 329 ? 35.995 29.931 36.388 1.00 33.81 329 LEU A C 1
ATOM 2440 O O . LEU A 1 329 ? 36.370 30.591 35.424 1.00 33.81 329 LEU A O 1
ATOM 2444 N N . THR A 1 330 ? 34.843 30.163 37.002 1.00 41.75 330 THR A N 1
ATOM 2445 C CA . THR A 1 330 ? 33.883 31.230 36.718 1.00 41.75 330 THR A CA 1
ATOM 2446 C C . THR A 1 330 ? 34.443 32.615 37.056 1.00 41.75 330 THR A C 1
ATOM 2448 O O . THR A 1 330 ? 34.811 32.839 38.208 1.00 41.75 330 THR A O 1
ATOM 2451 N N . SER A 1 331 ? 34.377 33.588 36.140 1.00 34.88 331 SER A N 1
ATOM 2452 C CA . SER A 1 331 ? 34.175 34.993 36.531 1.00 34.88 331 SER A CA 1
ATOM 2453 C C . SER A 1 331 ? 33.523 35.825 35.419 1.00 34.88 331 SER A C 1
ATOM 2455 O O . SER A 1 331 ? 33.963 35.877 34.274 1.00 34.88 331 SER A O 1
ATOM 2457 N N . TRP A 1 332 ? 32.414 36.466 35.782 1.00 42.28 332 TRP A N 1
ATOM 2458 C CA . TRP A 1 332 ? 31.729 37.500 35.017 1.00 42.28 332 TRP A CA 1
ATOM 2459 C C . TRP A 1 332 ? 32.305 38.856 35.444 1.00 42.28 332 TRP A C 1
ATOM 2461 O O . TRP A 1 332 ? 31.766 39.425 36.373 1.00 42.28 332 TRP A O 1
ATOM 2471 N N . PHE A 1 333 ? 33.413 39.327 34.860 1.00 37.94 333 PHE A N 1
ATOM 2472 C CA . PHE A 1 333 ? 33.840 40.743 34.730 1.00 37.94 333 PHE A CA 1
ATOM 2473 C C . PHE A 1 333 ? 35.175 40.781 33.949 1.00 37.94 333 PHE A C 1
ATOM 2475 O O . PHE A 1 333 ? 35.969 39.849 34.076 1.00 37.94 333 PHE A O 1
ATOM 2482 N N . PRO A 1 334 ? 35.462 41.815 33.130 1.00 37.12 334 PRO A N 1
ATOM 2483 C CA . PRO A 1 334 ? 36.637 41.814 32.261 1.00 37.12 334 PRO A CA 1
ATOM 2484 C C . PRO A 1 334 ? 37.888 42.291 33.018 1.00 37.12 334 PRO A C 1
ATOM 2486 O O . PRO A 1 334 ? 37.829 43.342 33.663 1.00 37.12 334 PRO A O 1
ATOM 2489 N N . PRO A 1 335 ? 39.052 41.626 32.899 1.00 40.78 335 PRO A N 1
ATOM 2490 C CA . PRO A 1 335 ? 40.311 42.241 33.267 1.00 40.78 335 PRO A CA 1
ATOM 2491 C C . PRO A 1 335 ? 40.907 43.014 32.089 1.00 40.78 335 PRO A C 1
ATOM 2493 O O . PRO A 1 335 ? 41.004 42.554 30.952 1.00 40.78 335 PRO A O 1
ATOM 2496 N N . VAL A 1 336 ? 41.306 44.228 32.438 1.00 33.50 336 VAL A N 1
ATOM 2497 C CA . VAL A 1 336 ? 42.017 45.239 31.667 1.00 33.50 336 VAL A CA 1
ATOM 2498 C C . VAL A 1 336 ? 43.389 44.736 31.186 1.00 33.50 336 VAL A C 1
ATOM 2500 O O . VAL A 1 336 ? 44.064 43.977 31.873 1.00 33.50 336 VAL A O 1
ATOM 2503 N N . ASN A 1 337 ? 43.783 45.214 29.999 1.00 43.62 337 ASN A N 1
ATOM 2504 C CA . ASN A 1 337 ? 45.075 45.068 29.316 1.00 43.62 337 ASN A CA 1
ATOM 2505 C C . ASN A 1 337 ? 46.307 44.872 30.217 1.00 43.62 337 ASN A C 1
ATOM 2507 O O . ASN A 1 337 ? 46.564 45.725 31.062 1.00 43.62 337 ASN A O 1
ATOM 2511 N N . GLN A 1 338 ? 47.187 43.926 29.855 1.00 34.88 338 GLN A N 1
ATOM 2512 C CA . GLN A 1 338 ? 48.633 44.184 29.813 1.00 34.88 338 GLN A CA 1
ATOM 2513 C C . GLN A 1 338 ? 49.434 43.117 29.035 1.00 34.88 338 GLN A C 1
ATOM 2515 O O . GLN A 1 338 ? 49.273 41.918 29.215 1.00 34.88 338 GLN A O 1
ATOM 2520 N N . HIS A 1 339 ? 50.355 43.633 28.216 1.00 36.69 339 HIS A N 1
ATOM 2521 C CA . HIS A 1 339 ? 51.529 43.009 27.595 1.00 36.69 339 HIS A CA 1
ATOM 2522 C C . HIS A 1 339 ? 51.405 42.130 26.334 1.00 36.69 339 HIS A C 1
ATOM 2524 O O . HIS A 1 339 ? 51.285 40.911 26.346 1.00 36.69 339 HIS A O 1
ATOM 2530 N N . GLN A 1 340 ? 51.643 42.829 25.216 1.00 40.75 340 GLN A N 1
ATOM 2531 C CA . GLN A 1 340 ? 52.241 42.355 23.969 1.00 40.75 340 GLN A CA 1
ATOM 2532 C C . GLN A 1 340 ? 53.339 41.295 24.176 1.00 40.75 340 GLN A C 1
ATOM 2534 O O . GLN A 1 340 ? 54.401 41.592 24.725 1.00 40.75 340 GLN A O 1
ATOM 2539 N N . LYS A 1 341 ? 53.164 40.125 23.556 1.00 35.91 341 LYS A N 1
ATOM 2540 C CA . LYS A 1 341 ? 54.278 39.305 23.069 1.00 35.91 341 LYS A CA 1
ATOM 2541 C C . LYS A 1 341 ? 54.128 39.161 21.556 1.00 35.91 341 LYS A C 1
ATOM 2543 O O . LYS A 1 341 ? 53.211 38.524 21.054 1.00 35.91 341 LYS A O 1
ATOM 2548 N N . ARG A 1 342 ? 54.997 39.867 20.828 1.00 38.81 342 ARG A N 1
ATOM 2549 C CA . ARG A 1 342 ? 55.106 39.822 19.366 1.00 38.81 342 ARG A CA 1
ATOM 2550 C C . ARG A 1 342 ? 55.637 38.452 18.946 1.00 38.81 342 ARG A C 1
ATOM 2552 O O . ARG A 1 342 ? 56.850 38.265 18.909 1.00 38.81 342 ARG A O 1
ATOM 2559 N N . GLU A 1 343 ? 54.760 37.541 18.553 1.00 37.41 343 GLU A N 1
ATOM 2560 C CA . GLU A 1 343 ? 55.164 36.439 17.685 1.00 37.41 343 GLU A CA 1
ATOM 2561 C C . GLU A 1 343 ? 55.053 36.888 16.227 1.00 37.41 343 GLU A C 1
ATOM 2563 O O . GLU A 1 343 ? 53.994 37.265 15.723 1.00 37.41 343 GLU A O 1
ATOM 2568 N N . ARG A 1 344 ? 56.208 36.926 15.556 1.00 36.31 344 ARG A N 1
ATOM 2569 C CA . ARG A 1 344 ? 56.315 37.174 14.119 1.00 36.31 344 ARG A CA 1
ATOM 2570 C C . ARG A 1 344 ? 55.702 35.988 13.380 1.00 36.31 344 ARG A C 1
ATOM 2572 O O . ARG A 1 344 ? 56.399 35.029 13.063 1.00 36.31 344 ARG A O 1
ATOM 2579 N N . ILE A 1 345 ? 54.422 36.079 13.043 1.00 39.25 345 ILE A N 1
ATOM 2580 C CA . ILE A 1 345 ? 53.840 35.216 12.018 1.00 39.25 345 ILE A CA 1
ATOM 2581 C C . ILE A 1 345 ? 54.414 35.676 10.675 1.00 39.25 345 ILE A C 1
ATOM 2583 O O . ILE A 1 345 ? 54.068 36.736 10.151 1.00 39.25 345 ILE A O 1
ATOM 2587 N N . ILE A 1 346 ? 55.326 34.881 10.117 1.00 39.44 346 ILE A N 1
ATOM 2588 C CA . ILE A 1 346 ? 55.755 35.000 8.723 1.00 39.44 346 ILE A CA 1
ATOM 2589 C C . ILE A 1 346 ? 54.563 34.571 7.861 1.00 39.44 346 ILE A C 1
ATOM 2591 O O . ILE A 1 346 ? 54.401 33.404 7.506 1.00 39.44 346 ILE A O 1
ATOM 2595 N N . VAL A 1 347 ? 53.688 35.522 7.538 1.00 37.53 347 VAL A N 1
ATOM 2596 C CA . VAL A 1 347 ? 52.617 35.313 6.564 1.00 37.53 347 VAL A CA 1
ATOM 2597 C C . VAL A 1 347 ? 53.267 35.283 5.181 1.00 37.53 347 VAL A C 1
ATOM 2599 O O . VAL A 1 347 ? 53.661 36.316 4.638 1.00 37.53 347 VAL A O 1
ATOM 2602 N N . LYS A 1 348 ? 53.397 34.088 4.589 1.00 41.03 348 LYS A N 1
ATOM 2603 C CA . LYS A 1 348 ? 53.675 33.947 3.151 1.00 41.03 348 LYS A CA 1
ATOM 2604 C C . LYS A 1 348 ? 52.612 34.754 2.395 1.00 41.03 348 LYS A C 1
ATOM 2606 O O . LYS A 1 348 ? 51.436 34.402 2.451 1.00 41.03 348 LYS A O 1
ATOM 2611 N N . LYS A 1 349 ? 53.025 35.833 1.713 1.00 40.88 349 LYS A N 1
ATOM 2612 C CA . LYS A 1 349 ? 52.192 36.703 0.859 1.00 40.88 349 LYS A CA 1
ATOM 2613 C C . LYS A 1 349 ? 51.335 35.856 -0.096 1.00 40.88 349 LYS A C 1
ATOM 2615 O O . LYS A 1 349 ? 51.792 35.460 -1.167 1.00 40.88 349 LYS A O 1
ATOM 2620 N N . LYS A 1 350 ? 50.087 35.567 0.282 1.00 49.34 350 LYS A N 1
ATOM 2621 C CA . LYS A 1 350 ? 49.062 35.065 -0.640 1.00 49.34 350 LYS A CA 1
ATOM 2622 C C . LYS A 1 350 ? 48.468 36.268 -1.370 1.00 49.34 350 LYS A C 1
ATOM 2624 O O . LYS A 1 350 ? 48.177 37.287 -0.755 1.00 49.34 350 LYS A O 1
ATOM 2629 N N . ARG A 1 351 ? 48.375 36.139 -2.695 1.00 47.47 351 ARG A N 1
ATOM 2630 C CA . ARG A 1 351 ? 47.984 37.172 -3.665 1.00 47.47 351 ARG A CA 1
ATOM 2631 C C . ARG A 1 351 ? 46.723 37.924 -3.209 1.00 47.47 351 ARG A C 1
ATOM 2633 O O . ARG A 1 351 ? 45.665 37.319 -3.079 1.00 47.47 351 ARG A O 1
ATOM 2640 N N . VAL A 1 352 ? 46.852 39.231 -2.998 1.00 47.25 352 VAL A N 1
ATOM 2641 C CA . VAL A 1 352 ? 45.741 40.168 -2.780 1.00 47.25 352 VAL A CA 1
ATOM 2642 C C . VAL A 1 352 ? 45.427 40.815 -4.130 1.00 47.25 352 VAL A C 1
ATOM 2644 O O . VAL A 1 352 ? 46.350 41.237 -4.828 1.00 47.25 352 VAL A O 1
ATOM 2647 N N . ARG A 1 353 ? 44.151 40.865 -4.533 1.00 54.03 353 ARG A N 1
ATOM 2648 C CA . ARG A 1 353 ? 43.710 41.693 -5.667 1.00 54.03 353 ARG A CA 1
ATOM 2649 C C . ARG A 1 353 ? 43.202 43.010 -5.094 1.00 54.03 353 ARG A C 1
ATOM 2651 O O . ARG A 1 353 ? 42.327 43.004 -4.233 1.00 54.03 353 ARG A O 1
ATOM 2658 N N . VAL A 1 354 ? 43.755 44.116 -5.573 1.00 57.25 354 VAL A N 1
ATOM 2659 C CA . VAL A 1 354 ? 43.246 45.456 -5.271 1.00 57.25 354 VAL A CA 1
ATOM 2660 C C . VAL A 1 354 ? 42.147 45.757 -6.282 1.00 57.25 354 VAL A C 1
ATOM 2662 O O . VAL A 1 354 ? 42.392 45.689 -7.486 1.00 57.25 354 VAL A O 1
ATOM 2665 N N . VAL A 1 355 ? 40.944 46.050 -5.797 1.00 63.44 355 VAL A N 1
ATOM 2666 C CA . VAL A 1 355 ? 39.826 46.540 -6.614 1.00 63.44 355 VAL A CA 1
ATOM 2667 C C . VAL A 1 355 ? 39.436 47.895 -6.026 1.00 63.44 355 VAL A C 1
ATOM 2669 O O . VAL A 1 355 ? 39.252 48.005 -4.816 1.00 63.44 355 VAL A O 1
ATOM 2672 N N . ASP A 1 356 ? 39.428 48.939 -6.856 1.00 68.12 356 ASP A N 1
ATOM 2673 C CA . ASP A 1 356 ? 39.126 50.331 -6.474 1.00 68.12 356 ASP A CA 1
ATOM 2674 C C . ASP A 1 356 ? 39.948 50.879 -5.294 1.00 68.12 356 ASP A C 1
ATOM 2676 O O . ASP A 1 356 ? 39.438 51.529 -4.382 1.00 68.12 356 ASP A O 1
ATOM 2680 N N . GLY A 1 357 ? 41.251 50.584 -5.279 1.00 75.75 357 GLY A N 1
ATOM 2681 C CA . GLY A 1 357 ? 42.174 51.092 -4.257 1.00 75.75 357 GLY A CA 1
ATOM 2682 C C . GLY A 1 357 ? 41.979 50.494 -2.859 1.00 75.75 357 GLY A C 1
ATOM 2683 O O . GLY A 1 357 ? 42.694 50.882 -1.936 1.00 75.75 357 GLY A O 1
ATOM 2684 N N . LYS A 1 358 ? 41.063 49.531 -2.687 1.00 56.97 358 LYS A N 1
ATOM 2685 C CA . LYS A 1 358 ? 40.900 48.768 -1.446 1.00 56.97 358 LYS A CA 1
ATOM 2686 C C . LYS A 1 358 ? 41.414 47.343 -1.628 1.00 56.97 358 LYS A C 1
ATOM 2688 O O . LYS A 1 358 ? 41.054 46.631 -2.567 1.00 56.97 358 LYS A O 1
ATOM 2693 N N . GLU A 1 359 ? 42.285 46.927 -0.716 1.00 66.75 359 GLU A N 1
ATOM 2694 C CA . GLU A 1 359 ? 42.750 45.546 -0.620 1.00 66.75 359 GLU A CA 1
ATOM 2695 C C . GLU A 1 359 ? 41.608 44.667 -0.105 1.00 66.75 359 GLU A C 1
ATOM 2697 O O . GLU A 1 359 ? 41.212 44.767 1.056 1.00 66.75 359 GLU A O 1
ATOM 2702 N N . ILE A 1 360 ? 41.063 43.806 -0.968 1.00 59.50 360 ILE A N 1
ATOM 2703 C CA . ILE A 1 360 ? 40.056 42.826 -0.562 1.00 59.50 360 ILE A CA 1
ATOM 2704 C C . ILE A 1 360 ? 40.773 41.486 -0.350 1.00 59.50 360 ILE A C 1
ATOM 2706 O O . ILE A 1 360 ? 41.338 40.936 -1.305 1.00 59.50 360 ILE A O 1
ATOM 2710 N N . PRO A 1 361 ? 40.790 40.927 0.875 1.00 58.78 361 PRO A N 1
ATOM 2711 C CA . PRO A 1 361 ? 41.382 39.619 1.108 1.00 58.78 361 PRO A CA 1
ATOM 2712 C C . PRO A 1 361 ? 40.644 38.564 0.273 1.00 58.78 361 PRO A C 1
ATOM 2714 O O . PRO A 1 361 ? 39.420 38.450 0.323 1.00 58.78 361 PRO A O 1
ATOM 2717 N N . TRP A 1 362 ? 41.402 37.758 -0.480 1.00 52.50 362 TRP A N 1
ATOM 2718 C CA . TRP A 1 362 ? 40.892 36.734 -1.413 1.00 52.50 362 TRP A CA 1
ATOM 2719 C C . TRP A 1 362 ? 39.928 35.709 -0.769 1.00 52.50 362 TRP A C 1
ATOM 2721 O O . TRP A 1 362 ? 39.181 35.010 -1.455 1.00 52.50 362 TRP A O 1
ATOM 2731 N N . ASN A 1 363 ? 39.903 35.649 0.565 1.00 55.34 363 ASN A N 1
ATOM 2732 C CA . ASN A 1 363 ? 39.021 34.794 1.354 1.00 55.34 363 ASN A CA 1
ATOM 2733 C C . ASN A 1 363 ? 37.547 35.235 1.396 1.00 55.34 363 ASN A C 1
ATOM 2735 O O . ASN A 1 363 ? 36.740 34.484 1.932 1.00 55.34 363 ASN A O 1
ATOM 2739 N N . ILE A 1 364 ? 37.171 36.402 0.858 1.00 55.12 364 ILE A N 1
ATOM 2740 C CA . ILE A 1 364 ? 35.760 36.837 0.867 1.00 55.12 364 ILE A CA 1
ATOM 2741 C C . ILE A 1 364 ? 34.947 36.185 -0.268 1.00 55.12 364 ILE A C 1
ATOM 2743 O O . ILE A 1 364 ? 33.750 35.966 -0.108 1.00 55.12 364 ILE A O 1
ATOM 2747 N N . PHE A 1 365 ? 35.591 35.809 -1.381 1.00 50.50 365 PHE A N 1
ATOM 2748 C CA . PHE A 1 365 ? 34.911 35.257 -2.568 1.00 50.50 365 PHE A CA 1
ATOM 2749 C C . PHE A 1 365 ? 35.283 33.811 -2.903 1.00 50.50 365 PHE A C 1
ATOM 2751 O O . PHE A 1 365 ? 34.747 33.239 -3.849 1.00 50.50 365 PHE A O 1
ATOM 2758 N N . SER A 1 366 ? 36.186 33.201 -2.137 1.00 48.31 366 SER A N 1
ATOM 2759 C CA . SER A 1 366 ? 36.368 31.754 -2.213 1.00 48.31 366 SER A CA 1
ATOM 2760 C C . SER A 1 366 ? 35.216 31.122 -1.425 1.00 48.31 366 SER A C 1
ATOM 2762 O O . SER A 1 366 ? 35.071 31.486 -0.254 1.00 48.31 366 SER A O 1
ATOM 2764 N N . PRO A 1 367 ? 34.385 30.225 -2.002 1.00 45.62 367 PRO A N 1
ATOM 2765 C CA . PRO A 1 367 ? 33.437 29.457 -1.201 1.00 45.62 367 PRO A CA 1
ATOM 2766 C C . PRO A 1 367 ? 34.221 28.884 -0.025 1.00 45.62 367 PRO A C 1
ATOM 2768 O O . PRO A 1 367 ? 35.306 28.329 -0.236 1.00 45.62 367 PRO A O 1
ATOM 2771 N N . ARG A 1 368 ? 33.745 29.135 1.207 1.00 47.28 368 ARG A N 1
ATOM 2772 C CA . ARG A 1 368 ? 34.388 28.621 2.425 1.00 47.28 368 ARG A CA 1
ATOM 2773 C C . ARG A 1 368 ? 34.754 27.173 2.137 1.00 47.28 368 ARG A C 1
ATOM 2775 O O . ARG A 1 368 ? 33.893 26.433 1.659 1.00 47.28 368 ARG A O 1
ATOM 2782 N N . ALA A 1 369 ? 36.024 26.812 2.345 1.00 46.81 369 ALA A N 1
ATOM 2783 C CA . ALA A 1 369 ? 36.451 25.428 2.191 1.00 46.81 369 ALA A CA 1
ATOM 2784 C C . ALA A 1 369 ? 35.394 24.548 2.876 1.00 46.81 369 ALA A C 1
ATOM 2786 O O . ALA A 1 369 ? 34.967 24.933 3.974 1.00 46.81 369 ALA A O 1
ATOM 2787 N N . PRO A 1 370 ? 34.907 23.480 2.211 1.00 47.56 370 PRO A N 1
ATOM 2788 C CA . PRO A 1 370 ? 33.865 22.627 2.763 1.00 47.56 370 PRO A CA 1
ATOM 2789 C C . PRO A 1 370 ? 34.196 22.365 4.226 1.00 47.56 370 PRO A C 1
ATOM 2791 O O . PRO A 1 370 ? 35.347 22.042 4.539 1.00 47.56 370 PRO A O 1
ATOM 2794 N N . TYR A 1 371 ? 33.230 22.637 5.113 1.00 45.75 371 TYR A N 1
ATOM 2795 C CA . TYR A 1 371 ? 33.400 22.448 6.551 1.00 45.75 371 TYR A CA 1
ATOM 2796 C C . TYR A 1 371 ? 34.091 21.101 6.764 1.00 45.75 371 TYR A C 1
ATOM 2798 O O . TYR A 1 371 ? 33.727 20.124 6.111 1.00 45.75 371 TYR A O 1
ATOM 2806 N N . LYS A 1 372 ? 35.124 21.046 7.608 1.00 46.41 372 LYS A N 1
ATOM 2807 C CA . LYS A 1 372 ? 35.808 19.790 7.931 1.00 46.41 372 LYS A CA 1
ATOM 2808 C C . LYS A 1 372 ? 34.737 18.856 8.522 1.00 46.41 372 LYS A C 1
ATOM 2810 O O . LYS A 1 372 ? 34.320 19.076 9.651 1.00 46.41 372 LYS A O 1
ATOM 2815 N N . GLY A 1 373 ? 34.211 17.931 7.711 1.00 59.41 373 GLY A N 1
ATOM 2816 C CA . GLY A 1 373 ? 33.024 17.122 8.033 1.00 59.41 373 GLY A CA 1
ATOM 2817 C C . GLY A 1 373 ? 31.803 17.266 7.103 1.00 59.41 373 GLY A C 1
ATOM 2818 O O . GLY A 1 373 ? 30.809 16.587 7.331 1.00 59.41 373 GLY A O 1
ATOM 2819 N N . SER A 1 374 ? 31.825 18.091 6.047 1.00 65.75 374 SER A N 1
ATOM 2820 C CA . SER A 1 374 ? 30.714 18.118 5.084 1.00 65.75 374 SER A CA 1
ATOM 2821 C C . SER A 1 374 ? 30.657 16.795 4.319 1.00 65.75 374 SER A C 1
ATOM 2823 O O . SER A 1 374 ? 31.625 16.440 3.637 1.00 65.75 374 SER A O 1
ATOM 2825 N N . LYS A 1 375 ? 29.531 16.081 4.417 1.00 75.00 375 LYS A N 1
ATOM 2826 C CA . LYS A 1 375 ? 29.313 14.836 3.677 1.00 75.00 375 LYS A CA 1
ATOM 2827 C C . LYS A 1 375 ? 29.443 15.096 2.170 1.00 75.00 375 LYS A C 1
ATOM 2829 O O . LYS A 1 375 ? 29.020 16.126 1.647 1.00 75.00 375 LYS A O 1
ATOM 2834 N N . SER A 1 376 ? 30.075 14.170 1.458 1.00 80.88 376 SER A N 1
ATOM 2835 C CA . SER A 1 376 ? 30.141 14.216 -0.005 1.00 80.88 376 SER A CA 1
ATOM 2836 C C . SER A 1 376 ? 28.745 14.037 -0.618 1.00 80.88 376 SER A C 1
ATOM 2838 O O . SER A 1 376 ? 27.858 13.449 -0.002 1.00 80.88 376 SER A O 1
ATOM 2840 N N . ALA A 1 377 ? 28.541 14.479 -1.864 1.00 75.25 377 ALA A N 1
ATOM 2841 C CA . ALA A 1 377 ? 27.276 14.250 -2.573 1.00 75.25 377 ALA A CA 1
ATOM 2842 C C . ALA A 1 377 ? 26.916 12.752 -2.672 1.00 75.25 377 ALA A C 1
ATOM 2844 O O . ALA A 1 377 ? 25.744 12.391 -2.597 1.00 75.25 377 ALA A O 1
ATOM 2845 N N . ALA A 1 378 ? 27.924 11.880 -2.789 1.00 74.75 378 ALA A N 1
ATOM 2846 C CA . ALA A 1 378 ? 27.739 10.432 -2.755 1.00 74.75 378 ALA A CA 1
ATOM 2847 C C . ALA A 1 378 ? 27.221 9.955 -1.387 1.00 74.75 378 ALA A C 1
ATOM 2849 O O . ALA A 1 378 ? 26.245 9.218 -1.337 1.00 74.75 378 ALA A O 1
ATOM 2850 N N . GLN A 1 379 ? 27.794 10.448 -0.285 1.00 73.94 379 GLN A N 1
ATOM 2851 C CA . GLN A 1 379 ? 27.305 10.141 1.065 1.00 73.94 379 GLN A CA 1
ATOM 2852 C C . GLN A 1 379 ? 25.884 10.663 1.297 1.00 73.94 379 GLN A C 1
ATOM 2854 O O . GLN A 1 379 ? 25.064 9.947 1.851 1.00 73.94 379 GLN A O 1
ATOM 2859 N N . HIS A 1 380 ? 25.547 11.865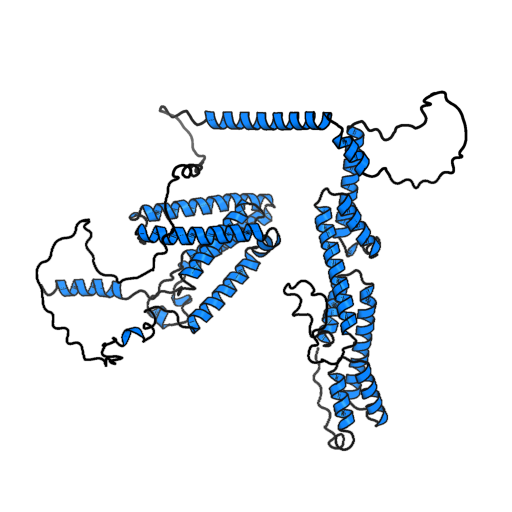 0.822 1.00 74.44 380 HIS A N 1
ATOM 2860 C CA . HIS A 1 380 ? 24.170 12.364 0.902 1.00 74.44 380 HIS A CA 1
ATOM 2861 C C . HIS A 1 380 ? 23.178 11.486 0.128 1.00 74.44 380 HIS A C 1
ATOM 2863 O O . HIS A 1 380 ? 22.062 11.262 0.593 1.00 74.44 380 HIS A O 1
ATOM 2869 N N . LYS A 1 381 ? 23.580 10.971 -1.041 1.00 74.38 381 LYS A N 1
ATOM 2870 C CA . LYS A 1 381 ? 22.773 10.019 -1.812 1.00 74.38 381 LYS A CA 1
ATOM 2871 C C . LYS A 1 381 ? 22.591 8.702 -1.053 1.00 74.38 381 LYS A C 1
ATOM 2873 O O . LYS A 1 381 ? 21.470 8.203 -0.989 1.00 74.38 381 LYS A O 1
ATOM 2878 N N . ASP A 1 382 ? 23.657 8.163 -0.469 1.00 74.12 382 ASP A N 1
ATOM 2879 C CA . ASP A 1 382 ? 23.599 6.926 0.315 1.00 74.12 382 ASP A CA 1
ATOM 2880 C C . ASP A 1 382 ? 22.725 7.090 1.565 1.00 74.12 382 ASP A C 1
ATOM 2882 O O . ASP A 1 382 ? 21.884 6.233 1.841 1.00 74.12 382 ASP A O 1
ATOM 2886 N N . ASP A 1 383 ? 22.853 8.214 2.275 1.00 76.56 383 ASP A N 1
ATOM 2887 C CA . ASP A 1 383 ? 22.001 8.575 3.410 1.00 76.56 383 ASP A CA 1
ATOM 2888 C C . ASP A 1 383 ? 20.531 8.635 2.987 1.00 76.56 383 ASP A C 1
ATOM 2890 O O . ASP A 1 383 ? 19.680 8.033 3.639 1.00 76.56 383 ASP A O 1
ATOM 2894 N N . PHE A 1 384 ? 20.225 9.303 1.871 1.00 75.88 384 PHE A N 1
ATOM 2895 C CA . PHE A 1 384 ? 18.863 9.396 1.345 1.00 75.88 384 PHE A CA 1
ATOM 2896 C C . PHE A 1 384 ? 18.274 8.018 1.020 1.00 75.88 384 PHE A C 1
ATOM 2898 O O . PHE A 1 384 ? 17.130 7.732 1.378 1.00 75.88 384 PHE A O 1
ATOM 2905 N N . VAL A 1 385 ? 19.052 7.140 0.381 1.00 76.38 385 VAL A N 1
ATOM 2906 C CA . VAL A 1 385 ? 18.622 5.773 0.052 1.00 76.38 385 VAL A CA 1
ATOM 2907 C C . VAL A 1 385 ? 18.370 4.961 1.324 1.00 76.38 385 VAL A C 1
ATOM 2909 O O . VAL A 1 385 ? 17.318 4.335 1.449 1.00 76.38 385 VAL A O 1
ATOM 2912 N N . ARG A 1 386 ? 19.285 5.004 2.300 1.00 77.06 386 ARG A N 1
ATOM 2913 C CA . ARG A 1 386 ? 19.120 4.316 3.593 1.00 77.06 386 ARG A CA 1
ATOM 2914 C C . ARG A 1 386 ? 17.883 4.817 4.331 1.00 77.06 386 ARG A C 1
ATOM 2916 O O . ARG A 1 386 ? 17.056 4.014 4.748 1.00 77.06 386 ARG A O 1
ATOM 2923 N N . MET A 1 387 ? 17.719 6.132 4.424 1.00 77.06 387 MET A N 1
ATOM 2924 C CA . MET A 1 387 ? 16.553 6.758 5.041 1.00 77.06 387 MET A CA 1
ATOM 2925 C C . MET A 1 387 ? 15.254 6.380 4.329 1.00 77.06 387 MET A C 1
ATOM 2927 O O . MET A 1 387 ? 14.255 6.121 4.990 1.00 77.06 387 MET A O 1
ATOM 2931 N N . SER A 1 388 ? 15.267 6.267 3.000 1.00 76.75 388 SER A N 1
ATOM 2932 C CA . SER A 1 388 ? 14.100 5.827 2.228 1.00 76.75 388 SER A CA 1
ATOM 2933 C C . SER A 1 388 ? 13.697 4.391 2.574 1.00 76.75 388 SER A C 1
ATOM 2935 O O . SER A 1 388 ? 12.523 4.146 2.834 1.00 76.75 388 SER A O 1
ATOM 2937 N N . TYR A 1 389 ? 14.647 3.453 2.668 1.00 78.62 389 TYR A N 1
ATOM 2938 C CA . TYR A 1 389 ? 14.349 2.075 3.091 1.00 78.62 389 TYR A CA 1
ATOM 2939 C C . TYR A 1 389 ? 13.797 1.997 4.518 1.00 78.62 389 TYR A C 1
ATOM 2941 O O . TYR A 1 389 ? 12.858 1.245 4.792 1.00 78.62 389 TYR A O 1
ATOM 2949 N N . ILE A 1 390 ? 14.362 2.795 5.424 1.00 78.25 390 ILE A N 1
ATOM 2950 C CA . ILE A 1 390 ? 13.922 2.877 6.818 1.00 78.25 390 ILE A CA 1
ATOM 2951 C C . ILE A 1 390 ? 12.490 3.451 6.879 1.00 78.25 390 ILE A C 1
ATOM 2953 O O . ILE A 1 390 ? 11.617 2.869 7.519 1.00 78.25 390 ILE A O 1
ATOM 2957 N N . ASN A 1 391 ? 12.199 4.513 6.125 1.00 76.75 391 ASN A N 1
ATOM 2958 C CA . ASN A 1 391 ? 10.863 5.108 6.038 1.00 76.75 391 ASN A CA 1
ATOM 2959 C C . ASN A 1 391 ? 9.823 4.167 5.412 1.00 76.75 391 ASN A C 1
ATOM 2961 O O . ASN A 1 391 ? 8.705 4.079 5.916 1.00 76.75 391 ASN A O 1
ATOM 2965 N N . VAL A 1 392 ? 10.178 3.426 4.357 1.00 76.38 392 VAL A N 1
ATOM 2966 C CA . VAL A 1 392 ? 9.295 2.401 3.768 1.00 76.38 392 VAL A CA 1
ATOM 2967 C C . VAL A 1 392 ? 8.980 1.313 4.796 1.00 76.38 392 VAL A C 1
ATOM 2969 O O . VAL A 1 392 ? 7.825 0.914 4.941 1.00 76.38 392 VAL A O 1
ATOM 2972 N N . SER A 1 393 ? 9.980 0.883 5.570 1.00 73.88 393 SER A N 1
ATOM 2973 C CA . SER A 1 393 ? 9.779 -0.093 6.647 1.00 73.88 393 SER A CA 1
ATOM 2974 C C . SER A 1 393 ? 8.811 0.431 7.716 1.00 73.88 393 SER A C 1
ATOM 2976 O O . SER A 1 393 ? 7.913 -0.304 8.118 1.00 73.88 393 SER A O 1
ATOM 2978 N N . LEU A 1 394 ? 8.910 1.708 8.112 1.00 72.81 394 LEU A N 1
ATOM 2979 C CA . LEU A 1 394 ? 7.953 2.337 9.038 1.00 72.81 394 LEU A CA 1
ATOM 2980 C C . LEU A 1 394 ? 6.535 2.396 8.473 1.00 72.81 394 LEU A C 1
ATOM 2982 O O . LEU A 1 394 ? 5.578 2.105 9.194 1.00 72.81 394 LEU A O 1
ATOM 2986 N N . ALA A 1 395 ? 6.399 2.772 7.199 1.00 72.94 395 ALA A N 1
ATOM 2987 C CA . ALA A 1 395 ? 5.104 2.883 6.537 1.00 72.94 395 ALA A CA 1
ATOM 2988 C C . ALA A 1 395 ? 4.360 1.540 6.541 1.00 72.94 395 ALA A C 1
ATOM 2990 O O . ALA A 1 395 ? 3.178 1.501 6.888 1.00 72.94 395 ALA A O 1
ATOM 2991 N N . VAL A 1 396 ? 5.076 0.454 6.226 1.00 73.44 396 VAL A N 1
ATOM 2992 C CA . VAL A 1 396 ? 4.509 -0.891 6.070 1.00 73.44 396 VAL A CA 1
ATOM 2993 C C . VAL A 1 396 ? 4.395 -1.631 7.406 1.00 73.44 396 VAL A C 1
ATOM 2995 O O . VAL A 1 396 ? 3.317 -2.090 7.769 1.00 73.44 396 VAL A O 1
ATOM 2998 N N . ILE A 1 397 ? 5.491 -1.748 8.159 1.00 71.25 397 ILE A N 1
ATOM 2999 C CA . ILE A 1 397 ? 5.569 -2.610 9.352 1.00 71.25 397 ILE A CA 1
ATOM 3000 C C . ILE A 1 397 ? 4.998 -1.894 10.578 1.00 71.25 397 ILE A C 1
ATOM 3002 O O . ILE A 1 397 ? 4.292 -2.497 11.382 1.00 71.25 397 ILE A O 1
ATOM 3006 N N . GLY A 1 398 ? 5.259 -0.594 10.719 1.00 65.38 398 GLY A N 1
ATOM 3007 C CA . GLY A 1 398 ? 4.802 0.184 11.870 1.00 65.38 398 GLY A CA 1
ATOM 3008 C C . GLY A 1 398 ? 3.300 0.482 11.874 1.00 65.38 398 GLY A C 1
ATOM 3009 O O . GLY A 1 398 ? 2.812 1.059 12.838 1.00 65.38 398 GLY A O 1
ATOM 3010 N N . ARG A 1 399 ? 2.547 0.137 10.820 1.00 77.69 399 ARG A N 1
ATOM 3011 C CA . ARG A 1 399 ? 1.162 0.607 10.597 1.00 77.69 399 ARG A CA 1
ATOM 3012 C C . ARG A 1 399 ? 1.040 2.138 10.581 1.00 77.69 399 ARG A C 1
ATOM 3014 O O . ARG A 1 399 ? -0.029 2.689 10.821 1.00 77.69 399 ARG A O 1
ATOM 3021 N N . VAL A 1 400 ? 2.116 2.851 10.249 1.00 81.62 400 VAL A N 1
ATOM 3022 C CA . VAL A 1 400 ? 2.069 4.315 10.096 1.00 81.62 400 VAL A CA 1
ATOM 3023 C C . VAL A 1 400 ? 1.110 4.699 8.964 1.00 81.62 400 VAL A C 1
ATOM 3025 O O . VAL A 1 400 ? 0.401 5.697 9.063 1.00 81.62 400 VAL A O 1
ATOM 3028 N N . GLN A 1 401 ? 1.011 3.865 7.923 1.00 82.94 401 GLN A N 1
ATOM 3029 C CA . GLN A 1 401 ? 0.058 4.066 6.835 1.00 82.94 401 GLN A CA 1
ATOM 3030 C C . GLN A 1 401 ? -1.404 4.085 7.310 1.00 82.94 401 GLN A C 1
ATOM 3032 O O . GLN A 1 401 ? -2.175 4.903 6.808 1.00 82.94 401 GLN A O 1
ATOM 3037 N N . SER A 1 402 ? -1.798 3.243 8.278 1.00 83.69 402 SER A N 1
ATOM 3038 C CA . SER A 1 402 ? -3.181 3.266 8.778 1.00 83.69 402 SER A CA 1
ATOM 3039 C C . SER A 1 402 ? -3.463 4.560 9.535 1.00 83.69 402 SER A C 1
ATOM 3041 O O . SER A 1 402 ? -4.476 5.194 9.277 1.00 83.69 402 SER A O 1
ATOM 3043 N N . ARG A 1 403 ? -2.507 5.056 10.336 1.00 84.31 403 ARG A N 1
ATOM 3044 C CA . ARG A 1 403 ? -2.626 6.367 11.008 1.00 84.31 403 ARG A CA 1
ATOM 3045 C C . ARG A 1 403 ? -2.849 7.515 10.041 1.00 84.31 403 ARG A C 1
ATOM 3047 O O . ARG A 1 403 ? -3.698 8.365 10.281 1.00 84.31 403 ARG A O 1
ATOM 3054 N N . ILE A 1 404 ? -2.069 7.530 8.964 1.00 84.25 404 ILE A N 1
ATOM 3055 C CA . ILE A 1 404 ? -2.182 8.548 7.920 1.00 84.25 404 ILE A CA 1
ATOM 3056 C C . ILE A 1 404 ? -3.524 8.416 7.188 1.00 84.25 404 ILE A C 1
ATOM 3058 O O . ILE A 1 404 ? -4.071 9.417 6.746 1.00 84.25 404 ILE A O 1
ATOM 3062 N N . SER A 1 405 ? -4.068 7.207 7.063 1.00 84.75 405 SER A N 1
ATOM 3063 C CA . SER A 1 405 ? -5.338 6.982 6.368 1.00 84.75 405 SER A CA 1
ATOM 3064 C C . SER A 1 405 ? -6.557 7.361 7.219 1.00 84.75 405 SER A C 1
ATOM 3066 O O . SER A 1 405 ? -7.524 7.881 6.669 1.00 84.75 405 SER A O 1
ATOM 3068 N N . ASP A 1 406 ? -6.507 7.126 8.534 1.00 85.56 406 ASP A N 1
ATOM 3069 C CA . ASP A 1 406 ? -7.644 7.323 9.444 1.00 85.56 406 ASP A CA 1
ATOM 3070 C C . ASP A 1 406 ? -7.881 8.807 9.783 1.00 85.56 406 ASP A C 1
ATOM 3072 O O . ASP A 1 406 ? -8.999 9.306 9.659 1.00 85.56 406 ASP A O 1
ATOM 3076 N N . ASP A 1 407 ? -6.830 9.523 10.198 1.00 87.75 407 ASP A N 1
ATOM 3077 C CA . ASP A 1 407 ? -6.857 10.971 10.453 1.00 87.75 407 ASP A CA 1
ATOM 3078 C C . ASP A 1 407 ? -5.480 11.580 10.121 1.00 87.75 407 ASP A C 1
ATOM 3080 O O . ASP A 1 407 ? -4.641 11.798 11.012 1.00 87.75 407 ASP A O 1
ATOM 3084 N N . PRO A 1 408 ? -5.209 11.847 8.826 1.00 88.75 408 PRO A N 1
ATOM 3085 C CA . PRO A 1 408 ? -3.909 12.347 8.389 1.00 88.75 408 PRO A CA 1
ATOM 3086 C C . PRO A 1 408 ? -3.555 13.668 9.066 1.00 88.75 408 PRO A C 1
ATOM 3088 O O . PRO A 1 408 ? -2.396 13.896 9.407 1.00 88.75 408 PRO A O 1
ATOM 3091 N N . ALA A 1 409 ? -4.541 14.544 9.271 1.00 92.06 409 ALA A N 1
ATOM 3092 C CA . ALA A 1 409 ? -4.308 15.883 9.787 1.00 92.06 409 ALA A CA 1
ATOM 3093 C C . ALA A 1 409 ? -3.825 15.838 11.239 1.00 92.06 409 ALA A C 1
ATOM 3095 O O . ALA A 1 409 ? -2.811 16.461 11.563 1.00 92.06 409 ALA A O 1
ATOM 3096 N N . LEU A 1 410 ? -4.503 15.075 12.104 1.00 91.25 410 LEU A N 1
ATOM 3097 C CA . LEU A 1 410 ? -4.118 14.969 13.508 1.00 91.25 410 LEU A CA 1
ATOM 3098 C C . LEU A 1 410 ? -2.760 14.282 13.674 1.00 91.25 410 LEU A C 1
ATOM 3100 O O . LEU A 1 410 ? -1.908 14.776 14.417 1.00 91.25 410 LEU A O 1
ATOM 3104 N N . PHE A 1 411 ? -2.533 13.166 12.976 1.00 92.19 411 PHE A N 1
ATOM 3105 C CA . PHE A 1 411 ? -1.284 12.420 13.111 1.00 92.19 411 PHE A CA 1
ATOM 3106 C C . PHE A 1 411 ? -0.076 13.217 12.597 1.00 92.19 411 PHE A C 1
ATOM 3108 O O . PHE A 1 411 ? 0.945 13.294 13.284 1.00 92.19 411 PHE A O 1
ATOM 3115 N N . LEU A 1 412 ? -0.197 13.878 11.439 1.00 91.00 412 LEU A N 1
ATOM 3116 C CA . LEU A 1 412 ? 0.864 14.735 10.898 1.00 91.00 412 LEU A CA 1
ATOM 3117 C C . LEU A 1 412 ? 1.105 15.977 11.767 1.00 91.00 412 LEU A C 1
ATOM 3119 O O . LEU A 1 412 ? 2.255 16.403 11.909 1.00 91.00 412 LEU A O 1
ATOM 3123 N N . LEU A 1 413 ? 0.059 16.538 12.386 1.00 92.94 413 LEU A N 1
ATOM 3124 C CA . LEU A 1 413 ? 0.200 17.642 13.337 1.00 92.94 413 LEU A CA 1
ATOM 3125 C C . LEU A 1 413 ? 0.974 17.205 14.586 1.00 92.94 413 LEU A C 1
ATOM 3127 O O . LEU A 1 413 ? 1.899 17.904 14.994 1.00 92.94 413 LEU A O 1
ATOM 3131 N N . LEU A 1 414 ? 0.640 16.046 15.168 1.00 93.25 414 LEU A N 1
ATOM 3132 C CA . LEU A 1 414 ? 1.365 15.482 16.312 1.00 93.25 414 LEU A CA 1
ATOM 3133 C C . LEU A 1 414 ? 2.824 15.185 15.960 1.00 93.25 414 LEU A C 1
ATOM 3135 O O . LEU A 1 414 ? 3.722 15.538 16.722 1.00 93.25 414 LEU A O 1
ATOM 3139 N N . LEU A 1 415 ? 3.065 14.585 14.793 1.00 93.69 415 LEU A N 1
ATOM 3140 C CA . LEU A 1 415 ? 4.409 14.300 14.301 1.00 93.69 415 LEU A CA 1
ATOM 3141 C C . LEU A 1 415 ? 5.232 15.587 14.167 1.00 93.69 415 LEU A C 1
ATOM 3143 O O . LEU A 1 415 ? 6.332 15.679 14.710 1.00 93.69 415 LEU A O 1
ATOM 3147 N N . THR A 1 416 ? 4.663 16.606 13.519 1.00 90.56 416 THR A N 1
ATOM 3148 C CA . THR A 1 416 ? 5.298 17.921 13.356 1.00 90.56 416 THR A CA 1
ATOM 3149 C C . THR A 1 416 ? 5.568 18.573 14.710 1.00 90.56 416 THR A C 1
ATOM 3151 O O . THR A 1 416 ? 6.668 19.075 14.944 1.00 90.56 416 THR A O 1
ATOM 3154 N N . TYR A 1 417 ? 4.592 18.533 15.623 1.00 93.56 417 TYR A N 1
ATOM 3155 C CA . TYR A 1 417 ? 4.729 19.057 16.977 1.00 93.56 417 TYR A CA 1
ATOM 3156 C C . TYR A 1 417 ? 5.909 18.412 17.707 1.00 93.56 417 TYR A C 1
ATOM 3158 O O . TYR A 1 417 ? 6.767 19.133 18.211 1.00 93.56 417 TYR A O 1
ATOM 3166 N N . PHE A 1 418 ? 6.001 17.079 17.720 1.00 94.25 418 PHE A N 1
ATOM 3167 C CA . PHE A 1 418 ? 7.101 16.390 18.390 1.00 94.25 418 PHE A CA 1
ATOM 3168 C C . PHE A 1 418 ? 8.445 16.663 17.718 1.00 94.25 418 PHE A C 1
ATOM 3170 O O . PHE A 1 418 ? 9.407 16.951 18.423 1.00 94.25 418 PHE A O 1
ATOM 3177 N N . THR A 1 419 ? 8.537 16.665 16.386 1.00 91.31 419 THR A N 1
ATOM 3178 C CA . THR A 1 419 ? 9.790 17.021 15.694 1.00 91.31 419 THR A CA 1
ATOM 3179 C C . THR A 1 419 ? 10.264 18.430 16.063 1.00 91.31 419 THR A C 1
ATOM 3181 O O . THR A 1 419 ? 11.441 18.622 16.382 1.00 91.31 419 THR A O 1
ATOM 3184 N N . VAL A 1 420 ? 9.364 19.419 16.070 1.00 87.19 420 VAL A N 1
ATOM 3185 C CA . VAL A 1 420 ? 9.698 20.804 16.446 1.00 87.19 420 VAL A CA 1
ATOM 3186 C C . VAL A 1 420 ? 10.073 20.885 17.923 1.00 87.19 420 VAL A C 1
ATOM 3188 O O . VAL A 1 420 ? 11.082 21.497 18.266 1.00 87.19 420 VAL A O 1
ATOM 3191 N N . PHE A 1 421 ? 9.303 20.234 18.795 1.00 90.06 421 PHE A N 1
ATOM 3192 C CA . PHE A 1 421 ? 9.556 20.193 20.230 1.00 90.06 421 PHE A CA 1
ATOM 3193 C C . PHE A 1 421 ? 10.936 19.604 20.548 1.00 90.06 421 PHE A C 1
ATOM 3195 O O . PHE A 1 421 ? 11.700 20.222 21.287 1.00 90.06 421 PHE A O 1
ATOM 3202 N N . TYR A 1 422 ? 11.301 18.470 19.941 1.00 87.06 422 TYR A N 1
ATOM 3203 C CA . TYR A 1 422 ? 12.630 17.876 20.109 1.00 87.06 422 TYR A CA 1
ATOM 3204 C C . TYR A 1 422 ? 13.743 18.744 19.523 1.00 87.06 422 TYR A C 1
ATOM 3206 O O . TYR A 1 422 ? 14.802 18.844 20.133 1.00 87.06 422 TYR A O 1
ATOM 3214 N N . SER A 1 423 ? 13.493 19.445 18.415 1.00 86.94 423 SER A N 1
ATOM 3215 C CA . SER A 1 423 ? 14.456 20.410 17.868 1.00 86.94 423 SER A CA 1
ATOM 3216 C C . SER A 1 423 ? 14.722 21.571 18.832 1.00 86.94 423 SER A C 1
ATOM 3218 O O . SER A 1 423 ? 15.872 21.951 19.039 1.00 86.94 423 SER A O 1
ATOM 3220 N N . ILE A 1 424 ? 13.674 22.100 19.473 1.00 82.94 424 ILE A N 1
ATOM 3221 C CA . ILE A 1 424 ? 13.806 23.146 20.495 1.00 82.94 424 ILE A CA 1
ATOM 3222 C C . ILE A 1 424 ? 14.534 22.597 21.723 1.00 82.94 424 ILE A C 1
ATOM 3224 O O . ILE A 1 424 ? 15.471 23.228 22.206 1.00 82.94 424 ILE A O 1
ATOM 3228 N N . LEU A 1 425 ? 14.139 21.417 22.215 1.00 84.00 425 LEU A N 1
ATOM 3229 C CA . LEU A 1 425 ? 14.803 20.774 23.348 1.00 84.00 425 LEU A CA 1
ATOM 3230 C C . LEU A 1 425 ? 16.287 20.540 23.079 1.00 84.00 425 LEU A C 1
ATOM 3232 O O . LEU A 1 425 ? 17.095 20.788 23.965 1.00 84.00 425 LEU A O 1
ATOM 3236 N N . PHE A 1 426 ? 16.650 20.091 21.879 1.00 83.88 426 PHE A N 1
ATOM 3237 C CA . PHE A 1 426 ? 18.039 19.867 21.496 1.00 83.88 426 PHE A CA 1
ATOM 3238 C C . PHE A 1 426 ? 18.862 21.159 21.581 1.00 83.88 426 PHE A C 1
ATOM 3240 O O . PHE A 1 426 ? 19.919 21.176 22.215 1.00 83.88 426 PHE A O 1
ATOM 3247 N N . GLU A 1 427 ? 18.344 22.262 21.035 1.00 81.44 427 GLU A N 1
ATOM 3248 C CA . GLU A 1 427 ? 19.021 23.561 21.111 1.00 81.44 427 GLU A CA 1
ATOM 3249 C C . GLU A 1 427 ? 19.093 24.085 22.554 1.00 81.44 427 GLU A C 1
ATOM 3251 O O . GLU A 1 427 ? 20.121 24.604 22.984 1.00 81.44 427 GLU A O 1
ATOM 3256 N N . MET A 1 428 ? 18.046 23.879 23.358 1.00 79.88 428 MET A N 1
ATOM 3257 C CA . MET A 1 428 ? 18.065 24.233 24.780 1.00 79.88 428 MET A CA 1
ATOM 3258 C C . MET A 1 428 ? 19.094 23.410 25.566 1.00 79.88 428 MET A C 1
ATOM 3260 O O . MET A 1 428 ? 19.829 23.957 26.386 1.00 79.88 428 MET A O 1
ATOM 3264 N N . VAL A 1 429 ? 19.174 22.102 25.308 1.00 79.50 429 VAL A N 1
ATOM 3265 C CA . VAL A 1 429 ? 20.107 21.172 25.963 1.00 79.50 429 VAL A CA 1
ATOM 3266 C C . VAL A 1 429 ? 21.557 21.513 25.640 1.00 79.50 429 VAL A C 1
ATOM 3268 O O . VAL A 1 429 ? 22.420 21.357 26.508 1.00 79.50 429 VAL A O 1
ATOM 3271 N N . ARG A 1 430 ? 21.829 22.063 24.451 1.00 75.69 430 ARG A N 1
ATOM 3272 C CA . ARG A 1 430 ? 23.157 22.566 24.082 1.00 75.69 430 ARG A CA 1
ATOM 3273 C C . ARG A 1 430 ? 23.697 23.585 25.091 1.00 75.69 430 ARG A C 1
ATOM 3275 O O . ARG A 1 430 ? 24.896 23.608 25.350 1.00 75.69 430 ARG A O 1
ATOM 3282 N N . HIS A 1 431 ? 22.826 24.379 25.712 1.00 76.50 431 HIS A N 1
ATOM 3283 C CA . HIS A 1 431 ? 23.214 25.348 26.740 1.00 76.50 431 HIS A CA 1
ATOM 3284 C C . HIS A 1 431 ? 23.401 24.740 28.137 1.00 76.50 431 HIS A C 1
ATOM 3286 O O . HIS A 1 431 ? 24.036 25.358 28.988 1.00 76.50 431 HIS A O 1
ATOM 3292 N N . ILE A 1 432 ? 22.875 23.538 28.383 1.00 72.12 432 ILE A N 1
ATOM 3293 C CA . ILE A 1 432 ? 22.928 22.862 29.691 1.00 72.12 432 ILE A CA 1
ATOM 3294 C C . ILE A 1 432 ? 24.243 22.069 29.854 1.00 72.12 432 ILE A C 1
ATOM 3296 O O . ILE A 1 432 ? 24.542 21.579 30.938 1.00 72.12 432 ILE A O 1
ATOM 3300 N N . ASN A 1 433 ? 25.068 21.984 28.801 1.00 68.31 433 ASN A N 1
ATOM 3301 C CA . ASN A 1 433 ? 26.328 21.232 28.760 1.00 68.31 433 ASN A CA 1
ATOM 3302 C C . ASN A 1 433 ? 26.192 19.818 29.358 1.00 68.31 433 ASN A C 1
ATOM 3304 O O . ASN A 1 433 ? 26.970 19.381 30.210 1.00 68.31 433 ASN A O 1
ATOM 3308 N N . LEU A 1 434 ? 25.137 19.114 28.937 1.00 70.06 434 LEU A N 1
ATOM 3309 C CA . LEU A 1 434 ? 24.863 17.738 29.333 1.00 70.06 434 LEU A CA 1
ATOM 3310 C C . LEU A 1 434 ? 25.914 16.809 28.713 1.00 70.06 434 LEU A C 1
ATOM 3312 O O . LEU A 1 434 ? 25.715 16.243 27.642 1.00 70.06 434 LEU A O 1
ATOM 3316 N N . HIS A 1 435 ? 27.038 16.628 29.403 1.00 66.88 435 HIS A N 1
ATOM 3317 C CA . HIS A 1 435 ? 28.013 15.603 29.050 1.00 66.88 435 HIS A CA 1
ATOM 3318 C C . HIS A 1 435 ? 27.431 14.226 29.356 1.00 66.88 435 HIS A C 1
ATOM 3320 O O . HIS A 1 435 ? 27.515 13.752 30.487 1.00 66.88 435 HIS A O 1
ATOM 3326 N N . ILE A 1 436 ? 26.850 13.559 28.358 1.00 62.72 436 ILE A N 1
ATOM 3327 C CA . ILE A 1 436 ? 26.444 12.152 28.462 1.00 62.72 436 ILE A CA 1
ATOM 3328 C C . ILE A 1 436 ? 27.714 11.289 28.445 1.00 62.72 436 ILE A C 1
ATOM 3330 O O . ILE A 1 436 ? 28.124 10.752 27.423 1.00 62.72 436 ILE A O 1
ATOM 3334 N N . SER A 1 437 ? 28.385 11.208 29.595 1.00 69.75 437 SER A N 1
ATOM 3335 C CA . SER A 1 437 ? 29.490 10.276 29.811 1.00 69.75 437 SER A CA 1
ATOM 3336 C C . SER A 1 437 ? 28.963 8.844 29.918 1.00 69.75 437 SER A C 1
ATOM 3338 O O . SER A 1 437 ? 27.892 8.606 30.482 1.00 69.75 437 SER A O 1
ATOM 3340 N N . SER A 1 438 ? 29.761 7.878 29.456 1.00 67.19 438 SER A N 1
ATOM 3341 C CA . SER A 1 438 ? 29.543 6.444 29.687 1.00 67.19 438 SER A CA 1
ATOM 3342 C C . SER A 1 438 ? 29.494 6.085 31.179 1.00 67.19 438 SER A C 1
ATOM 3344 O O . SER A 1 438 ? 28.888 5.085 31.563 1.00 67.19 438 SER A O 1
ATOM 3346 N N . SER A 1 439 ? 30.064 6.925 32.052 1.00 77.38 439 SER A N 1
ATOM 3347 C CA . SER A 1 439 ? 29.913 6.814 33.502 1.00 77.38 439 SER A CA 1
ATOM 3348 C C . SER A 1 439 ? 28.576 7.408 33.960 1.00 77.38 439 SER A C 1
ATOM 3350 O O . SER A 1 439 ? 28.531 8.450 34.617 1.00 77.38 439 SER A O 1
ATOM 3352 N N . LEU A 1 440 ? 27.470 6.728 33.637 1.00 72.62 440 LEU A N 1
ATOM 3353 C CA . LEU A 1 440 ? 26.115 7.161 34.007 1.00 72.62 440 LEU A CA 1
ATOM 3354 C C . LEU A 1 440 ? 25.987 7.433 35.520 1.00 72.62 440 LEU A C 1
ATOM 3356 O O . LEU A 1 440 ? 25.331 8.382 35.934 1.00 72.62 440 LEU A O 1
ATOM 3360 N N . ALA A 1 441 ? 26.686 6.642 36.344 1.00 80.50 441 ALA A N 1
ATOM 3361 C CA . ALA A 1 441 ? 26.700 6.776 37.802 1.00 80.50 441 ALA A CA 1
ATOM 3362 C C . ALA A 1 441 ? 27.297 8.104 38.305 1.00 80.50 441 ALA A C 1
ATOM 3364 O O . ALA A 1 441 ? 26.962 8.547 39.399 1.00 80.50 441 ALA A O 1
ATOM 3365 N N . ARG A 1 442 ? 28.178 8.744 37.525 1.00 83.75 442 ARG A N 1
ATOM 3366 C CA . ARG A 1 442 ? 28.786 10.044 37.861 1.00 83.75 442 ARG A CA 1
ATOM 3367 C C . ARG A 1 442 ? 28.080 11.221 37.187 1.00 83.75 442 ARG A C 1
ATOM 3369 O O . ARG A 1 442 ? 28.427 12.367 37.450 1.00 83.75 442 ARG A O 1
ATOM 3376 N N . ASN A 1 443 ? 27.084 10.947 36.349 1.00 81.50 443 ASN A N 1
ATOM 3377 C CA . ASN A 1 443 ? 26.327 11.937 35.601 1.00 81.50 443 ASN A CA 1
ATOM 3378 C C . ASN A 1 443 ? 24.843 11.859 35.978 1.00 81.50 443 ASN A C 1
ATOM 3380 O O . ASN A 1 443 ? 24.026 11.298 35.247 1.00 81.50 443 ASN A O 1
ATOM 3384 N N . LEU A 1 444 ? 24.502 12.424 37.139 1.00 83.69 444 LEU A N 1
ATOM 3385 C CA . LEU A 1 444 ? 23.140 12.386 37.675 1.00 83.69 444 LEU A CA 1
ATOM 3386 C C . LEU A 1 444 ? 22.081 12.918 36.684 1.00 83.69 444 LEU A C 1
ATOM 3388 O O . LEU A 1 444 ? 21.064 12.246 36.523 1.00 83.69 444 LEU A O 1
ATOM 3392 N N . PRO A 1 445 ? 22.293 14.040 35.962 1.00 80.25 445 PRO A N 1
ATOM 3393 C CA . PRO A 1 445 ? 21.346 14.485 34.939 1.00 80.25 445 PRO A CA 1
ATOM 3394 C C . PRO A 1 445 ? 21.130 13.460 33.818 1.00 80.25 445 PRO A C 1
ATOM 3396 O O . PRO A 1 445 ? 19.988 13.181 33.454 1.00 80.25 445 PRO A O 1
ATOM 3399 N N . GLY A 1 446 ? 22.208 12.853 33.308 1.00 79.69 446 GLY A N 1
ATOM 3400 C CA . GLY A 1 446 ? 22.122 11.796 32.298 1.00 79.69 446 GLY A CA 1
ATOM 3401 C C . GLY A 1 446 ? 21.378 10.560 32.808 1.00 79.69 446 GLY A C 1
ATOM 3402 O O . GLY A 1 446 ? 20.510 10.034 32.113 1.00 79.69 446 GLY A O 1
ATOM 3403 N N . LEU A 1 447 ? 21.649 10.139 34.047 1.00 83.19 447 LEU A N 1
ATOM 3404 C CA . LEU A 1 447 ? 20.923 9.050 34.702 1.00 83.19 447 LEU A CA 1
ATOM 3405 C C . LEU A 1 447 ? 19.426 9.365 34.830 1.00 83.19 447 LEU A C 1
ATOM 3407 O O . LEU A 1 447 ? 18.608 8.512 34.498 1.00 83.19 447 LEU A O 1
ATOM 3411 N N . CYS A 1 448 ? 19.056 10.577 35.255 1.00 83.31 448 CYS A N 1
ATOM 3412 C CA . CYS A 1 448 ? 17.655 10.992 35.350 1.00 83.31 448 CYS A CA 1
ATOM 3413 C C . CYS A 1 448 ? 16.946 10.906 33.993 1.00 83.31 448 CYS A C 1
ATOM 3415 O O . CYS A 1 448 ? 15.851 10.356 33.920 1.00 83.31 448 CYS A O 1
ATOM 3417 N N . ILE A 1 449 ? 17.584 11.379 32.916 1.00 80.81 449 ILE A N 1
ATOM 3418 C CA . ILE A 1 449 ? 17.034 11.289 31.555 1.00 80.81 449 ILE A CA 1
ATOM 3419 C C . ILE A 1 449 ? 16.796 9.827 31.163 1.00 80.81 449 ILE A C 1
ATOM 3421 O O . ILE A 1 449 ? 15.711 9.487 30.690 1.00 80.81 449 ILE A O 1
ATOM 3425 N N . VAL A 1 450 ? 17.780 8.952 31.396 1.00 81.69 450 VAL A N 1
ATOM 3426 C CA . VAL A 1 450 ? 17.668 7.520 31.081 1.00 81.69 450 VAL A CA 1
ATOM 3427 C C . VAL A 1 450 ? 16.550 6.863 31.889 1.00 81.69 450 VAL A C 1
ATOM 3429 O O . VAL A 1 450 ? 15.720 6.161 31.316 1.00 81.69 450 VAL A O 1
ATOM 3432 N N . VAL A 1 451 ? 16.475 7.116 33.197 1.00 84.56 451 VAL A N 1
ATOM 3433 C CA . VAL A 1 451 ? 15.421 6.565 34.063 1.00 84.56 451 VAL A CA 1
ATOM 3434 C C . VAL A 1 451 ? 14.041 7.047 33.616 1.00 84.56 451 VAL A C 1
ATOM 3436 O O . VAL A 1 451 ? 13.131 6.232 33.476 1.00 84.56 451 VAL A O 1
ATOM 3439 N N . SER A 1 452 ? 13.876 8.341 33.334 1.00 84.44 452 SER A N 1
ATOM 3440 C CA . SER A 1 452 ? 12.613 8.883 32.826 1.00 84.44 452 SER A CA 1
ATOM 3441 C C . SER A 1 452 ? 12.216 8.257 31.488 1.00 84.44 452 SER A C 1
ATOM 3443 O O . SER A 1 452 ? 11.060 7.869 31.324 1.00 84.44 452 SER A O 1
ATOM 3445 N N . ALA A 1 453 ? 13.157 8.093 30.554 1.00 80.88 453 ALA A N 1
ATOM 3446 C CA . ALA A 1 453 ? 12.894 7.444 29.272 1.00 80.88 453 ALA A CA 1
ATOM 3447 C C . ALA A 1 453 ? 12.470 5.976 29.448 1.00 80.88 453 ALA A C 1
ATOM 3449 O O . ALA A 1 453 ? 11.480 5.548 28.853 1.00 80.88 453 ALA A O 1
ATOM 3450 N N . LEU A 1 454 ? 13.163 5.221 30.308 1.00 84.19 454 LEU A N 1
ATOM 3451 C CA . LEU A 1 454 ? 12.818 3.831 30.616 1.00 84.19 454 LEU A CA 1
ATOM 3452 C C . LEU A 1 454 ? 11.427 3.711 31.245 1.00 84.19 454 LEU A C 1
ATOM 3454 O O . LEU A 1 454 ? 10.678 2.810 30.876 1.00 84.19 454 LEU A O 1
ATOM 3458 N N . LEU A 1 455 ? 11.050 4.627 32.142 1.00 86.12 455 LEU A N 1
ATOM 3459 C CA . LEU A 1 455 ? 9.712 4.651 32.741 1.00 86.12 455 LEU A CA 1
ATOM 3460 C C . LEU A 1 455 ? 8.619 4.921 31.702 1.00 86.12 455 LEU A C 1
ATOM 3462 O O . LEU A 1 455 ? 7.588 4.251 31.720 1.00 86.12 455 LEU A O 1
ATOM 3466 N N . VAL A 1 456 ? 8.843 5.860 30.776 1.00 83.75 456 VAL A N 1
ATOM 3467 C CA . VAL A 1 456 ? 7.895 6.144 29.686 1.00 83.75 456 VAL A CA 1
ATOM 3468 C C . VAL A 1 456 ? 7.744 4.929 28.772 1.00 83.75 456 VAL A C 1
ATOM 3470 O O . VAL A 1 456 ? 6.621 4.503 28.504 1.00 83.75 456 VAL A O 1
ATOM 3473 N N . ILE A 1 457 ? 8.859 4.329 28.342 1.00 83.94 457 ILE A N 1
ATOM 3474 C CA . ILE A 1 457 ? 8.849 3.137 27.484 1.00 83.94 457 ILE A CA 1
ATOM 3475 C C . ILE A 1 457 ? 8.142 1.973 28.189 1.00 83.94 457 ILE A C 1
ATOM 3477 O O . ILE A 1 457 ? 7.276 1.336 27.592 1.00 83.94 457 ILE A O 1
ATOM 3481 N N . ALA A 1 458 ? 8.453 1.723 29.463 1.00 87.44 458 ALA A N 1
ATOM 3482 C CA . ALA A 1 458 ? 7.813 0.673 30.249 1.00 87.44 458 ALA A CA 1
ATOM 3483 C C . ALA A 1 458 ? 6.305 0.917 30.410 1.00 87.44 458 ALA A C 1
ATOM 3485 O O . ALA A 1 458 ? 5.515 -0.010 30.244 1.00 87.44 458 ALA A O 1
ATOM 3486 N N . GLY A 1 459 ? 5.890 2.159 30.676 1.00 87.56 459 GLY A N 1
ATOM 3487 C CA . GLY A 1 459 ? 4.480 2.531 30.782 1.00 87.56 459 GLY A CA 1
ATOM 3488 C C . GLY A 1 459 ? 3.706 2.273 29.487 1.00 87.56 459 GLY A C 1
ATOM 3489 O O . GLY A 1 459 ? 2.660 1.622 29.517 1.00 87.56 459 GLY A O 1
ATOM 3490 N N . VAL A 1 460 ? 4.247 2.712 28.345 1.00 88.50 460 VAL A N 1
ATOM 3491 C CA . VAL A 1 460 ? 3.663 2.444 27.018 1.00 88.50 460 VAL A CA 1
ATOM 3492 C C . VAL A 1 460 ? 3.592 0.940 26.760 1.00 88.50 460 VAL A C 1
ATOM 3494 O O . VAL A 1 460 ? 2.539 0.433 26.373 1.00 88.50 460 VAL A O 1
ATOM 3497 N N . LEU A 1 461 ? 4.672 0.206 27.042 1.00 90.56 461 LEU A N 1
ATOM 3498 C CA . LEU A 1 461 ? 4.732 -1.235 26.823 1.00 90.56 461 LEU A CA 1
ATOM 3499 C C . LEU A 1 461 ? 3.703 -1.994 27.670 1.00 90.56 461 LEU A C 1
ATOM 3501 O O . LEU A 1 461 ? 3.033 -2.879 27.148 1.00 90.56 461 LEU A O 1
ATOM 3505 N N . VAL A 1 462 ? 3.520 -1.635 28.944 1.00 93.38 462 VAL A N 1
ATOM 3506 C CA . VAL A 1 462 ? 2.508 -2.255 29.818 1.00 93.38 462 VAL A CA 1
ATOM 3507 C C . VAL A 1 462 ? 1.099 -2.039 29.271 1.00 93.38 462 VAL A C 1
ATOM 3509 O O . VAL A 1 462 ? 0.306 -2.982 29.240 1.00 93.38 462 VAL A O 1
ATOM 3512 N N . VAL A 1 463 ? 0.771 -0.825 28.820 1.00 92.88 463 VAL A N 1
ATOM 3513 C CA . VAL A 1 463 ? -0.544 -0.556 28.220 1.00 92.88 463 VAL A CA 1
ATOM 3514 C C . VAL A 1 463 ? -0.715 -1.341 26.921 1.00 92.88 463 VAL A C 1
ATOM 3516 O O . VAL A 1 463 ? -1.758 -1.954 26.717 1.00 92.88 463 VAL A O 1
ATOM 3519 N N . HIS A 1 464 ? 0.311 -1.390 26.074 1.00 93.19 464 HIS A N 1
ATOM 3520 C CA . HIS A 1 464 ? 0.260 -2.113 24.804 1.00 93.19 464 HIS A CA 1
ATOM 3521 C C . HIS A 1 464 ? 0.140 -3.622 25.004 1.00 93.19 464 HIS A C 1
ATOM 3523 O O . HIS A 1 464 ? -0.652 -4.254 24.318 1.00 93.19 464 HIS A O 1
ATOM 3529 N N . LEU A 1 465 ? 0.829 -4.197 25.991 1.00 94.75 465 LEU A N 1
ATOM 3530 C CA . LEU A 1 465 ? 0.653 -5.599 26.369 1.00 94.75 465 LEU A CA 1
ATOM 3531 C C . LEU A 1 465 ? -0.790 -5.873 26.802 1.00 94.75 465 LEU A C 1
ATOM 3533 O O . LEU A 1 465 ? -1.390 -6.840 26.343 1.00 94.75 465 LEU A O 1
ATOM 3537 N N . ARG A 1 466 ? -1.386 -5.002 27.626 1.00 95.12 466 ARG A N 1
ATOM 3538 C CA . ARG A 1 466 ? -2.800 -5.139 28.014 1.00 95.12 466 ARG A CA 1
ATOM 3539 C C . ARG A 1 466 ? -3.732 -5.088 26.804 1.00 95.12 466 ARG A C 1
ATOM 3541 O O . ARG A 1 466 ? -4.635 -5.912 26.721 1.00 95.12 466 ARG A O 1
ATOM 3548 N N . LEU A 1 467 ? -3.505 -4.159 25.873 1.00 93.19 467 LEU A N 1
ATOM 3549 C CA . LEU A 1 467 ? -4.280 -4.067 24.631 1.00 93.19 467 LEU A CA 1
ATOM 3550 C C . LEU A 1 467 ? -4.096 -5.313 23.753 1.00 93.19 467 LEU A C 1
ATOM 3552 O O . LEU A 1 467 ? -5.075 -5.818 23.215 1.00 93.19 467 LEU A O 1
ATOM 3556 N N . ALA A 1 468 ? -2.876 -5.846 23.662 1.00 94.94 468 ALA A N 1
ATOM 3557 C CA . ALA A 1 468 ? -2.574 -7.059 22.910 1.00 94.94 468 ALA A CA 1
ATOM 3558 C C . ALA A 1 468 ? -3.338 -8.270 23.461 1.00 94.94 468 ALA A C 1
ATOM 3560 O O . ALA A 1 468 ? -4.030 -8.958 22.719 1.00 94.94 468 ALA A O 1
ATOM 3561 N N . PHE A 1 469 ? -3.274 -8.498 24.776 1.00 95.88 469 PHE A N 1
ATOM 3562 C CA . PHE A 1 469 ? -3.987 -9.606 25.413 1.00 95.88 469 PHE A CA 1
ATOM 3563 C C . PHE A 1 469 ? -5.509 -9.413 25.415 1.00 95.88 469 PHE A C 1
ATOM 3565 O O . PHE A 1 469 ? -6.241 -10.399 25.380 1.00 95.88 469 PHE A O 1
ATOM 3572 N N . ALA A 1 470 ? -6.002 -8.170 25.378 1.00 93.94 470 ALA A N 1
ATOM 3573 C CA . ALA A 1 470 ? -7.426 -7.891 25.198 1.00 93.94 470 ALA A CA 1
ATOM 3574 C C . ALA A 1 470 ? -7.948 -8.282 23.801 1.00 93.94 470 ALA A C 1
ATOM 3576 O O . ALA A 1 470 ? -9.133 -8.576 23.667 1.00 93.94 470 ALA A O 1
ATOM 3577 N N . GLN A 1 471 ? -7.085 -8.326 22.777 1.00 93.38 471 GLN A N 1
ATOM 3578 C CA . GLN A 1 471 ? -7.429 -8.835 21.439 1.00 93.38 471 GLN A CA 1
ATOM 3579 C C . GLN A 1 471 ? -7.394 -10.371 21.352 1.00 93.38 471 GLN A C 1
ATOM 3581 O O . GLN A 1 471 ? -7.851 -10.943 20.366 1.00 93.38 471 GLN A O 1
ATOM 3586 N N . GLY A 1 472 ? -6.879 -11.044 22.384 1.00 96.00 472 GLY A N 1
ATOM 3587 C CA . GLY A 1 472 ? -6.784 -12.497 22.476 1.00 96.00 472 GLY A CA 1
ATOM 3588 C C . GLY A 1 472 ? -5.402 -12.958 22.934 1.00 96.00 472 GLY A C 1
ATOM 3589 O O . GLY A 1 472 ? -4.386 -12.315 22.670 1.00 96.00 472 GLY A O 1
ATOM 3590 N N . ASN A 1 473 ? -5.351 -14.110 23.609 1.00 96.44 473 ASN A N 1
ATOM 3591 C CA . ASN A 1 473 ? -4.099 -14.648 24.156 1.00 96.44 473 ASN A CA 1
ATOM 3592 C C . ASN A 1 473 ? -3.058 -14.955 23.074 1.00 96.44 473 ASN A C 1
ATOM 3594 O O . ASN A 1 473 ? -1.875 -14.700 23.282 1.00 96.44 473 ASN A O 1
ATOM 3598 N N . GLU A 1 474 ? -3.488 -15.475 21.923 1.00 95.62 474 GLU A N 1
ATOM 3599 C CA . GLU A 1 474 ? -2.593 -15.776 20.803 1.00 95.62 474 GLU A CA 1
ATOM 3600 C C . GLU A 1 474 ? -1.926 -14.501 20.274 1.00 95.62 474 GLU A C 1
ATOM 3602 O O . GLU A 1 474 ? -0.699 -14.424 20.214 1.00 95.62 474 GLU A O 1
ATOM 3607 N N . PHE A 1 475 ? -2.719 -13.461 19.999 1.00 93.56 475 PHE A N 1
ATOM 3608 C CA . PHE A 1 475 ? -2.203 -12.169 19.552 1.00 93.56 475 PHE A CA 1
ATOM 3609 C C . PHE A 1 475 ? -1.274 -11.531 20.596 1.00 93.56 475 PHE A C 1
ATOM 3611 O O . PHE A 1 475 ? -0.185 -11.065 20.259 1.00 93.56 475 PHE A O 1
ATOM 3618 N N . GLY A 1 476 ? -1.665 -11.564 21.875 1.00 95.56 476 GLY A N 1
ATOM 3619 C CA . GLY A 1 476 ? -0.838 -11.089 22.984 1.00 95.56 476 GLY A CA 1
ATOM 3620 C C . GLY A 1 476 ? 0.541 -11.751 23.023 1.00 95.56 476 GLY A C 1
ATOM 3621 O O . GLY A 1 476 ? 1.554 -11.059 23.133 1.00 95.56 476 GLY A O 1
ATOM 3622 N N . MET A 1 477 ? 0.603 -13.074 22.854 1.00 96.75 477 MET A N 1
ATOM 3623 C CA . MET A 1 477 ? 1.866 -13.817 22.821 1.00 96.75 477 MET A CA 1
ATOM 3624 C C . MET A 1 477 ? 2.702 -13.523 21.572 1.00 96.75 477 MET A C 1
ATOM 3626 O O . MET A 1 477 ? 3.922 -13.403 21.685 1.00 96.75 477 MET A O 1
ATOM 3630 N N . VAL A 1 478 ? 2.077 -13.354 20.402 1.00 92.62 478 VAL A N 1
ATOM 3631 C CA . VAL A 1 478 ? 2.777 -12.920 19.180 1.00 92.62 478 VAL A CA 1
ATOM 3632 C C . VAL A 1 478 ? 3.408 -11.543 19.386 1.00 92.62 478 VAL A C 1
ATOM 3634 O O . VAL A 1 478 ? 4.581 -11.347 19.067 1.00 92.62 478 VAL A O 1
ATOM 3637 N N . TYR A 1 479 ? 2.672 -10.606 19.987 1.00 93.00 479 TYR A N 1
ATOM 3638 C CA . TYR A 1 479 ? 3.181 -9.272 20.293 1.00 93.00 479 TYR A CA 1
ATOM 3639 C C . TYR A 1 479 ? 4.349 -9.313 21.293 1.00 93.00 479 TYR A C 1
ATOM 3641 O O . TYR A 1 479 ? 5.368 -8.663 21.063 1.00 93.00 479 TYR A O 1
ATOM 3649 N N . VAL A 1 480 ? 4.254 -10.123 22.358 1.00 94.62 480 VAL A N 1
ATOM 3650 C CA . VAL A 1 480 ? 5.374 -10.364 23.291 1.00 94.62 480 VAL A CA 1
ATOM 3651 C C . VAL A 1 480 ? 6.588 -10.910 22.547 1.00 94.62 480 VAL A C 1
ATOM 3653 O O . VAL A 1 480 ? 7.678 -10.360 22.683 1.00 94.62 480 VAL A O 1
ATOM 3656 N N . GLY A 1 481 ? 6.403 -11.951 21.730 1.00 92.38 481 GLY A N 1
ATOM 3657 C CA . GLY A 1 481 ? 7.477 -12.553 20.944 1.00 92.38 481 GLY A CA 1
ATOM 3658 C C . GLY A 1 481 ? 8.162 -11.538 20.033 1.00 92.38 481 GLY A C 1
ATOM 3659 O O . GLY A 1 481 ? 9.388 -11.515 19.951 1.00 92.38 481 GLY A O 1
ATOM 3660 N N . TRP A 1 482 ? 7.391 -10.644 19.416 1.00 88.19 482 TRP A N 1
ATOM 3661 C CA . TRP A 1 482 ? 7.919 -9.599 18.548 1.00 88.19 482 TRP A CA 1
ATOM 3662 C C . TRP A 1 482 ? 8.689 -8.508 19.318 1.00 88.19 482 TRP A C 1
ATOM 3664 O O . TRP A 1 482 ? 9.800 -8.150 18.921 1.00 88.19 482 TRP A O 1
ATOM 3674 N N . VAL A 1 483 ? 8.180 -8.046 20.469 1.00 89.75 483 VAL A N 1
ATOM 3675 C CA . VAL A 1 483 ? 8.912 -7.128 21.367 1.00 89.75 483 VAL A CA 1
ATOM 3676 C C . VAL A 1 483 ? 10.219 -7.764 21.844 1.00 89.75 483 VAL A C 1
ATOM 3678 O O . VAL A 1 483 ? 11.279 -7.141 21.776 1.00 89.75 483 VAL A O 1
ATOM 3681 N N . THR A 1 484 ? 10.169 -9.019 22.298 1.00 90.69 484 THR A N 1
ATOM 3682 C CA . THR A 1 484 ? 11.348 -9.764 22.747 1.00 90.69 484 THR A CA 1
ATOM 3683 C C . THR A 1 484 ? 12.352 -9.949 21.616 1.00 90.69 484 THR A C 1
ATOM 3685 O O . THR A 1 484 ? 13.539 -9.716 21.828 1.00 90.69 484 THR A O 1
ATOM 3688 N N . PHE A 1 485 ? 11.900 -10.309 20.414 1.00 87.38 485 PHE A N 1
ATOM 3689 C CA . PHE A 1 485 ? 12.759 -10.439 19.240 1.00 87.38 485 PHE A CA 1
ATOM 3690 C C . PHE A 1 485 ? 13.474 -9.125 18.913 1.00 87.38 485 PHE A C 1
ATOM 3692 O O . PHE A 1 485 ? 14.681 -9.136 18.689 1.00 87.38 485 PHE A O 1
ATOM 3699 N N . ALA A 1 486 ? 12.771 -7.991 18.944 1.00 83.62 486 ALA A N 1
ATOM 3700 C CA . ALA A 1 486 ? 13.375 -6.688 18.682 1.00 83.62 486 ALA A CA 1
ATOM 3701 C C . ALA A 1 486 ? 14.422 -6.303 19.744 1.00 83.62 486 ALA A C 1
ATOM 3703 O O . ALA A 1 486 ? 15.511 -5.844 19.396 1.00 83.62 486 ALA A O 1
ATOM 3704 N N . LEU A 1 487 ? 14.127 -6.532 21.030 1.00 85.12 487 LEU A N 1
ATOM 3705 C CA . LEU A 1 487 ? 15.068 -6.272 22.124 1.00 85.12 487 LEU A CA 1
ATOM 3706 C C . LEU A 1 487 ? 16.302 -7.180 22.039 1.00 85.12 487 LEU A C 1
ATOM 3708 O O . LEU A 1 487 ? 17.426 -6.685 22.087 1.00 85.12 487 LEU A O 1
ATOM 3712 N N . LEU A 1 488 ? 16.105 -8.490 21.861 1.00 87.12 488 LEU A N 1
ATOM 3713 C CA . LEU A 1 488 ? 17.197 -9.459 21.745 1.00 87.12 488 LEU A CA 1
ATOM 3714 C C . LEU A 1 488 ? 18.027 -9.236 20.487 1.00 87.12 488 LEU A C 1
ATOM 3716 O O . LEU A 1 488 ? 19.249 -9.266 20.565 1.00 87.12 488 LEU A O 1
ATOM 3720 N N . GLY A 1 489 ? 17.383 -8.985 19.346 1.00 83.25 489 GLY A N 1
ATOM 3721 C CA . GLY A 1 489 ? 18.061 -8.659 18.097 1.00 83.25 489 GLY A CA 1
ATOM 3722 C C . GLY A 1 489 ? 18.949 -7.433 18.265 1.00 83.25 489 GLY A C 1
ATOM 3723 O O . GLY A 1 489 ? 20.089 -7.429 17.813 1.00 83.25 489 GLY A O 1
ATOM 3724 N N . HIS A 1 490 ? 18.483 -6.432 19.011 1.00 78.81 490 HIS A N 1
ATOM 3725 C CA . HIS A 1 490 ? 19.301 -5.273 19.317 1.00 78.81 490 HIS A CA 1
ATOM 3726 C C . HIS A 1 490 ? 20.474 -5.596 20.249 1.00 78.81 490 HIS A C 1
ATOM 3728 O O . HIS A 1 490 ? 21.612 -5.239 19.946 1.00 78.81 490 HIS A O 1
ATOM 3734 N N . THR A 1 491 ? 20.228 -6.270 21.377 1.00 83.56 491 THR A N 1
ATOM 3735 C CA . THR A 1 491 ? 21.302 -6.675 22.298 1.00 83.56 491 THR A CA 1
ATOM 3736 C C . THR A 1 491 ? 22.340 -7.533 21.579 1.00 83.56 491 THR A C 1
ATOM 3738 O O . THR A 1 491 ? 23.534 -7.349 21.792 1.00 83.56 491 THR A O 1
ATOM 3741 N N . ALA A 1 492 ? 21.902 -8.414 20.678 1.00 84.62 492 ALA A N 1
ATOM 3742 C CA . ALA A 1 492 ? 22.777 -9.214 19.836 1.00 84.62 492 ALA A CA 1
ATOM 3743 C C . ALA A 1 492 ? 23.599 -8.341 18.881 1.00 84.62 492 ALA A C 1
ATOM 3745 O O . ALA A 1 492 ? 24.807 -8.520 18.824 1.00 84.62 492 ALA A O 1
ATOM 3746 N N . ILE A 1 493 ? 22.992 -7.366 18.194 1.00 79.94 493 ILE A N 1
ATOM 3747 C CA . ILE A 1 493 ? 23.715 -6.431 17.313 1.00 79.94 493 ILE A CA 1
ATOM 3748 C C . ILE A 1 493 ? 24.775 -5.642 18.094 1.00 79.94 493 ILE A C 1
ATOM 3750 O O . ILE A 1 493 ? 25.890 -5.490 17.609 1.00 79.94 493 ILE A O 1
ATOM 3754 N N . GLN A 1 494 ? 24.473 -5.186 19.313 1.00 78.62 494 GLN A N 1
ATOM 3755 C CA . GLN A 1 494 ? 25.452 -4.485 20.155 1.00 78.62 494 GLN A CA 1
ATOM 3756 C C . GLN A 1 494 ? 26.551 -5.390 20.711 1.00 78.62 494 GLN A C 1
ATOM 3758 O O . GLN A 1 494 ? 27.671 -4.931 20.926 1.00 78.62 494 GLN A O 1
ATOM 3763 N N . ALA A 1 495 ? 26.231 -6.656 20.969 1.00 82.50 495 ALA A N 1
ATOM 3764 C CA . ALA A 1 495 ? 27.188 -7.648 21.442 1.00 82.50 495 ALA A CA 1
ATOM 3765 C C . ALA A 1 495 ? 27.989 -8.297 20.300 1.00 82.50 495 ALA A C 1
ATOM 3767 O O . ALA A 1 495 ? 28.963 -9.000 20.571 1.00 82.50 495 ALA A O 1
ATOM 3768 N N . MET A 1 496 ? 27.583 -8.101 19.040 1.00 80.81 496 MET A N 1
ATOM 3769 C CA . MET A 1 496 ? 28.250 -8.695 17.888 1.00 80.81 496 MET A CA 1
ATOM 3770 C C . MET A 1 496 ? 29.666 -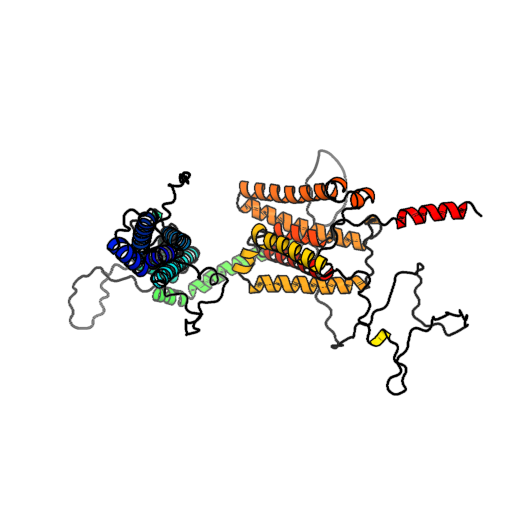8.124 17.742 1.00 80.81 496 MET A C 1
ATOM 3772 O O . MET A 1 496 ? 29.836 -6.901 17.745 1.00 80.81 496 MET A O 1
ATOM 3776 N N . PRO A 1 497 ? 30.682 -8.990 17.568 1.00 82.31 497 PRO A N 1
ATOM 3777 C CA . PRO A 1 497 ? 32.024 -8.542 17.235 1.00 82.31 497 PRO A CA 1
ATOM 3778 C C . PRO A 1 497 ? 31.981 -7.722 15.943 1.00 82.31 497 PRO A C 1
ATOM 3780 O O . PRO A 1 497 ? 31.362 -8.131 14.956 1.00 82.31 497 PRO A O 1
ATOM 3783 N N . VAL A 1 498 ? 32.620 -6.551 15.934 1.00 75.94 498 VAL A N 1
ATOM 3784 C CA . VAL A 1 498 ? 32.580 -5.645 14.775 1.00 75.94 498 VAL A CA 1
ATOM 3785 C C . VAL A 1 498 ? 33.210 -6.290 13.539 1.00 75.94 498 VAL A C 1
ATOM 3787 O O . VAL A 1 498 ? 32.816 -5.975 12.419 1.00 75.94 498 VAL A O 1
ATOM 3790 N N . GLU A 1 499 ? 34.092 -7.275 13.719 1.00 80.75 499 GLU A N 1
ATOM 3791 C CA . GLU A 1 499 ? 34.678 -8.077 12.643 1.00 80.75 499 GLU A CA 1
ATOM 3792 C C . GLU A 1 499 ? 33.631 -8.851 11.830 1.00 80.75 499 GLU A C 1
ATOM 3794 O O . GLU A 1 499 ? 33.878 -9.177 10.674 1.00 80.75 499 GLU A O 1
ATOM 3799 N N . TRP A 1 500 ? 32.464 -9.148 12.411 1.00 80.88 500 TRP A N 1
ATOM 3800 C CA . TRP A 1 500 ? 31.388 -9.865 11.722 1.00 80.88 500 TRP A CA 1
ATOM 3801 C C . TRP A 1 500 ? 30.517 -8.935 10.875 1.00 80.88 500 TRP A C 1
ATOM 3803 O O . TRP A 1 500 ? 29.863 -9.389 9.938 1.00 80.88 500 TRP A O 1
ATOM 3813 N N . LEU A 1 501 ? 30.495 -7.640 11.205 1.00 75.75 501 LEU A N 1
ATOM 3814 C CA . LEU A 1 501 ? 29.661 -6.639 10.538 1.00 75.75 501 LEU A CA 1
ATOM 3815 C C . LEU A 1 501 ? 30.453 -5.771 9.552 1.00 75.75 501 LEU A C 1
ATOM 3817 O O . LEU A 1 501 ? 29.901 -5.305 8.555 1.00 75.75 501 LEU A O 1
ATOM 3821 N N . ALA A 1 502 ? 31.738 -5.538 9.813 1.00 73.12 502 ALA A N 1
ATOM 3822 C CA . ALA A 1 502 ? 32.594 -4.754 8.941 1.00 73.12 502 ALA A CA 1
ATOM 3823 C C . ALA A 1 502 ? 32.996 -5.580 7.710 1.00 73.12 502 ALA A C 1
ATOM 3825 O O . ALA A 1 502 ? 33.834 -6.473 7.784 1.00 73.12 502 ALA A O 1
ATOM 3826 N N . SER A 1 503 ? 32.456 -5.231 6.539 1.00 72.38 503 SER A N 1
ATOM 3827 C CA . SER A 1 503 ? 32.912 -5.799 5.261 1.00 72.38 503 SER A CA 1
ATOM 3828 C C . SER A 1 503 ? 34.340 -5.371 4.892 1.00 72.38 503 SER A C 1
ATOM 3830 O O . SER A 1 503 ? 34.945 -5.945 3.990 1.00 72.38 503 SER A O 1
ATOM 3832 N N . ASP A 1 504 ? 34.869 -4.336 5.554 1.00 78.69 504 ASP A N 1
ATOM 3833 C CA . ASP A 1 504 ? 36.218 -3.821 5.345 1.00 78.69 504 ASP A CA 1
ATOM 3834 C C . ASP A 1 504 ? 37.161 -4.308 6.454 1.00 78.69 504 ASP A C 1
ATOM 3836 O O . ASP A 1 504 ? 37.076 -3.885 7.611 1.00 78.69 504 ASP A O 1
ATOM 3840 N N . ALA A 1 505 ? 38.115 -5.160 6.072 1.00 78.88 505 ALA A N 1
ATOM 3841 C CA . ALA A 1 505 ? 39.156 -5.674 6.957 1.00 78.88 505 ALA A CA 1
ATOM 3842 C C . ALA A 1 505 ? 39.973 -4.557 7.639 1.00 78.88 505 ALA A C 1
ATOM 3844 O O . ALA A 1 505 ? 40.517 -4.770 8.723 1.00 78.88 505 ALA A O 1
ATOM 3845 N N . LYS A 1 506 ? 40.046 -3.353 7.048 1.00 77.81 506 LYS A N 1
ATOM 3846 C CA . LYS A 1 506 ? 40.723 -2.201 7.664 1.00 77.81 506 LYS A CA 1
ATOM 3847 C C . LYS A 1 506 ? 39.949 -1.629 8.848 1.00 77.81 506 LYS A C 1
ATOM 3849 O O . LYS A 1 506 ? 40.580 -1.261 9.835 1.00 77.81 506 LYS A O 1
ATOM 3854 N N . LEU A 1 507 ? 38.617 -1.580 8.778 1.00 70.38 507 LEU A N 1
ATOM 3855 C CA . LEU A 1 507 ? 37.772 -1.146 9.898 1.00 70.38 507 LEU A CA 1
ATOM 3856 C C . LEU A 1 507 ? 37.827 -2.153 11.052 1.00 70.38 507 LEU A C 1
ATOM 3858 O O . LEU A 1 507 ? 37.952 -1.749 12.207 1.00 70.38 507 LEU A O 1
ATOM 3862 N N . ALA A 1 508 ? 37.816 -3.450 10.732 1.00 74.31 508 ALA A N 1
ATOM 3863 C CA . ALA A 1 508 ? 37.989 -4.516 11.717 1.00 74.31 508 ALA A CA 1
ATOM 3864 C C . ALA A 1 508 ? 39.347 -4.406 12.439 1.00 74.31 508 ALA A C 1
ATOM 3866 O O . ALA A 1 508 ? 39.410 -4.436 13.665 1.00 74.31 508 ALA A O 1
ATOM 3867 N N . ALA A 1 509 ? 40.437 -4.176 11.696 1.00 78.88 509 ALA A N 1
ATOM 3868 C CA . ALA A 1 509 ? 41.776 -4.025 12.272 1.00 78.88 509 ALA A CA 1
ATOM 3869 C C . ALA A 1 509 ? 41.940 -2.777 13.163 1.00 78.88 509 ALA A C 1
ATOM 3871 O O . ALA A 1 509 ? 42.810 -2.752 14.033 1.00 78.88 509 ALA A O 1
ATOM 3872 N N . GLN A 1 510 ? 41.117 -1.744 12.962 1.00 76.75 510 GLN A N 1
ATOM 3873 C CA . GLN A 1 510 ? 41.132 -0.513 13.761 1.00 76.75 510 GLN A CA 1
ATOM 3874 C C . GLN A 1 510 ? 40.330 -0.627 15.066 1.00 76.75 510 GLN A C 1
ATOM 3876 O O . GLN A 1 510 ? 40.260 0.342 15.820 1.00 76.75 510 GLN A O 1
ATOM 3881 N N . GLY A 1 511 ? 39.744 -1.796 15.351 1.00 72.75 511 GLY A N 1
ATOM 3882 C CA . GLY A 1 511 ? 38.968 -2.026 16.566 1.00 72.75 511 GLY A CA 1
ATOM 3883 C C . GLY A 1 511 ? 37.743 -1.122 16.655 1.00 72.75 511 GLY A C 1
ATOM 3884 O O . GLY A 1 511 ? 37.426 -0.666 17.747 1.00 72.75 511 GLY A O 1
ATOM 3885 N N . ALA A 1 512 ? 37.104 -0.813 15.520 1.00 71.38 512 ALA A N 1
ATOM 3886 C CA . ALA A 1 512 ? 35.927 0.049 15.473 1.00 71.38 512 ALA A CA 1
ATOM 3887 C C . ALA A 1 512 ? 34.860 -0.405 16.484 1.00 71.38 512 ALA A C 1
ATOM 3889 O O . ALA A 1 512 ? 34.684 -1.600 16.719 1.00 71.38 512 ALA A O 1
ATOM 3890 N N . ARG A 1 513 ? 34.154 0.551 17.094 1.00 71.81 513 ARG A N 1
ATOM 3891 C CA . ARG A 1 513 ? 33.036 0.269 18.004 1.00 71.81 513 ARG A CA 1
ATOM 3892 C C . ARG A 1 513 ? 31.726 0.560 17.291 1.00 71.81 513 ARG A C 1
ATOM 3894 O O . ARG A 1 513 ? 31.617 1.538 16.552 1.00 71.81 513 ARG A O 1
ATOM 3901 N N . LEU A 1 514 ? 30.734 -0.296 17.526 1.00 74.62 514 LEU A N 1
ATOM 3902 C CA . LEU A 1 514 ? 29.373 -0.037 17.085 1.00 74.62 514 LEU A CA 1
ATOM 3903 C C . LEU A 1 514 ? 28.826 1.160 17.874 1.00 74.62 514 LEU A C 1
ATOM 3905 O O . LEU A 1 514 ? 28.573 1.052 19.075 1.00 74.62 514 LEU A O 1
ATOM 3909 N N . HIS A 1 515 ? 28.644 2.290 17.199 1.00 75.31 515 HIS A N 1
ATOM 3910 C CA . HIS A 1 515 ? 27.980 3.464 17.742 1.00 75.31 515 HIS A CA 1
ATOM 3911 C C . HIS A 1 515 ? 26.580 3.562 17.135 1.00 75.31 515 HIS A C 1
ATOM 3913 O O . HIS A 1 515 ? 26.377 4.048 16.022 1.00 75.31 515 HIS A O 1
ATOM 3919 N N . VAL A 1 516 ? 25.581 3.066 17.866 1.00 73.19 516 VAL A N 1
ATOM 3920 C CA . VAL A 1 516 ? 24.182 3.249 17.471 1.00 73.19 516 VAL A CA 1
ATOM 3921 C C . V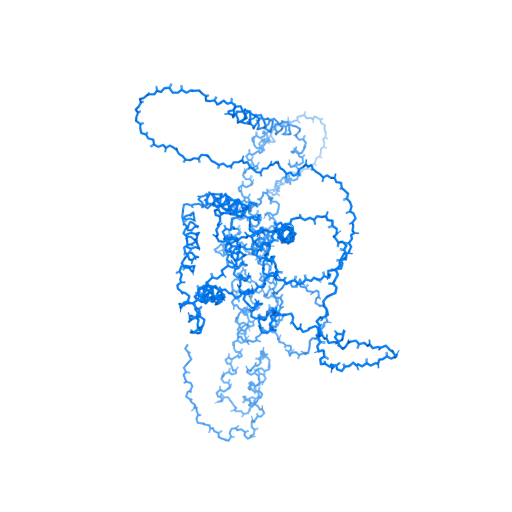AL A 1 516 ? 23.681 4.553 18.071 1.00 73.19 516 VAL A C 1
ATOM 3923 O O . VAL A 1 516 ? 23.452 4.640 19.280 1.00 73.19 516 VAL A O 1
ATOM 3926 N N . HIS A 1 517 ? 23.470 5.560 17.222 1.00 78.00 517 HIS A N 1
ATOM 3927 C CA . HIS A 1 517 ? 22.849 6.799 17.671 1.00 78.00 517 HIS A CA 1
ATOM 3928 C C . HIS A 1 517 ? 21.481 6.544 18.283 1.00 78.00 517 HIS A C 1
ATOM 3930 O O . HIS A 1 517 ? 20.682 5.736 17.806 1.00 78.00 517 HIS A O 1
ATOM 3936 N N . HIS A 1 518 ? 21.175 7.312 19.320 1.00 77.31 518 HIS A N 1
ATOM 3937 C CA . HIS A 1 518 ? 19.990 7.060 20.113 1.00 77.31 518 HIS A CA 1
ATOM 3938 C C . HIS A 1 518 ? 18.668 7.265 19.342 1.00 77.31 518 HIS A C 1
ATOM 3940 O O . HIS A 1 518 ? 17.647 6.677 19.696 1.00 77.31 518 HIS A O 1
ATOM 3946 N N . TRP A 1 519 ? 18.668 8.047 18.257 1.00 82.00 519 TRP A N 1
ATOM 3947 C CA . TRP A 1 519 ? 17.486 8.235 17.412 1.00 82.00 519 TRP A CA 1
ATOM 3948 C C . TRP A 1 519 ? 17.111 6.971 16.613 1.00 82.00 519 TRP A C 1
ATOM 3950 O O . TRP A 1 519 ? 15.930 6.780 16.318 1.00 82.00 519 TRP A O 1
ATOM 3960 N N . TYR A 1 520 ? 18.037 6.033 16.368 1.00 82.12 520 TYR A N 1
ATOM 3961 C CA . TYR A 1 520 ? 17.692 4.717 15.805 1.00 82.12 520 TYR A CA 1
ATOM 3962 C C . TYR A 1 520 ? 16.797 3.894 16.748 1.00 82.12 520 TYR A C 1
ATOM 3964 O O . TYR A 1 520 ? 15.989 3.085 16.295 1.00 82.12 520 TYR A O 1
ATOM 3972 N N . TRP A 1 521 ? 16.871 4.123 18.063 1.00 81.19 521 TRP A N 1
ATOM 3973 C CA . TRP A 1 521 ? 15.971 3.461 19.013 1.00 81.19 521 TRP A CA 1
ATOM 3974 C C . TRP A 1 521 ? 14.547 3.955 18.902 1.00 81.19 521 TRP A C 1
ATOM 3976 O O . TRP A 1 521 ? 13.619 3.165 19.034 1.00 81.19 521 TRP A O 1
ATOM 3986 N N . SER A 1 522 ? 14.368 5.248 18.638 1.00 84.62 522 SER A N 1
ATOM 3987 C CA . SER A 1 522 ? 13.035 5.807 18.435 1.00 84.62 522 SER A CA 1
ATOM 3988 C C . SER A 1 522 ? 12.372 5.216 17.188 1.00 84.62 522 SER A C 1
ATOM 3990 O O . SER A 1 522 ? 11.193 4.880 17.225 1.00 84.62 522 SER A O 1
ATOM 3992 N N . PHE A 1 523 ? 13.147 4.927 16.139 1.00 83.56 523 PHE A N 1
ATOM 3993 C CA . PHE A 1 523 ? 12.661 4.166 14.988 1.00 83.56 523 PHE A CA 1
ATOM 3994 C C . PHE A 1 523 ? 12.127 2.781 15.387 1.00 83.56 523 PHE A C 1
ATOM 3996 O O . PHE A 1 523 ? 11.004 2.431 15.029 1.00 83.56 523 PHE A O 1
ATOM 4003 N N . LEU A 1 524 ? 12.887 1.999 16.162 1.00 82.00 524 LEU A N 1
ATOM 4004 C CA . LEU A 1 524 ? 12.424 0.686 16.630 1.00 82.00 524 LEU A CA 1
ATOM 4005 C C . LEU A 1 524 ? 11.204 0.822 17.549 1.00 82.00 524 LEU A C 1
ATOM 4007 O O . LEU A 1 524 ? 10.231 0.086 17.403 1.00 82.00 524 LEU A O 1
ATOM 4011 N N . ALA A 1 525 ? 11.216 1.814 18.440 1.00 85.44 525 ALA A N 1
ATOM 4012 C CA . ALA A 1 525 ? 10.132 2.063 19.377 1.00 85.44 525 ALA A CA 1
ATOM 4013 C C . ALA A 1 525 ? 8.808 2.414 18.682 1.00 85.44 525 ALA A C 1
ATOM 4015 O O . ALA A 1 525 ? 7.745 1.970 19.119 1.00 85.44 525 ALA A O 1
ATOM 4016 N N . ALA A 1 526 ? 8.867 3.136 17.558 1.00 88.12 526 ALA A N 1
ATOM 4017 C CA . ALA A 1 526 ? 7.698 3.457 16.744 1.00 88.12 526 ALA A CA 1
ATOM 4018 C C . ALA A 1 526 ? 6.986 2.206 16.197 1.00 88.12 526 ALA A C 1
ATOM 4020 O O . ALA A 1 526 ? 5.775 2.248 15.974 1.00 88.12 526 ALA A O 1
ATOM 4021 N N . HIS A 1 527 ? 7.701 1.089 16.030 1.00 83.12 527 HIS A N 1
ATOM 4022 C CA . HIS A 1 527 ? 7.112 -0.174 15.589 1.00 83.12 527 HIS A CA 1
ATOM 4023 C C . HIS A 1 527 ? 6.390 -0.922 16.723 1.00 83.12 527 HIS A C 1
ATOM 4025 O O . HIS A 1 527 ? 5.557 -1.768 16.434 1.00 83.12 527 HIS A O 1
ATOM 4031 N N . PHE A 1 528 ? 6.637 -0.605 18.004 1.00 85.00 528 PHE A N 1
ATOM 4032 C CA . PHE A 1 528 ? 5.845 -1.141 19.128 1.00 85.00 528 PHE A CA 1
ATOM 4033 C C . PHE A 1 528 ? 4.465 -0.488 19.242 1.00 85.00 528 PHE A C 1
ATOM 4035 O O . PHE A 1 528 ? 3.598 -0.974 19.966 1.00 85.00 528 PHE A O 1
ATOM 4042 N N . ALA A 1 529 ? 4.217 0.597 18.511 1.00 89.50 529 ALA A N 1
ATOM 4043 C CA . ALA A 1 529 ? 3.016 1.401 18.656 1.00 89.50 529 ALA A CA 1
ATOM 4044 C C . ALA A 1 529 ? 1.932 1.128 17.600 1.00 89.50 529 ALA A C 1
ATOM 4046 O O . ALA A 1 529 ? 1.448 2.034 16.921 1.00 89.50 529 ALA A O 1
ATOM 4047 N N . ILE A 1 530 ? 1.489 -0.131 17.534 1.00 89.56 530 ILE A N 1
ATOM 4048 C CA . ILE A 1 530 ? 0.602 -0.654 16.476 1.00 89.56 530 ILE A CA 1
ATOM 4049 C C . ILE A 1 530 ? -0.903 -0.673 16.799 1.00 89.56 530 ILE A C 1
ATOM 4051 O O . ILE A 1 530 ? -1.693 -1.083 15.949 1.00 89.56 530 ILE A O 1
ATOM 4055 N N . PHE A 1 531 ? -1.319 -0.295 18.012 1.00 91.38 531 PHE A N 1
ATOM 4056 C CA . PHE A 1 531 ? -2.709 -0.452 18.474 1.00 91.38 531 PHE A CA 1
ATOM 4057 C C . PHE A 1 531 ? -3.562 0.761 18.158 1.00 91.38 531 PHE A C 1
ATOM 4059 O O . PHE A 1 531 ? -3.106 1.874 18.376 1.00 91.38 531 PHE A O 1
ATOM 4066 N N . ASP A 1 532 ? -4.820 0.595 17.764 1.00 90.19 532 ASP A N 1
ATOM 4067 C CA . ASP A 1 532 ? -5.734 1.716 17.493 1.00 90.19 532 ASP A CA 1
ATOM 4068 C C . ASP A 1 532 ? -6.246 2.374 18.779 1.00 90.19 532 ASP A C 1
ATOM 4070 O O . ASP A 1 532 ? -7.403 2.272 19.170 1.00 90.19 532 ASP A O 1
ATOM 4074 N N . SER A 1 533 ? -5.325 3.037 19.479 1.00 92.25 533 SER A N 1
ATOM 4075 C CA . SER A 1 533 ? -5.572 3.793 20.699 1.00 92.25 533 SER A CA 1
ATOM 4076 C C . SER A 1 533 ? -4.888 5.163 20.628 1.00 92.25 533 SER A C 1
ATOM 4078 O O . SER A 1 533 ? -3.809 5.281 20.034 1.00 92.25 533 SER A O 1
ATOM 4080 N N . PRO A 1 534 ? -5.445 6.195 21.291 1.00 92.00 534 PRO A N 1
ATOM 4081 C CA . PRO A 1 534 ? -4.820 7.516 21.351 1.00 92.00 534 PRO A CA 1
ATOM 4082 C C . PRO A 1 534 ? -3.397 7.485 21.919 1.00 92.00 534 PRO A C 1
ATOM 4084 O O . PRO A 1 534 ? -2.529 8.201 21.430 1.00 92.00 534 PRO A O 1
ATOM 4087 N N . LEU A 1 535 ? -3.135 6.627 22.917 1.00 92.50 535 LEU A N 1
ATOM 4088 C CA . LEU A 1 535 ? -1.803 6.478 23.507 1.00 92.50 535 LEU A CA 1
ATOM 4089 C C . LEU A 1 535 ? -0.797 5.931 22.493 1.00 92.50 535 LEU A C 1
ATOM 4091 O O . LEU A 1 535 ? 0.297 6.472 22.375 1.00 92.50 535 LEU A O 1
ATOM 4095 N N . SER A 1 536 ? -1.170 4.886 21.751 1.00 92.88 536 SER A N 1
ATOM 4096 C CA . SER A 1 536 ? -0.299 4.299 20.733 1.00 92.88 536 SER A CA 1
ATOM 4097 C C . SER A 1 536 ? -0.043 5.285 19.596 1.00 92.88 536 SER A C 1
ATOM 4099 O O . SER A 1 536 ? 1.094 5.426 19.165 1.00 92.88 536 SER A O 1
ATOM 4101 N N . MET A 1 537 ? -1.065 6.021 19.149 1.00 93.56 537 MET A N 1
ATOM 4102 C CA . MET A 1 537 ? -0.904 7.074 18.143 1.00 93.56 537 MET A CA 1
ATOM 4103 C C . MET A 1 537 ? 0.052 8.176 18.625 1.00 93.56 537 MET A C 1
ATOM 4105 O O . MET A 1 537 ? 0.966 8.557 17.896 1.00 93.56 537 MET A O 1
ATOM 4109 N N . LEU A 1 538 ? -0.119 8.650 19.864 1.00 94.12 538 LEU A N 1
ATOM 4110 C CA . LEU A 1 538 ? 0.739 9.671 20.463 1.00 94.12 538 LEU A CA 1
ATOM 4111 C C . LEU A 1 538 ? 2.182 9.178 20.619 1.00 94.12 538 LEU A C 1
ATOM 4113 O O . LEU A 1 538 ? 3.113 9.888 20.249 1.00 94.12 538 LEU A O 1
ATOM 4117 N N . ALA A 1 539 ? 2.369 7.959 21.130 1.00 93.44 539 ALA A N 1
ATOM 4118 C CA . ALA A 1 539 ? 3.681 7.342 21.291 1.00 93.44 539 ALA A CA 1
ATOM 4119 C C . ALA A 1 539 ? 4.373 7.156 19.935 1.00 93.44 539 ALA A C 1
ATOM 4121 O O . ALA A 1 539 ? 5.539 7.512 19.786 1.00 93.44 539 ALA A O 1
ATOM 4122 N N . GLN A 1 540 ? 3.648 6.668 18.925 1.00 93.88 540 GLN A N 1
ATOM 4123 C CA . GLN A 1 540 ? 4.175 6.493 17.577 1.00 93.88 540 GLN A CA 1
ATOM 4124 C C . GLN A 1 540 ? 4.593 7.823 16.947 1.00 93.88 540 GLN A C 1
ATOM 4126 O O . GLN A 1 540 ? 5.699 7.920 16.419 1.00 93.88 540 GLN A O 1
ATOM 4131 N N . ALA A 1 541 ? 3.748 8.854 17.045 1.00 93.94 541 ALA A N 1
ATOM 4132 C CA . ALA A 1 541 ? 4.065 10.193 16.559 1.00 93.94 541 ALA A CA 1
ATOM 4133 C C . ALA A 1 541 ? 5.279 10.790 17.288 1.00 93.94 541 ALA A C 1
ATOM 4135 O O . ALA A 1 541 ? 6.144 11.382 16.648 1.00 93.94 541 ALA A O 1
ATOM 4136 N N . ALA A 1 542 ? 5.386 10.593 18.607 1.00 93.75 542 ALA A N 1
ATOM 4137 C CA . ALA A 1 542 ? 6.529 11.052 19.392 1.00 93.75 542 ALA A CA 1
ATOM 4138 C C . ALA A 1 542 ? 7.830 10.361 18.968 1.00 93.75 542 ALA A C 1
ATOM 4140 O O . ALA A 1 542 ? 8.822 11.033 18.689 1.00 93.75 542 ALA A O 1
ATOM 4141 N N . PHE A 1 543 ? 7.826 9.031 18.859 1.00 92.56 543 PHE A N 1
ATOM 4142 C CA . PHE A 1 543 ? 8.996 8.259 18.446 1.00 92.56 543 PHE A CA 1
ATOM 4143 C C . PHE A 1 543 ? 9.430 8.572 17.011 1.00 92.56 543 PHE A C 1
ATOM 4145 O O . PHE A 1 543 ? 10.617 8.779 16.762 1.00 92.56 543 PHE A O 1
ATOM 4152 N N . LEU A 1 544 ? 8.483 8.692 16.079 1.00 91.88 544 LEU A N 1
ATOM 4153 C CA . LEU A 1 544 ? 8.769 9.159 14.722 1.00 91.88 544 LEU A CA 1
ATOM 4154 C C . LEU A 1 544 ? 9.308 10.591 14.717 1.00 91.88 544 LEU A C 1
ATOM 4156 O O . LEU A 1 544 ? 10.226 10.893 13.960 1.00 91.88 544 LEU A O 1
ATOM 4160 N N . GLY A 1 545 ? 8.785 11.464 15.577 1.00 91.38 545 GLY A N 1
ATOM 4161 C CA . GLY A 1 545 ? 9.245 12.842 15.696 1.00 91.38 545 GLY A CA 1
ATOM 4162 C C . GLY A 1 545 ? 10.713 12.935 16.115 1.00 91.38 545 GLY A C 1
ATOM 4163 O O . GLY A 1 545 ? 11.469 13.688 15.498 1.00 91.38 545 GLY A O 1
ATOM 4164 N N . ILE A 1 546 ? 11.124 12.124 17.101 1.00 90.81 546 ILE A N 1
ATOM 4165 C CA . ILE A 1 546 ? 12.527 11.970 17.535 1.00 90.81 546 ILE A CA 1
ATOM 4166 C C . ILE A 1 546 ? 13.386 11.440 16.388 1.00 90.81 546 ILE A C 1
ATOM 4168 O O . ILE A 1 546 ? 14.467 11.970 16.137 1.00 90.81 546 ILE A O 1
ATOM 4172 N N . TYR A 1 547 ? 12.906 10.412 15.687 1.00 90.94 547 TYR A N 1
ATOM 4173 C CA . TYR A 1 547 ? 13.615 9.801 14.569 1.00 90.94 547 TYR A CA 1
ATOM 4174 C C . TYR A 1 547 ? 13.858 10.806 13.436 1.00 90.94 547 TYR A C 1
ATOM 4176 O O . TYR A 1 547 ? 14.994 10.960 12.993 1.00 90.94 547 TYR A O 1
ATOM 4184 N N . ILE A 1 548 ? 12.820 11.533 13.008 1.00 88.94 548 ILE A N 1
ATOM 4185 C CA . ILE A 1 548 ? 12.914 12.544 11.947 1.00 88.94 548 ILE A CA 1
ATOM 4186 C C . ILE A 1 548 ? 13.850 13.673 12.371 1.00 88.94 548 ILE A C 1
ATOM 4188 O O . ILE A 1 548 ? 14.699 14.079 11.582 1.00 88.94 548 ILE A O 1
ATOM 4192 N N . HIS A 1 549 ? 13.728 14.160 13.609 1.00 88.31 549 HIS A N 1
ATOM 4193 C CA . HIS A 1 549 ? 14.632 15.175 14.146 1.00 88.31 549 HIS A CA 1
ATOM 4194 C C . HIS A 1 549 ? 16.090 14.691 14.121 1.00 88.31 549 HIS A C 1
ATOM 4196 O O . HIS A 1 549 ? 16.952 15.364 13.557 1.00 88.31 549 HIS A O 1
ATOM 4202 N N . GLY A 1 550 ? 16.359 13.501 14.665 1.00 87.12 550 GLY A N 1
ATOM 4203 C CA . GLY A 1 550 ? 17.699 12.922 14.698 1.00 87.12 550 GLY A CA 1
ATOM 4204 C C . GLY A 1 550 ? 18.279 12.743 13.298 1.00 87.12 550 GLY A C 1
ATOM 4205 O O . GLY A 1 550 ? 19.380 13.208 13.018 1.00 87.12 550 GLY A O 1
ATOM 4206 N N . ALA A 1 551 ? 17.511 12.167 12.378 1.00 85.69 551 ALA A N 1
ATOM 4207 C CA . ALA A 1 551 ? 17.946 12.007 11.000 1.00 85.69 551 ALA A CA 1
ATOM 4208 C C . ALA A 1 551 ? 18.165 13.346 10.274 1.00 85.69 551 ALA A C 1
ATOM 4210 O O . ALA A 1 551 ? 19.072 13.449 9.453 1.00 85.69 551 ALA A O 1
ATOM 4211 N N . ALA A 1 552 ? 17.375 14.381 10.569 1.00 82.19 552 ALA A N 1
ATOM 4212 C CA . ALA A 1 552 ? 17.557 15.706 9.980 1.00 82.19 552 ALA A CA 1
ATOM 4213 C C . ALA A 1 552 ? 18.821 16.409 10.500 1.00 82.19 552 ALA A C 1
ATOM 4215 O O . ALA A 1 552 ? 19.519 17.064 9.727 1.00 82.19 552 ALA A O 1
ATOM 4216 N N . CYS A 1 553 ? 19.129 16.269 11.792 1.00 80.62 553 CYS A N 1
ATOM 4217 C CA . CYS A 1 553 ? 20.287 16.911 12.416 1.00 80.62 553 CYS A CA 1
ATOM 4218 C C . CYS A 1 553 ? 21.607 16.187 12.126 1.00 80.62 553 CYS A C 1
ATOM 4220 O O . CYS A 1 553 ? 22.626 16.840 11.908 1.00 80.62 553 CYS A O 1
ATOM 4222 N N . PHE A 1 554 ? 21.586 14.855 12.111 1.00 80.44 554 PHE A N 1
ATOM 4223 C CA . PHE A 1 554 ? 22.784 14.008 12.083 1.00 80.44 554 PHE A CA 1
ATOM 4224 C C . PHE A 1 554 ? 22.962 13.280 10.729 1.00 80.44 554 PHE A C 1
ATOM 4226 O O . PHE A 1 554 ? 24.054 12.854 10.332 1.00 80.44 554 PHE A O 1
ATOM 4233 N N . GLY A 1 555 ? 21.896 13.180 9.929 1.00 79.25 555 GLY A N 1
ATOM 4234 C CA . GLY A 1 555 ? 21.860 12.308 8.753 1.00 79.25 555 GLY A CA 1
ATOM 4235 C C . GLY A 1 555 ? 21.993 10.834 9.146 1.00 79.25 555 GLY A C 1
ATOM 4236 O O . GLY A 1 555 ? 21.867 10.476 10.315 1.00 79.25 555 GLY A O 1
ATOM 4237 N N . ALA A 1 556 ? 22.300 9.962 8.183 1.00 75.69 556 ALA A N 1
ATOM 4238 C CA . ALA A 1 556 ? 22.712 8.600 8.514 1.00 75.69 556 ALA A CA 1
ATOM 4239 C C . ALA A 1 556 ? 24.208 8.632 8.862 1.00 75.69 556 ALA A C 1
ATOM 4241 O O . ALA A 1 556 ? 25.077 8.621 7.991 1.00 75.69 556 ALA A O 1
ATOM 4242 N N . GLU A 1 557 ? 24.527 8.808 10.141 1.00 69.06 557 GLU A N 1
ATOM 4243 C CA . GLU A 1 557 ? 25.919 8.755 10.594 1.00 69.06 557 GLU A CA 1
ATOM 4244 C C . GLU A 1 557 ? 26.516 7.354 10.409 1.00 69.06 557 GLU A C 1
ATOM 4246 O O . GLU A 1 557 ? 25.801 6.354 10.259 1.00 69.06 557 GLU A O 1
ATOM 4251 N N . ALA A 1 558 ? 27.848 7.288 10.361 1.00 66.12 558 ALA A N 1
ATOM 4252 C CA . ALA A 1 558 ? 28.545 6.016 10.290 1.00 66.12 558 ALA A CA 1
ATOM 4253 C C . ALA A 1 558 ? 28.268 5.233 11.579 1.00 66.12 558 ALA A C 1
ATOM 4255 O O . ALA A 1 558 ? 28.630 5.659 12.665 1.00 66.12 558 ALA A O 1
ATOM 4256 N N . ILE A 1 559 ? 27.633 4.068 11.444 1.00 66.19 559 ILE A N 1
ATOM 4257 C CA . ILE A 1 559 ? 27.299 3.182 12.571 1.00 66.19 559 ILE A CA 1
ATOM 4258 C C . ILE A 1 559 ? 28.572 2.618 13.237 1.00 66.19 559 ILE A C 1
ATOM 4260 O O . ILE A 1 559 ? 28.553 2.187 14.388 1.00 66.19 559 ILE A O 1
ATOM 4264 N N . PHE A 1 560 ? 29.690 2.623 12.510 1.00 63.38 560 PHE A N 1
ATOM 4265 C CA . PHE A 1 560 ? 30.998 2.228 13.013 1.00 63.38 560 PHE A CA 1
ATOM 4266 C C . PHE A 1 560 ? 31.883 3.458 13.113 1.00 63.38 560 PHE A C 1
ATOM 4268 O O . PHE A 1 560 ? 32.258 4.041 12.092 1.00 63.38 560 PHE A O 1
ATOM 4275 N N . GLU A 1 561 ? 32.241 3.817 14.338 1.00 65.56 561 GLU A N 1
ATOM 4276 C CA . GLU A 1 561 ? 33.273 4.812 14.578 1.00 65.56 561 GLU A CA 1
ATOM 4277 C C . GLU A 1 561 ? 34.613 4.089 14.739 1.00 65.56 561 GLU A C 1
ATOM 4279 O O . GLU A 1 561 ? 34.705 3.122 15.512 1.00 65.56 561 GLU A O 1
ATOM 4284 N N . PRO A 1 562 ? 35.669 4.508 14.015 1.00 65.38 562 PRO A N 1
ATOM 4285 C CA . PRO A 1 562 ? 37.005 4.025 14.317 1.00 65.38 562 PRO A CA 1
ATOM 4286 C C . PRO A 1 562 ? 37.311 4.419 15.761 1.00 65.38 562 PRO A C 1
ATOM 4288 O O . PRO A 1 562 ? 37.102 5.571 16.144 1.00 65.38 562 PRO A O 1
ATOM 4291 N N . VAL A 1 563 ? 37.801 3.478 16.571 1.00 67.44 563 VAL A N 1
ATOM 4292 C CA . VAL A 1 563 ? 38.288 3.824 17.908 1.00 67.44 563 VAL A CA 1
ATOM 4293 C C . VAL A 1 563 ? 39.453 4.772 17.694 1.00 67.44 563 VAL A C 1
ATOM 4295 O O . VAL A 1 563 ? 40.502 4.374 17.185 1.00 67.44 563 VAL A O 1
ATOM 4298 N N . ALA A 1 564 ? 39.225 6.053 17.985 1.00 59.44 564 ALA A N 1
ATOM 4299 C CA . ALA A 1 564 ? 40.234 7.074 17.818 1.00 59.44 564 ALA A CA 1
ATOM 4300 C C . ALA A 1 564 ? 41.479 6.620 18.586 1.00 59.44 564 ALA A C 1
ATOM 4302 O O . ALA A 1 564 ? 41.442 6.407 19.797 1.00 59.44 564 ALA A O 1
ATOM 4303 N N . LEU A 1 565 ? 42.589 6.451 17.864 1.00 55.31 565 LEU A N 1
ATOM 4304 C CA . LEU A 1 565 ? 43.881 6.067 18.435 1.00 55.31 565 LEU A CA 1
ATOM 4305 C C . LEU A 1 565 ? 44.382 7.076 19.491 1.00 55.31 565 LEU A C 1
ATOM 4307 O O . LEU A 1 565 ? 45.349 6.778 20.186 1.00 55.31 565 LEU A O 1
ATOM 4311 N N . SER A 1 566 ? 43.712 8.225 19.658 1.00 48.00 566 SER A N 1
ATOM 4312 C CA . SER A 1 566 ? 44.061 9.264 20.630 1.00 48.00 566 SER A CA 1
ATOM 4313 C C . SER A 1 566 ? 44.061 8.765 22.077 1.00 48.00 566 SER A C 1
ATOM 4315 O O . SER A 1 566 ? 44.984 9.092 22.812 1.00 48.00 566 SER A O 1
ATOM 4317 N N . GLU A 1 567 ? 43.144 7.876 22.485 1.00 53.06 567 GLU A N 1
ATOM 4318 C CA . GLU A 1 567 ? 43.202 7.311 23.850 1.00 53.06 567 GLU A CA 1
ATOM 4319 C C . GLU A 1 567 ? 44.411 6.381 24.066 1.00 53.06 567 GLU A C 1
ATOM 4321 O O . GLU A 1 567 ? 44.835 6.154 25.204 1.00 53.06 567 GLU A O 1
ATOM 4326 N N . ARG A 1 568 ? 44.989 5.828 22.989 1.00 50.59 568 ARG A N 1
ATOM 4327 C CA . ARG A 1 568 ? 46.141 4.921 23.081 1.00 50.59 568 ARG A CA 1
ATOM 4328 C C . ARG A 1 568 ? 47.471 5.672 23.131 1.00 50.59 568 ARG A C 1
ATOM 4330 O O . ARG A 1 568 ? 48.391 5.192 23.791 1.00 50.59 568 ARG A O 1
ATOM 4337 N N . ASP A 1 569 ? 47.558 6.840 22.497 1.00 51.84 569 ASP A N 1
ATOM 4338 C CA . ASP A 1 569 ? 48.793 7.628 22.443 1.00 51.84 569 ASP A CA 1
ATOM 4339 C C . ASP A 1 569 ? 48.955 8.582 23.638 1.00 51.84 569 ASP A C 1
ATOM 4341 O O . ASP A 1 569 ? 50.078 8.748 24.122 1.00 51.84 569 ASP A O 1
ATOM 4345 N N . ASP A 1 570 ? 47.869 9.115 24.210 1.00 54.31 570 ASP A N 1
ATOM 4346 C CA . ASP A 1 570 ? 47.961 10.024 25.368 1.00 54.31 570 ASP A CA 1
ATOM 4347 C C . ASP A 1 570 ? 48.427 9.304 26.645 1.00 54.31 570 ASP A C 1
ATOM 4349 O O . ASP A 1 570 ? 49.225 9.838 27.423 1.00 54.31 570 ASP A O 1
ATOM 4353 N N . ASN A 1 571 ? 48.040 8.034 26.819 1.00 54.34 571 ASN A N 1
ATOM 4354 C CA . ASN A 1 571 ? 48.565 7.207 27.907 1.00 54.34 571 ASN A CA 1
ATOM 4355 C C . ASN A 1 571 ? 50.032 6.803 27.690 1.00 54.34 571 ASN A C 1
ATOM 4357 O O . ASN A 1 571 ? 50.779 6.711 28.662 1.00 54.34 571 ASN A O 1
ATOM 4361 N N . ASN A 1 572 ? 50.477 6.603 26.443 1.00 54.34 572 ASN A N 1
ATOM 4362 C CA . ASN A 1 572 ? 51.858 6.199 26.160 1.00 54.34 572 ASN A CA 1
ATOM 4363 C C . ASN A 1 572 ? 52.844 7.379 26.243 1.00 54.34 572 ASN A C 1
ATOM 4365 O O . ASN A 1 572 ? 53.961 7.215 26.748 1.00 54.34 572 ASN A O 1
ATOM 4369 N N . ASN A 1 573 ? 52.428 8.580 25.823 1.00 52.91 573 ASN A N 1
ATOM 4370 C CA . ASN A 1 573 ? 53.249 9.790 25.911 1.00 52.91 573 ASN A CA 1
ATOM 4371 C C . ASN A 1 573 ? 53.445 10.274 27.356 1.00 52.91 573 ASN A C 1
ATOM 4373 O O . ASN A 1 573 ? 54.544 10.722 27.696 1.00 52.91 573 ASN A O 1
ATOM 4377 N N . ASN A 1 574 ? 52.460 10.099 28.245 1.00 53.03 574 ASN A N 1
ATOM 4378 C CA . ASN A 1 574 ? 52.638 10.428 29.664 1.00 53.03 574 ASN A CA 1
ATOM 4379 C C . ASN A 1 574 ? 53.626 9.488 30.381 1.00 53.03 574 ASN A C 1
ATOM 4381 O O . ASN A 1 574 ? 54.394 9.936 31.233 1.00 53.03 574 ASN A O 1
ATOM 4385 N N . THR A 1 575 ? 53.702 8.207 30.005 1.00 54.88 575 THR A N 1
ATOM 4386 C CA . THR A 1 575 ? 54.722 7.289 30.552 1.00 54.88 575 THR A CA 1
ATOM 4387 C C . THR A 1 575 ? 56.143 7.561 30.059 1.00 54.88 575 THR A C 1
ATOM 4389 O O . THR A 1 575 ? 57.091 7.273 30.790 1.00 54.88 575 THR A O 1
ATOM 4392 N N . ASN A 1 576 ? 56.323 8.120 28.859 1.00 53.66 576 ASN A N 1
ATOM 4393 C CA . ASN A 1 576 ? 57.658 8.457 28.349 1.00 53.66 576 ASN A CA 1
ATOM 4394 C C . ASN A 1 576 ? 58.173 9.802 28.878 1.00 53.66 576 ASN A C 1
ATOM 4396 O O . ASN A 1 576 ? 59.368 9.919 29.147 1.00 53.66 576 ASN A O 1
ATOM 4400 N N . ASN A 1 577 ? 57.297 10.778 29.132 1.00 53.44 577 ASN A N 1
ATOM 4401 C CA . ASN A 1 577 ? 57.709 12.034 29.767 1.00 53.44 577 ASN A CA 1
ATOM 4402 C C . ASN A 1 577 ? 58.086 11.868 31.250 1.00 53.44 577 ASN A C 1
ATOM 4404 O O . ASN A 1 577 ? 58.933 12.607 31.738 1.00 53.44 577 ASN A O 1
ATOM 4408 N N . ASN A 1 578 ? 57.560 10.853 31.945 1.00 53.72 578 ASN A N 1
ATOM 4409 C CA . ASN A 1 578 ? 57.956 10.546 33.328 1.00 53.72 578 ASN A CA 1
ATOM 4410 C C . ASN A 1 578 ? 59.244 9.710 33.461 1.00 53.72 578 ASN A C 1
ATOM 4412 O O . ASN A 1 578 ? 59.682 9.456 34.577 1.00 53.72 578 ASN A O 1
ATOM 4416 N N . LYS A 1 579 ? 59.857 9.263 32.355 1.00 53.50 579 LYS A N 1
ATOM 4417 C CA . LYS A 1 579 ? 61.164 8.572 32.374 1.00 53.50 579 LYS A CA 1
ATOM 4418 C C . LYS A 1 579 ? 62.352 9.484 32.060 1.00 53.50 579 LYS A C 1
ATOM 4420 O O . LYS A 1 579 ? 63.486 9.049 32.223 1.00 53.50 579 LYS A O 1
ATOM 4425 N N . ASN A 1 580 ? 62.098 10.721 31.634 1.00 50.56 580 ASN A N 1
ATOM 4426 C CA . ASN A 1 580 ? 63.125 11.710 31.293 1.00 50.56 580 ASN A CA 1
ATOM 4427 C C . ASN A 1 580 ? 63.196 12.890 32.283 1.00 50.56 580 ASN A C 1
ATOM 4429 O O . ASN A 1 580 ? 63.787 13.914 31.944 1.00 50.56 580 ASN A O 1
ATOM 4433 N N . ASN A 1 581 ? 62.633 12.741 33.488 1.00 44.41 581 ASN A N 1
ATOM 4434 C CA . ASN A 1 581 ? 62.818 13.659 34.617 1.00 44.41 581 ASN A CA 1
ATOM 4435 C C . ASN A 1 581 ? 63.468 12.946 35.799 1.00 44.41 581 ASN A C 1
ATOM 4437 O O . ASN A 1 581 ? 62.993 11.837 36.135 1.00 44.41 581 ASN A O 1
#

Sequence (581 aa):
AFGGCVAAPAQPHRWGALKVQFTNLLDATSCCSTEKLLIALTEVHAVGGSSWPEFEVAQDRLRALQSLKEELTAIAQLTSVEDIRQVLLKAEAMGARTDLQKVEEGEAWPHFELVAPKVLPYCEFRPLCAAAERQRHRLLALSKELIEGSQTADMTRLSSALQRAADLEISGSFLGCWQEVATADARLRDLQSLLSQLTETLGYSTNADVDGELNVGGNSANAQVLGNETNPPPPLGLALKLLEGATGLRSRLRAELSRAAALLRHFLHIYLNTSSGAIAASPAAESSPPAALAAGSAALLLGAAAAAGHRVLMSKAEGPFSDDNETGLTSWFPPVNQHQKRERIIVKKKRVRVVDGKEIPWNIFSPRAPYKGSKSAAQHKDDFVRMSYINVSLAVIGRVQSRISDDPALFLLLLTYFTVFYSILFEMVRHINLHISSSLARNLPGLCIVVSALLVIAGVLVVHLRLAFAQGNEFGMVYVGWVTFALLGHTAIQAMPVEWLASDAKLAAQGARLHVHHWYWSFLAAHFAIFDSPLSMLAQAAFLGIYIHGAACFGAEAIFEPVALSERDDNNNNTNNNKNN